Protein AF-A0AA39PDW0-F1 (afdb_monomer_lite)

Organism: NCBI:txid153914

Foldseek 3Di:
DDDDCVLFDDDDDADFDQLRVFDAADPDPVQEEEEEELVSLQVSQPDQDGHEYEYAEYALPPLLVLDDDPLNLADPLLQVCLVPPVSLVVLVVPPDPSPVVNVSSVCNVVSVVVSVVSLCVRQEHEHAENHEYAYSPDNFESEQHAYEYELYERHEYQGAYAHWFADPGASYEAYLYGSYDYFLYHFYNGPQNDDDAFDADPPGDGHHTHYYNYYYDQDVHHHDDVPNAPHDAEEQELAEAEQQQEPLPAFERYEYRNELYEYYHEAQAFAPDDPDTDDDPDDDPRSHRQANYHQEFLYEYEYYNYEYEYHHDCQPHLRRPYAYANLEDLVRAGEYEYDDALEAYDRNPHHDPVLVSVVVNVVSCVVVPRHPVNNYYHDCPPPDDGDDDGDNYNVVSVVSSDVRNPDDD

Secondary structure (DSSP, 8-state):
-PPPGGGS--------GGGTT---S--SGGGEEEE-SHHHHHHHHT-SS-EEEEES-EE-TTGGGG--GGGGG--HHHHHHHH-HHHHHHHHHSTTTHHHHHHHHHHHHHHHHHHHHHHHHHHEEE--SSEEEEE-STT--EET-EEEEES-EEEEEE--EE--S-SS--SEEEES-EEEEE-S--EESSTT----PPEEETTTEEE-----TEEEESTTTT-SGGGTTT--EEEEES-EEES--S-TTEE-SSEEEEES-EEEEE--SPPSSSS---------TTSS---SEEEETT-EEEEES-EEEEESS-TT--TTSEEEES---TTS-EEEEEPP-SS--EETTEE--HHHHHHHHHHHHHHTTSS-TTSEEE--SSPPPP-----SSHHHHHHHHHHHT----

Structure (mmCIF, N/CA/C/O backbone):
data_AF-A0AA39PDW0-F1
#
_entry.id   AF-A0AA39PDW0-F1
#
loop_
_atom_site.group_PDB
_atom_site.id
_atom_site.type_symbol
_atom_site.label_atom_id
_atom_site.label_alt_id
_atom_site.label_comp_id
_atom_site.label_asym_id
_atom_site.label_entity_id
_atom_site.label_seq_id
_atom_site.pdbx_PDB_ins_code
_atom_site.Cartn_x
_atom_site.Cartn_y
_atom_site.Cartn_z
_atom_site.occupancy
_atom_site.B_iso_or_equiv
_atom_site.auth_seq_id
_atom_site.auth_comp_id
_atom_site.auth_asym_id
_atom_site.auth_atom_id
_atom_site.pdbx_PDB_model_num
ATOM 1 N N . MET A 1 1 ? -28.688 -4.085 21.571 1.00 35.56 1 MET A N 1
ATOM 2 C CA . MET A 1 1 ? -29.078 -5.511 21.686 1.00 35.56 1 MET A CA 1
ATOM 3 C C . MET A 1 1 ? -28.200 -6.263 20.707 1.00 35.56 1 MET A C 1
ATOM 5 O O . MET A 1 1 ? -27.909 -5.674 19.677 1.00 35.56 1 MET A O 1
ATOM 9 N N . ALA A 1 2 ? -27.729 -7.469 21.022 1.00 36.91 2 ALA A N 1
ATOM 10 C CA . ALA A 1 2 ? -27.016 -8.260 20.019 1.00 36.91 2 ALA A CA 1
ATOM 11 C C . ALA A 1 2 ? -28.014 -8.719 18.949 1.00 36.91 2 ALA A C 1
ATOM 13 O O . ALA A 1 2 ? -29.116 -9.146 19.302 1.00 36.91 2 ALA A O 1
ATOM 14 N N . GLU A 1 3 ? -27.639 -8.608 17.677 1.00 46.91 3 GLU A N 1
ATOM 15 C CA . GLU A 1 3 ? -28.352 -9.291 16.599 1.00 46.91 3 GLU A CA 1
ATOM 16 C C . GLU A 1 3 ? -28.092 -10.803 16.670 1.00 46.91 3 GLU A C 1
ATOM 18 O O . GLU A 1 3 ? -27.200 -11.266 17.392 1.00 46.91 3 GLU A O 1
ATOM 23 N N . ASP A 1 4 ? -28.906 -11.589 15.969 1.00 49.53 4 ASP A N 1
ATOM 24 C CA . ASP A 1 4 ? -28.713 -13.037 15.910 1.00 49.53 4 ASP A CA 1
ATOM 25 C C . ASP A 1 4 ? -27.510 -13.336 15.001 1.00 49.53 4 ASP A C 1
ATOM 27 O O . ASP A 1 4 ? -27.521 -12.876 13.863 1.00 49.53 4 ASP A O 1
ATOM 31 N N . PRO A 1 5 ? -26.466 -14.073 15.428 1.00 48.38 5 PRO A N 1
ATOM 32 C CA . PRO A 1 5 ? -25.255 -14.253 14.621 1.00 48.38 5 PRO A CA 1
ATOM 33 C C . PRO A 1 5 ? -25.419 -14.999 13.286 1.00 48.38 5 PRO A C 1
ATOM 35 O O . PRO A 1 5 ? -24.427 -15.169 12.586 1.00 48.38 5 PRO A O 1
ATOM 38 N N . GLU A 1 6 ? -26.635 -15.387 12.892 1.00 52.12 6 GLU A N 1
ATOM 39 C CA . GLU A 1 6 ? -26.961 -15.704 11.493 1.00 52.12 6 GLU A CA 1
ATOM 40 C C . GLU A 1 6 ? -26.948 -14.456 10.571 1.00 52.12 6 GLU A C 1
ATOM 42 O O . GLU A 1 6 ? -26.926 -14.613 9.353 1.00 52.12 6 GLU A O 1
ATOM 47 N N . THR A 1 7 ? -26.914 -13.224 11.111 1.00 65.56 7 THR A N 1
ATOM 48 C CA . THR A 1 7 ? -26.745 -11.967 10.344 1.00 65.56 7 THR A CA 1
ATOM 49 C C . THR A 1 7 ? -25.295 -11.487 10.228 1.00 65.56 7 THR A C 1
ATOM 51 O O . THR A 1 7 ? -25.031 -10.531 9.498 1.00 65.56 7 THR A O 1
ATOM 54 N N . LEU A 1 8 ? -24.340 -12.118 10.925 1.00 72.62 8 LEU A N 1
ATOM 55 C CA . LEU A 1 8 ? -22.939 -11.692 10.886 1.00 72.62 8 LEU A CA 1
ATOM 56 C C . LEU A 1 8 ? -22.261 -12.118 9.569 1.00 72.62 8 LEU A C 1
ATOM 58 O O . LEU A 1 8 ? -22.440 -13.269 9.149 1.00 72.62 8 LEU A O 1
ATOM 62 N N . PRO A 1 9 ? -21.447 -11.237 8.944 1.00 72.25 9 PRO A N 1
ATOM 63 C CA . PRO A 1 9 ? -20.634 -11.571 7.779 1.00 72.25 9 PRO A CA 1
ATOM 64 C C . PRO A 1 9 ? -19.895 -12.901 7.948 1.00 72.25 9 PRO A C 1
ATOM 66 O O . PRO A 1 9 ? -19.181 -13.109 8.929 1.00 72.25 9 PRO A O 1
ATOM 69 N N . GLN A 1 10 ? -20.083 -13.807 6.990 1.00 68.50 10 GLN A N 1
ATOM 70 C CA . GLN A 1 10 ? -19.322 -15.048 6.931 1.00 68.50 10 GLN A CA 1
ATOM 71 C C . GLN A 1 10 ? -18.015 -14.771 6.196 1.00 68.50 10 GLN A C 1
ATOM 73 O O . GLN A 1 10 ? -18.022 -14.333 5.049 1.00 68.50 10 GLN A O 1
ATOM 78 N N . LEU A 1 11 ? -16.899 -15.020 6.871 1.00 72.00 11 LEU A N 1
ATOM 79 C CA . LEU A 1 11 ? -15.570 -14.883 6.292 1.00 72.00 11 LEU A CA 1
ATOM 80 C C . LEU A 1 11 ? -15.306 -16.129 5.437 1.00 72.00 11 LEU A C 1
ATOM 82 O O . LEU A 1 11 ? -15.329 -17.249 5.950 1.00 72.00 11 LEU A O 1
ATOM 86 N N . HIS A 1 12 ? -15.162 -15.941 4.125 1.00 72.25 12 HIS A N 1
ATOM 87 C CA . HIS A 1 12 ? -15.147 -17.042 3.153 1.00 72.25 12 HIS A CA 1
ATOM 88 C C . HIS A 1 12 ? -13.743 -17.511 2.761 1.00 72.25 12 HIS A C 1
ATOM 90 O O . HIS A 1 12 ? -13.585 -18.661 2.348 1.00 72.25 12 HIS A O 1
ATOM 96 N N . HIS A 1 13 ? -12.736 -16.655 2.914 1.00 78.50 13 HIS A N 1
ATOM 97 C CA . HIS A 1 13 ? -11.339 -17.004 2.692 1.00 78.50 13 HIS A CA 1
ATOM 98 C C . HIS A 1 13 ? -10.703 -17.622 3.947 1.00 78.50 13 HIS A C 1
ATOM 100 O O . HIS A 1 13 ? -11.318 -17.773 5.003 1.00 78.50 13 HIS A O 1
ATOM 106 N N . THR A 1 14 ? -9.449 -18.038 3.823 1.00 84.94 14 THR A N 1
ATOM 107 C CA . THR A 1 14 ? -8.618 -18.581 4.905 1.00 84.94 14 THR A CA 1
ATOM 108 C C . THR A 1 14 ? -7.217 -18.006 4.706 1.00 84.94 14 THR A C 1
ATOM 110 O O . THR A 1 14 ? -6.791 -17.936 3.552 1.00 84.94 14 THR A O 1
ATOM 113 N N . PRO A 1 15 ? -6.499 -17.587 5.765 1.00 86.31 15 PRO A N 1
ATOM 114 C CA . PRO A 1 15 ? -5.208 -16.937 5.592 1.00 86.31 15 PRO A CA 1
ATOM 115 C C . PRO A 1 15 ? -4.205 -17.896 4.951 1.00 86.31 15 PRO A C 1
ATOM 117 O O . PRO A 1 15 ? -4.170 -19.087 5.264 1.00 86.31 15 PRO A O 1
ATOM 120 N N . PHE A 1 16 ? -3.363 -17.364 4.069 1.00 88.50 16 PHE A N 1
ATOM 121 C CA . PHE A 1 16 ? -2.357 -18.121 3.328 1.00 88.50 16 PHE A CA 1
ATOM 122 C C . PHE A 1 16 ? -1.069 -17.303 3.151 1.00 88.50 16 PHE A C 1
ATOM 124 O O . PHE A 1 16 ? -0.973 -16.161 3.609 1.00 88.50 16 PHE A O 1
ATOM 131 N N . GLY A 1 17 ? -0.054 -17.906 2.525 1.00 88.44 17 GLY A N 1
ATOM 132 C CA . GLY A 1 17 ? 1.256 -17.277 2.364 1.00 88.44 17 GLY A CA 1
ATOM 133 C C . GLY A 1 17 ? 1.886 -16.911 3.708 1.00 88.44 17 GLY A C 1
ATOM 134 O O . GLY A 1 17 ? 1.726 -17.629 4.699 1.00 88.44 17 GLY A O 1
ATOM 135 N N . TYR A 1 18 ? 2.563 -15.767 3.767 1.00 87.75 18 TYR A N 1
ATOM 136 C CA . TYR A 1 18 ? 3.202 -15.286 4.995 1.00 87.75 18 TYR A CA 1
ATOM 137 C C . TYR A 1 18 ? 2.207 -14.828 6.077 1.00 87.75 18 TYR A C 1
ATOM 139 O O . TYR A 1 18 ? 2.536 -14.867 7.261 1.00 87.75 18 TYR A O 1
ATOM 147 N N . GLY A 1 19 ? 0.964 -14.500 5.702 1.00 84.12 19 GLY A N 1
ATOM 148 C CA . GLY A 1 19 ? -0.145 -14.280 6.639 1.00 84.12 19 GLY A CA 1
ATOM 149 C C . GLY A 1 19 ? -0.785 -15.574 7.170 1.00 84.12 19 GLY A C 1
ATOM 150 O O . GLY A 1 19 ? -1.660 -15.508 8.033 1.00 84.12 19 GLY A O 1
ATOM 151 N N . GLY A 1 20 ? -0.363 -16.754 6.694 1.00 85.38 20 GLY A N 1
ATOM 152 C CA . GLY A 1 20 ? -1.052 -18.044 6.855 1.00 85.38 20 GLY A CA 1
ATOM 153 C C . GLY A 1 20 ? -1.252 -18.574 8.280 1.00 85.38 20 GLY A C 1
ATOM 154 O O . GLY A 1 20 ? -2.058 -19.479 8.482 1.00 85.38 20 GLY A O 1
ATOM 155 N N . ALA A 1 21 ? -0.550 -18.032 9.278 1.00 84.81 21 ALA A N 1
ATOM 156 C CA . ALA A 1 21 ? -0.728 -18.401 10.687 1.00 84.81 21 ALA A CA 1
ATOM 157 C C . ALA A 1 21 ? -1.756 -17.524 11.437 1.00 84.81 21 ALA A C 1
ATOM 159 O O . ALA A 1 21 ? -2.019 -17.763 12.618 1.00 84.81 21 ALA A O 1
ATOM 160 N N . SER A 1 22 ? -2.336 -16.520 10.773 1.00 83.31 22 SER A N 1
ATOM 161 C CA . SER A 1 22 ? -3.313 -15.604 11.372 1.00 83.31 22 SER A CA 1
ATOM 162 C C . SER A 1 22 ? -4.618 -16.330 11.724 1.00 83.31 22 SER A C 1
ATOM 164 O O . SER A 1 22 ? -5.142 -17.131 10.959 1.00 83.31 22 SER A O 1
ATOM 166 N N . THR A 1 23 ? -5.173 -16.035 12.895 1.00 87.19 23 THR A N 1
ATOM 167 C CA . THR A 1 23 ? -6.484 -16.526 13.368 1.00 87.19 23 THR A CA 1
ATOM 168 C C . THR A 1 23 ? -7.392 -15.395 13.856 1.00 87.19 23 THR A C 1
ATOM 170 O O . THR A 1 23 ? -8.606 -15.575 13.925 1.00 87.19 23 THR A O 1
ATOM 173 N N . GLY A 1 24 ? -6.821 -14.225 14.162 1.00 86.00 24 GLY A N 1
ATOM 174 C CA . GLY A 1 24 ? -7.537 -13.015 14.540 1.00 86.00 24 GLY A CA 1
ATOM 175 C C . GLY A 1 24 ? -8.290 -13.139 15.866 1.00 86.00 24 GLY A C 1
ATOM 176 O O . GLY A 1 24 ? -7.720 -13.449 16.917 1.00 86.00 24 GLY A O 1
ATOM 177 N N . GLY A 1 25 ? -9.573 -12.796 15.819 1.00 88.00 25 GLY A N 1
ATOM 178 C CA . GLY A 1 25 ? -10.451 -12.613 16.965 1.00 88.00 25 GLY A CA 1
ATOM 179 C C . GLY A 1 25 ? -11.101 -13.878 17.526 1.00 88.00 25 GLY A C 1
ATOM 180 O O . GLY A 1 25 ? -10.919 -15.003 17.069 1.00 88.00 25 GLY A O 1
ATOM 181 N N . SER A 1 26 ? -11.915 -13.687 18.567 1.00 86.12 26 SER A N 1
ATOM 182 C CA . SER A 1 26 ? -12.682 -14.774 19.179 1.00 86.12 26 SER A CA 1
ATOM 183 C C . SER A 1 26 ? -14.050 -14.940 18.517 1.00 86.12 26 SER A C 1
ATOM 185 O O . SER A 1 26 ? -14.822 -13.986 18.418 1.00 86.12 26 SER A O 1
ATOM 187 N N . THR A 1 27 ? -14.406 -16.174 18.165 1.00 84.31 27 THR A N 1
ATOM 188 C CA . THR A 1 27 ? -15.760 -16.551 17.718 1.00 84.31 27 THR A CA 1
ATOM 189 C C . THR A 1 27 ? -16.750 -16.764 18.875 1.00 84.31 27 THR A C 1
ATOM 191 O O . THR A 1 27 ? -17.930 -17.038 18.653 1.00 84.31 27 THR A O 1
ATOM 194 N N . ASN A 1 28 ? -16.310 -16.631 20.132 1.00 86.75 28 ASN A N 1
ATOM 195 C CA . ASN A 1 28 ? -17.194 -16.715 21.293 1.00 86.75 28 ASN A CA 1
ATOM 196 C C . ASN A 1 28 ? -18.086 -15.465 21.381 1.00 86.75 28 ASN A C 1
ATOM 198 O O . ASN A 1 28 ? -17.578 -14.349 21.466 1.00 86.75 28 ASN A O 1
ATOM 202 N N . ARG A 1 29 ? -19.414 -15.649 21.464 1.00 84.38 29 ARG A N 1
ATOM 203 C CA . ARG A 1 29 ? -20.410 -14.561 21.569 1.00 84.38 29 ARG A CA 1
ATOM 204 C C . ARG A 1 29 ? -20.133 -13.552 22.699 1.00 84.38 29 ARG A C 1
ATOM 206 O O . ARG A 1 29 ? -20.578 -12.417 22.588 1.00 84.38 29 ARG A O 1
ATOM 213 N N . SER A 1 30 ? -19.418 -13.921 23.770 1.00 88.00 30 SER A N 1
ATOM 214 C CA . SER A 1 30 ? -19.034 -12.979 24.844 1.00 88.00 30 SER A CA 1
ATOM 215 C C . SER A 1 30 ? -17.887 -12.024 24.487 1.00 88.00 30 SER A C 1
ATOM 217 O O . SER A 1 30 ? -17.601 -11.117 25.262 1.00 88.00 30 SER A O 1
ATOM 219 N N . SER A 1 31 ? -17.223 -12.258 23.356 1.00 91.50 31 SER A N 1
ATOM 220 C CA . SER A 1 31 ? -16.055 -11.525 22.852 1.00 91.50 31 SER A CA 1
ATOM 221 C C . SER A 1 31 ? -16.303 -10.930 21.455 1.00 91.50 31 SER A C 1
ATOM 223 O O . SER A 1 31 ? -15.356 -10.529 20.777 1.00 91.50 31 SER A O 1
ATOM 225 N N . ILE A 1 32 ? -17.570 -10.895 21.023 1.00 92.19 32 ILE A N 1
ATOM 226 C CA . ILE A 1 32 ? -18.024 -10.274 19.777 1.00 92.19 32 ILE A CA 1
ATOM 227 C C . ILE A 1 32 ? -18.647 -8.912 20.102 1.00 92.19 32 ILE A C 1
ATOM 229 O O . ILE A 1 32 ? -19.519 -8.808 20.967 1.00 92.19 32 ILE A O 1
ATOM 233 N N . TYR A 1 33 ? -18.221 -7.883 19.375 1.00 92.19 33 TYR A N 1
ATOM 234 C CA . TYR A 1 33 ? -18.675 -6.501 19.506 1.00 92.19 33 TYR A CA 1
ATOM 235 C C . TYR A 1 33 ? -19.246 -6.018 18.174 1.00 92.19 33 TYR A C 1
ATOM 237 O O . TYR A 1 33 ? -18.736 -6.379 17.118 1.00 92.19 33 TYR A O 1
ATOM 245 N N . ILE A 1 34 ? -20.298 -5.202 18.232 1.00 91.88 34 ILE A N 1
ATOM 246 C CA . ILE A 1 34 ? -20.881 -4.515 17.074 1.00 91.88 34 ILE A CA 1
ATOM 247 C C . ILE A 1 34 ? -20.794 -3.015 17.358 1.00 91.88 34 ILE A C 1
ATOM 249 O O . ILE A 1 34 ? -21.268 -2.572 18.408 1.00 91.88 34 ILE A O 1
ATOM 253 N N . VAL A 1 35 ? -20.175 -2.252 16.455 1.00 90.81 35 VAL A N 1
ATOM 254 C CA . VAL A 1 35 ? -19.890 -0.818 16.633 1.00 90.81 35 VAL A CA 1
ATOM 255 C C . VAL A 1 35 ? -20.315 0.006 15.409 1.00 90.81 35 VAL A C 1
ATOM 257 O O . VAL A 1 35 ? -20.211 -0.436 14.264 1.00 90.81 35 VAL A O 1
ATOM 260 N N . SER A 1 36 ? -20.819 1.218 15.640 1.00 88.69 36 SER A N 1
ATOM 261 C CA . SER A 1 36 ? -21.365 2.102 14.594 1.00 88.69 36 SER A CA 1
ATOM 262 C C . SER A 1 36 ? -20.960 3.574 14.771 1.00 88.69 36 SER A C 1
ATOM 264 O O . SER A 1 36 ? -21.739 4.479 14.464 1.00 88.69 36 SER A O 1
ATOM 266 N N . ASN A 1 37 ? -19.802 3.822 15.391 1.00 85.69 37 ASN A N 1
ATOM 267 C CA . ASN A 1 37 ? -19.133 5.125 15.472 1.00 85.69 37 ASN A CA 1
ATOM 268 C C . ASN A 1 37 ? -17.711 4.973 16.043 1.00 85.69 37 ASN A C 1
ATOM 270 O O . ASN A 1 37 ? -17.364 3.953 16.646 1.00 85.69 37 ASN A O 1
ATOM 274 N N . HIS A 1 38 ? -16.915 6.039 15.917 1.00 84.75 38 HIS A N 1
ATOM 275 C CA . HIS A 1 38 ? -15.532 6.116 16.392 1.00 84.75 38 HIS A CA 1
ATOM 276 C C . HIS A 1 38 ? -15.382 5.870 17.908 1.00 84.75 38 HIS A C 1
ATOM 278 O O . HIS A 1 38 ? -14.382 5.301 18.339 1.00 84.75 38 HIS A O 1
ATOM 284 N N . THR A 1 39 ? -16.361 6.266 18.734 1.00 87.25 39 THR A N 1
ATOM 285 C CA . THR A 1 39 ? -16.274 6.116 20.198 1.00 87.25 39 THR A CA 1
ATOM 286 C C . THR A 1 39 ? -16.391 4.643 20.581 1.00 87.25 39 THR A C 1
ATOM 288 O O . THR A 1 39 ? -15.511 4.113 21.255 1.00 87.25 39 THR A O 1
ATOM 291 N N . GLN A 1 40 ? -17.410 3.951 20.067 1.00 91.38 40 GLN A N 1
ATOM 292 C CA . GLN A 1 40 ? -17.601 2.515 20.294 1.00 91.38 40 GLN A CA 1
ATOM 293 C C . GLN A 1 40 ? -16.437 1.676 19.748 1.00 91.38 40 GLN A C 1
ATOM 295 O O . GLN A 1 40 ? -16.016 0.721 20.398 1.00 91.38 40 GLN A O 1
ATOM 300 N N . LEU A 1 41 ? -15.887 2.040 18.583 1.00 91.31 41 LEU A N 1
ATOM 301 C CA . LEU A 1 41 ? -14.703 1.384 18.022 1.00 91.31 41 LEU A CA 1
ATOM 302 C C . LEU A 1 41 ? -13.484 1.541 18.948 1.00 91.31 41 LEU A C 1
ATOM 304 O O . LEU A 1 41 ? -12.805 0.557 19.241 1.00 91.31 41 LEU A O 1
ATOM 308 N N . ARG A 1 42 ? -13.242 2.753 19.471 1.00 90.69 42 ARG A N 1
ATOM 309 C CA . ARG A 1 42 ? -12.141 3.035 20.408 1.00 90.69 42 ARG A CA 1
ATOM 310 C C . ARG A 1 42 ? -12.298 2.268 21.724 1.00 90.69 42 ARG A C 1
ATOM 312 O O . ARG A 1 42 ? -11.317 1.726 22.229 1.00 90.69 42 ARG A O 1
ATOM 319 N N . GLU A 1 43 ? -13.518 2.185 22.255 1.00 92.94 43 GLU A N 1
ATOM 320 C CA . GLU A 1 43 ? -13.839 1.397 23.453 1.00 92.94 43 GLU A CA 1
ATOM 321 C C . GLU A 1 43 ? -13.626 -0.110 23.234 1.00 92.94 43 GLU A C 1
ATOM 323 O O . GLU A 1 43 ? -13.048 -0.774 24.093 1.00 92.94 43 GLU A O 1
ATOM 328 N N . ALA A 1 44 ? -14.041 -0.651 22.083 1.00 93.62 44 ALA A N 1
ATOM 329 C CA . ALA A 1 44 ? -13.904 -2.073 21.766 1.00 93.62 44 ALA A CA 1
ATOM 330 C C . ALA A 1 44 ? -12.444 -2.491 21.504 1.00 93.62 44 ALA A C 1
ATOM 332 O O . ALA A 1 44 ? -12.003 -3.531 21.997 1.00 93.62 44 ALA A O 1
ATOM 333 N N . LEU A 1 45 ? -11.663 -1.681 20.780 1.00 92.69 45 LEU A N 1
ATOM 334 C CA . LEU A 1 45 ? -10.246 -1.962 20.502 1.00 92.69 45 LEU A CA 1
ATOM 335 C C . LEU A 1 45 ? -9.376 -1.955 21.769 1.00 92.69 45 LEU A C 1
ATOM 337 O O . LEU A 1 45 ? -8.441 -2.751 21.872 1.00 92.69 45 LEU A O 1
ATOM 341 N N . ALA A 1 46 ? -9.726 -1.127 22.759 1.00 92.94 46 ALA A N 1
ATOM 342 C CA . ALA A 1 46 ? -9.035 -1.038 24.047 1.00 92.94 46 ALA A CA 1
ATOM 343 C C . ALA A 1 46 ? -9.238 -2.260 24.973 1.00 92.94 46 ALA A C 1
ATOM 345 O O . ALA A 1 46 ? -8.621 -2.333 26.039 1.00 92.94 46 ALA A O 1
ATOM 346 N N . LEU A 1 47 ? -10.093 -3.224 24.606 1.00 92.75 47 LEU A N 1
ATOM 347 C CA . LEU A 1 47 ? -10.349 -4.418 25.414 1.00 92.75 47 LEU A CA 1
ATOM 348 C C . LEU A 1 47 ? -9.144 -5.389 25.379 1.00 92.75 47 LEU A C 1
ATOM 350 O O . LEU A 1 47 ? -8.759 -5.853 24.300 1.00 92.75 47 LEU A O 1
ATOM 354 N N . PRO A 1 48 ? -8.560 -5.761 26.539 1.00 91.31 48 PRO A N 1
ATOM 355 C CA . PRO A 1 48 ? -7.252 -6.426 26.631 1.00 91.31 48 PRO A CA 1
ATOM 356 C C . PRO A 1 48 ? -7.308 -7.952 26.410 1.00 91.31 48 PRO A C 1
ATOM 358 O O . PRO A 1 48 ? -6.561 -8.705 27.033 1.00 91.31 48 PRO A O 1
ATOM 361 N N . PHE A 1 49 ? -8.232 -8.432 25.578 1.00 91.31 49 PHE A N 1
ATOM 362 C CA . PHE A 1 49 ? -8.458 -9.854 25.318 1.00 91.31 49 PHE A CA 1
ATOM 363 C C . PHE A 1 49 ? -8.835 -10.117 23.856 1.00 91.31 49 PHE A C 1
ATOM 365 O O . PHE A 1 49 ? -9.241 -9.207 23.132 1.00 91.31 49 PHE A O 1
ATOM 372 N N . THR A 1 50 ? -8.716 -11.384 23.449 1.00 94.19 50 THR A N 1
ATOM 373 C CA . THR A 1 50 ? -9.048 -11.885 22.109 1.00 94.19 50 THR A CA 1
ATOM 374 C C . THR A 1 50 ? -10.503 -11.589 21.747 1.00 94.19 50 THR A C 1
ATOM 376 O O . THR A 1 50 ? -11.417 -12.009 22.466 1.00 94.19 50 THR A O 1
ATOM 379 N N . LYS A 1 51 ? -10.729 -10.859 20.650 1.00 94.00 51 LYS A N 1
ATOM 380 C CA . LYS A 1 51 ? -12.018 -10.207 20.356 1.00 94.00 51 LYS A CA 1
ATOM 381 C C . LYS A 1 51 ? -12.281 -10.036 18.865 1.00 94.00 51 LYS A C 1
ATOM 383 O O . LYS A 1 51 ? -11.352 -9.894 18.080 1.00 94.00 51 LYS A O 1
ATOM 388 N N . THR A 1 52 ? -13.553 -10.013 18.498 1.00 93.88 52 THR A N 1
ATOM 389 C CA . THR A 1 52 ? -14.008 -9.777 17.123 1.00 93.88 52 THR A CA 1
ATOM 390 C C . THR A 1 52 ? -14.906 -8.552 17.118 1.00 93.88 52 THR A C 1
ATOM 392 O O . THR A 1 52 ? -15.875 -8.495 17.875 1.00 93.88 52 THR A O 1
ATOM 395 N N . ILE A 1 53 ? -14.576 -7.561 16.298 1.00 93.31 53 ILE A N 1
ATOM 396 C CA . ILE A 1 53 ? -15.263 -6.275 16.223 1.00 93.31 53 ILE A CA 1
ATOM 397 C C . ILE A 1 53 ? -15.863 -6.149 14.826 1.00 93.31 53 ILE A C 1
ATOM 399 O O . ILE A 1 53 ? -15.150 -6.001 13.840 1.00 93.31 53 ILE A O 1
ATOM 403 N N . TYR A 1 54 ? -17.185 -6.196 14.752 1.00 91.19 54 TYR A N 1
ATOM 404 C CA . TYR A 1 54 ? -17.939 -5.907 13.542 1.00 91.19 54 TYR A CA 1
ATOM 405 C C . TYR A 1 54 ? -18.292 -4.417 13.525 1.00 91.19 54 TYR A C 1
ATOM 407 O O . TYR A 1 54 ? -18.859 -3.910 14.497 1.00 91.19 54 TYR A O 1
ATOM 415 N N . CYS A 1 55 ? -17.966 -3.700 12.451 1.00 88.94 55 CYS A N 1
ATOM 416 C CA . CYS A 1 55 ? -18.221 -2.265 12.340 1.00 88.94 55 CYS A CA 1
ATOM 417 C C . CYS A 1 55 ? -19.051 -1.921 11.091 1.00 88.94 55 CYS A C 1
ATOM 419 O O . CYS A 1 55 ? -18.823 -2.442 10.004 1.00 88.94 55 CYS A O 1
ATOM 421 N N . THR A 1 56 ? -20.061 -1.063 11.264 1.00 86.00 56 THR A N 1
ATOM 422 C CA . THR A 1 56 ? -20.966 -0.607 10.184 1.00 86.00 56 THR A CA 1
ATOM 423 C C . THR A 1 56 ? -20.532 0.712 9.557 1.00 86.00 56 THR A C 1
ATOM 425 O O . THR A 1 56 ? -20.752 0.920 8.375 1.00 86.00 56 THR A O 1
ATOM 428 N N . LEU A 1 57 ? -19.960 1.606 10.361 1.00 81.19 57 LEU A N 1
ATOM 429 C CA . LEU A 1 57 ? -19.402 2.901 9.984 1.00 81.19 57 LEU A CA 1
ATOM 430 C C . LEU A 1 57 ? -18.688 3.452 11.225 1.00 81.19 57 LEU A C 1
ATOM 432 O O . LEU A 1 57 ? -19.270 3.454 12.315 1.00 81.19 57 LEU A O 1
ATOM 436 N N . ALA A 1 58 ? -17.475 3.971 11.081 1.00 69.75 58 ALA A N 1
ATOM 437 C CA . ALA A 1 58 ? -16.897 4.884 12.059 1.00 69.75 58 ALA A CA 1
ATOM 438 C C . ALA A 1 58 ? -16.309 6.098 11.339 1.00 69.75 58 ALA A C 1
ATOM 440 O O . ALA A 1 58 ? -15.541 5.963 10.395 1.00 69.75 58 ALA A O 1
ATOM 441 N N . THR A 1 59 ? -16.695 7.288 11.792 1.00 71.56 59 THR A N 1
ATOM 442 C CA . THR A 1 59 ? -16.264 8.570 11.232 1.00 71.56 59 THR A CA 1
ATOM 443 C C . THR A 1 59 ? -15.578 9.403 12.309 1.00 71.56 59 THR A C 1
ATOM 445 O O . THR A 1 59 ? -16.121 9.584 13.406 1.00 71.56 59 THR A O 1
ATOM 448 N N . CYS A 1 60 ? -14.404 9.952 12.003 1.00 61.25 60 CYS A N 1
ATOM 449 C CA . CYS A 1 60 ? -13.767 10.974 12.835 1.00 61.25 60 CYS A CA 1
ATOM 450 C C . CYS A 1 60 ? -14.255 12.373 12.438 1.00 61.25 60 CYS A C 1
ATOM 452 O O . CYS A 1 60 ? -13.541 13.152 11.809 1.00 61.25 60 CYS A O 1
ATOM 454 N N . GLU A 1 61 ? -15.494 12.699 12.815 1.00 53.03 61 GLU A N 1
ATOM 455 C CA . GLU A 1 61 ? -16.081 14.020 12.570 1.00 53.03 61 GLU A CA 1
ATOM 456 C C . GLU A 1 61 ? -15.233 15.148 13.189 1.00 53.03 61 GLU A C 1
ATOM 458 O O . GLU A 1 61 ? -15.136 15.280 14.408 1.00 53.03 61 GLU A O 1
ATOM 463 N N . TYR A 1 62 ? -14.648 15.984 12.325 1.00 56.25 62 TYR A N 1
ATOM 464 C CA . TYR A 1 62 ? -14.050 17.289 12.631 1.00 56.25 62 TYR A CA 1
ATOM 465 C C . TYR A 1 62 ? -13.177 17.352 13.901 1.00 56.25 62 TYR A C 1
ATOM 467 O O . TYR A 1 62 ? -13.494 18.043 14.872 1.00 56.25 62 TYR A O 1
ATOM 475 N N . TYR A 1 63 ? -11.989 16.739 13.840 1.00 58.00 63 TYR A N 1
ATOM 476 C CA . TYR A 1 63 ? -10.923 16.853 14.855 1.00 58.00 63 TYR A CA 1
ATOM 477 C C . TYR A 1 63 ? -10.570 18.306 15.252 1.00 58.00 63 TYR A C 1
ATOM 479 O O . TYR A 1 63 ? -10.056 18.553 16.346 1.00 58.00 63 TYR A O 1
ATOM 487 N N . THR A 1 64 ? -10.871 19.289 14.399 1.00 53.62 64 THR A N 1
ATOM 488 C CA . THR A 1 64 ? -10.746 20.723 14.697 1.00 53.62 64 THR A CA 1
ATOM 489 C C . THR A 1 64 ? -11.572 21.142 15.917 1.00 53.62 64 THR A C 1
ATOM 491 O O . THR A 1 64 ? -11.101 21.958 16.707 1.00 53.62 64 THR A O 1
ATOM 494 N N . ALA A 1 65 ? -12.736 20.528 16.157 1.00 58.66 65 ALA A N 1
ATOM 495 C CA . ALA A 1 65 ? -13.569 20.779 17.336 1.00 58.66 65 ALA A CA 1
ATOM 496 C C . ALA A 1 65 ? -12.941 20.275 18.654 1.00 58.66 65 ALA A C 1
ATOM 498 O O . ALA A 1 65 ? -13.288 20.773 19.726 1.00 58.66 65 ALA A O 1
ATOM 499 N N . ALA A 1 66 ? -11.993 19.331 18.591 1.00 64.31 66 ALA A N 1
ATOM 500 C CA . ALA A 1 66 ? -11.218 18.876 19.749 1.00 64.31 66 ALA A CA 1
ATOM 501 C C . ALA A 1 66 ? -10.039 19.814 20.090 1.00 64.31 66 ALA A C 1
ATOM 503 O O . ALA A 1 66 ? -9.479 19.741 21.188 1.00 64.31 66 ALA A O 1
ATOM 504 N N . THR A 1 67 ? -9.659 20.720 19.180 1.00 69.19 67 THR A N 1
ATOM 505 C CA . THR A 1 67 ? -8.582 21.691 19.417 1.00 69.19 67 THR A CA 1
ATOM 506 C C . THR A 1 67 ? -9.077 22.815 20.322 1.00 69.19 67 THR A C 1
ATOM 508 O O . THR A 1 67 ? -9.942 23.605 19.952 1.00 69.19 67 THR A O 1
ATOM 511 N N . SER A 1 68 ? -8.493 22.919 21.516 1.00 75.50 68 SER A N 1
ATOM 512 C CA . SER A 1 68 ? -8.870 23.912 22.528 1.00 75.50 68 SER A CA 1
ATOM 513 C C . SER A 1 68 ? -7.764 24.942 22.795 1.00 75.50 68 SER A C 1
ATOM 515 O O . SER A 1 68 ? -6.640 24.840 22.293 1.00 75.50 68 SER A O 1
ATOM 517 N N . GLY A 1 69 ? -8.090 25.965 23.592 1.00 84.00 69 GLY A N 1
ATOM 518 C CA . GLY A 1 69 ? -7.163 27.041 23.948 1.00 84.00 69 GLY A CA 1
ATOM 519 C C . GLY A 1 69 ? -6.799 27.938 22.761 1.00 84.00 69 GLY A C 1
ATOM 520 O O . GLY A 1 69 ? -7.505 27.986 21.762 1.00 84.00 69 GLY A O 1
ATOM 521 N N . ALA A 1 70 ? -5.685 28.669 22.862 1.00 82.44 70 ALA A N 1
ATOM 522 C CA . ALA A 1 70 ? -5.286 29.634 21.831 1.00 82.44 70 ALA A CA 1
ATOM 523 C C . ALA A 1 70 ? -5.037 28.992 20.449 1.00 82.44 70 ALA A C 1
ATOM 525 O O . ALA A 1 70 ? -5.292 29.632 19.430 1.00 82.44 70 ALA A O 1
ATOM 526 N N . SER A 1 71 ? -4.607 27.725 20.431 1.00 81.06 71 SER A N 1
ATOM 527 C CA . SER A 1 71 ? -4.381 26.890 19.245 1.00 81.06 71 SER A CA 1
ATOM 528 C C . SER A 1 71 ? -5.630 26.613 18.405 1.00 81.06 71 SER A C 1
ATOM 530 O O . SER A 1 71 ? -5.485 26.218 17.254 1.00 81.06 71 SER A O 1
ATOM 532 N N . SER A 1 72 ? -6.843 26.874 18.910 1.00 82.12 72 SER A N 1
ATOM 533 C CA . SER A 1 72 ? -8.066 26.816 18.093 1.00 82.12 72 SER A CA 1
ATOM 534 C C . SER A 1 72 ? -8.151 27.936 17.042 1.00 82.12 72 SER A C 1
ATOM 536 O O . SER A 1 72 ? -9.063 27.935 16.224 1.00 82.12 72 SER A O 1
ATOM 538 N N . GLN A 1 73 ? -7.226 28.904 17.070 1.00 85.88 73 GLN A N 1
ATOM 539 C CA . GLN A 1 73 ? -7.037 29.939 16.041 1.00 85.88 73 GLN A CA 1
ATOM 540 C C . GLN A 1 73 ? -5.937 29.559 15.029 1.00 85.88 73 GLN A C 1
ATOM 542 O O . GLN A 1 73 ? -5.405 30.427 14.329 1.00 85.88 73 GLN A O 1
ATOM 547 N N . PHE A 1 74 ? -5.542 28.283 14.985 1.00 83.06 74 PHE A N 1
ATOM 548 C CA . PHE A 1 74 ? -4.683 27.786 13.921 1.00 83.06 74 PHE A CA 1
ATOM 549 C C . PHE A 1 74 ? -5.418 27.831 12.580 1.00 83.06 74 PHE A C 1
ATOM 551 O O . PHE A 1 74 ? -6.557 27.380 12.476 1.00 83.06 74 PHE A O 1
ATOM 558 N N . ASP A 1 75 ? -4.744 28.349 11.562 1.00 82.31 75 ASP A N 1
ATOM 559 C CA . ASP A 1 75 ? -5.227 28.397 10.187 1.00 82.31 75 ASP A CA 1
ATOM 560 C C . ASP A 1 75 ? -4.050 28.082 9.257 1.00 82.31 75 ASP A C 1
ATOM 562 O O . ASP A 1 75 ? -2.953 28.626 9.410 1.00 82.31 75 ASP A O 1
ATOM 566 N N . PHE A 1 76 ? -4.263 27.168 8.311 1.00 76.69 76 PHE A N 1
ATOM 567 C CA . PHE A 1 76 ? -3.196 26.649 7.459 1.00 76.69 76 PHE A CA 1
ATOM 568 C C . PHE A 1 76 ? -2.693 27.677 6.431 1.00 76.69 76 PHE A C 1
ATOM 570 O O . PHE A 1 76 ? -1.497 27.727 6.140 1.00 76.69 76 PHE A O 1
ATOM 577 N N . ILE A 1 77 ? -3.565 28.569 5.952 1.00 79.12 77 ILE A N 1
ATOM 578 C CA . ILE A 1 77 ? -3.184 29.663 5.053 1.00 79.12 77 ILE A CA 1
ATOM 579 C C . ILE A 1 77 ? -2.376 30.699 5.845 1.00 79.12 77 ILE A C 1
ATOM 581 O O . ILE A 1 77 ? -1.298 31.102 5.408 1.00 79.12 77 ILE A O 1
ATOM 585 N N . LEU A 1 78 ? -2.820 31.075 7.051 1.00 84.38 78 LEU A N 1
ATOM 586 C CA . LEU A 1 78 ? -2.051 31.952 7.944 1.00 84.38 78 LEU A CA 1
ATOM 587 C C . LEU A 1 78 ? -0.709 31.332 8.354 1.00 84.38 78 LEU A C 1
ATOM 589 O O . LEU A 1 78 ? 0.274 32.058 8.505 1.00 84.38 78 LEU A O 1
ATOM 593 N N . TYR A 1 79 ? -0.638 30.009 8.519 1.00 82.38 79 TYR A N 1
ATOM 594 C CA . TYR A 1 79 ? 0.613 29.301 8.777 1.00 82.38 79 TYR A CA 1
ATOM 595 C C . TYR A 1 79 ? 1.609 29.482 7.631 1.00 82.38 79 TYR A C 1
ATOM 597 O O . TYR A 1 79 ? 2.724 29.943 7.870 1.00 82.38 79 TYR A O 1
ATOM 605 N N . LEU A 1 80 ? 1.212 29.214 6.389 1.00 77.31 80 LEU A N 1
ATOM 606 C CA . LEU A 1 80 ? 2.103 29.344 5.234 1.00 77.31 80 LEU A CA 1
ATOM 607 C C . LEU A 1 80 ? 2.471 30.811 4.953 1.00 77.31 80 LEU A C 1
ATOM 609 O O . LEU A 1 80 ? 3.638 31.128 4.711 1.00 77.31 80 LEU A O 1
ATOM 613 N N . LEU A 1 81 ? 1.523 31.737 5.124 1.00 82.88 81 LEU A N 1
ATOM 614 C CA . LEU A 1 81 ? 1.787 33.179 5.095 1.00 82.88 81 LEU A CA 1
ATOM 615 C C . LEU A 1 81 ? 2.764 33.634 6.196 1.00 82.88 81 LEU A C 1
ATOM 617 O O . LEU A 1 81 ? 3.488 34.606 5.991 1.00 82.88 81 LEU A O 1
ATOM 621 N N . SER A 1 82 ? 2.840 32.936 7.338 1.00 83.06 82 SER A N 1
ATOM 622 C CA . SER A 1 82 ? 3.828 33.220 8.393 1.00 83.06 82 SER A CA 1
ATOM 623 C C . SER A 1 82 ? 5.257 32.785 8.042 1.00 83.06 82 SER A C 1
ATOM 625 O O . SER A 1 82 ? 6.208 33.329 8.605 1.00 83.06 82 SER A O 1
ATOM 627 N N . LEU A 1 83 ? 5.417 31.845 7.101 1.00 81.38 83 LEU A N 1
ATOM 628 C CA . LEU A 1 83 ? 6.719 31.399 6.589 1.00 81.38 83 LEU A CA 1
ATOM 629 C C . LEU A 1 83 ? 7.231 32.291 5.443 1.00 81.38 83 LEU A C 1
ATOM 631 O O . LEU A 1 83 ? 8.439 32.410 5.237 1.00 81.38 83 LEU A O 1
ATOM 635 N N . ASN A 1 84 ? 6.330 32.953 4.710 1.00 84.25 84 ASN A N 1
ATOM 636 C CA . ASN A 1 84 ? 6.682 33.854 3.615 1.00 84.25 84 ASN A CA 1
ATOM 637 C C . ASN A 1 84 ? 7.259 35.182 4.149 1.00 84.25 84 ASN A C 1
ATOM 639 O O . ASN A 1 84 ? 6.532 36.125 4.466 1.00 84.25 84 ASN A O 1
ATOM 643 N N . ALA A 1 85 ? 8.590 35.276 4.212 1.00 85.94 85 ALA A N 1
ATOM 644 C CA . ALA A 1 85 ? 9.303 36.447 4.731 1.00 85.94 85 ALA A CA 1
ATOM 645 C C . ALA A 1 85 ? 8.946 37.771 4.019 1.00 85.94 85 ALA A C 1
ATOM 647 O O . ALA A 1 85 ? 8.899 38.821 4.663 1.00 85.94 85 ALA A O 1
ATOM 648 N N . THR A 1 86 ? 8.650 37.739 2.714 1.00 88.88 86 THR A N 1
ATOM 649 C CA . THR A 1 86 ? 8.219 38.926 1.958 1.00 88.88 86 THR A CA 1
ATOM 650 C C . THR A 1 86 ? 6.831 39.384 2.399 1.00 88.88 86 THR A C 1
ATOM 652 O O . THR A 1 86 ? 6.639 40.569 2.673 1.00 88.88 86 THR A O 1
ATOM 655 N N . TYR A 1 87 ? 5.879 38.458 2.541 1.00 87.00 87 TYR A N 1
ATOM 656 C CA . TYR A 1 87 ? 4.544 38.755 3.063 1.00 87.00 87 TYR A CA 1
ATOM 657 C C . TYR A 1 87 ? 4.605 39.295 4.499 1.00 87.00 87 TYR A C 1
ATOM 659 O O . TYR A 1 87 ? 3.996 40.321 4.804 1.00 87.00 87 TYR A O 1
ATOM 667 N N . VAL A 1 88 ? 5.401 38.664 5.366 1.00 87.50 88 VAL A N 1
ATOM 668 C CA . VAL A 1 88 ? 5.596 39.101 6.757 1.00 87.50 88 VAL A CA 1
ATOM 669 C C . VAL A 1 88 ? 6.161 40.527 6.831 1.00 87.50 88 VAL A C 1
ATOM 671 O O . VAL A 1 88 ? 5.659 41.327 7.619 1.00 87.50 88 VAL A O 1
ATOM 674 N N . SER A 1 89 ? 7.125 40.892 5.976 1.00 88.25 89 SER A N 1
ATOM 675 C CA . SER A 1 89 ? 7.648 42.268 5.901 1.00 88.25 89 SER A CA 1
ATOM 676 C C . SER A 1 89 ? 6.576 43.279 5.476 1.00 88.25 89 SER A C 1
ATOM 678 O O . SER A 1 89 ? 6.455 44.337 6.088 1.00 88.25 89 SER A O 1
ATOM 680 N N . LEU A 1 90 ? 5.750 42.947 4.475 1.00 89.25 90 LEU A N 1
ATOM 681 C CA . LEU A 1 90 ? 4.645 43.808 4.027 1.00 89.25 90 LEU A CA 1
ATOM 682 C C . LEU A 1 90 ? 3.590 44.017 5.130 1.00 89.25 90 LEU A C 1
ATOM 684 O O . LEU A 1 90 ? 3.024 45.105 5.248 1.00 89.25 90 LEU A O 1
ATOM 688 N N . VAL A 1 91 ? 3.354 43.002 5.967 1.00 88.06 91 VAL A N 1
ATOM 689 C CA . VAL A 1 91 ? 2.488 43.098 7.154 1.00 88.06 91 VAL A CA 1
ATOM 690 C C . VAL A 1 91 ? 3.113 43.983 8.243 1.00 88.06 91 VAL A C 1
ATOM 692 O O . VAL A 1 91 ? 2.396 44.753 8.879 1.00 88.06 91 VAL A 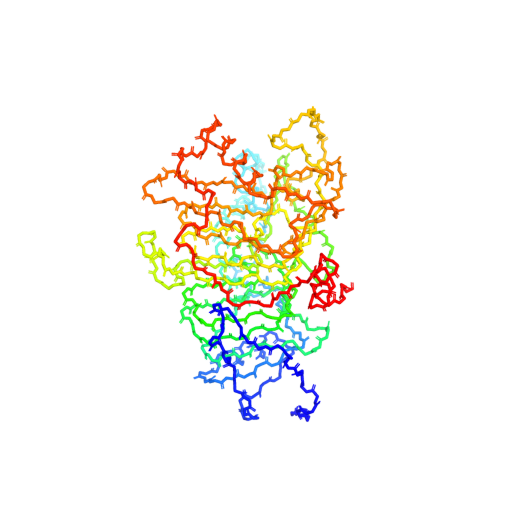O 1
ATOM 695 N N . GLU A 1 92 ? 4.430 43.925 8.458 1.00 85.94 92 GLU A N 1
ATOM 696 C CA . GLU A 1 92 ? 5.129 44.775 9.439 1.00 85.94 92 GLU A CA 1
ATOM 697 C C . GLU A 1 92 ? 5.149 46.267 9.040 1.00 85.94 92 GLU A C 1
ATOM 699 O O . GLU A 1 92 ? 5.011 47.142 9.905 1.00 85.94 92 GLU A O 1
ATOM 704 N N . ASP A 1 93 ? 5.235 46.574 7.742 1.00 85.81 93 ASP A N 1
ATOM 705 C CA . ASP A 1 93 ? 5.173 47.946 7.217 1.00 85.81 93 ASP A CA 1
ATOM 706 C C . ASP A 1 93 ? 3.753 48.558 7.243 1.00 85.81 93 ASP A C 1
ATOM 708 O O . ASP A 1 93 ? 3.599 49.786 7.294 1.00 85.81 93 ASP A O 1
ATOM 712 N N . ALA A 1 94 ? 2.696 47.734 7.276 1.00 82.69 94 ALA A N 1
ATOM 713 C CA . ALA A 1 94 ? 1.283 48.140 7.264 1.00 82.69 94 ALA A CA 1
ATOM 714 C C . ALA A 1 94 ? 0.796 48.744 8.608 1.00 82.69 94 ALA A C 1
ATOM 716 O O . ALA A 1 94 ? -0.047 48.199 9.329 1.00 82.69 94 ALA A O 1
ATOM 717 N N . ARG A 1 95 ? 1.347 49.903 8.982 1.00 68.25 95 ARG A N 1
ATOM 718 C CA . ARG A 1 95 ? 1.220 50.467 10.338 1.00 68.25 95 ARG A CA 1
ATOM 719 C C . ARG A 1 95 ? -0.201 50.844 10.791 1.00 68.25 95 ARG A C 1
ATOM 721 O O . ARG A 1 95 ? -1.041 51.311 10.031 1.00 68.25 95 ARG A O 1
ATOM 728 N N . LYS A 1 96 ? -0.355 50.768 12.122 1.00 57.78 96 LYS A N 1
ATOM 729 C CA . LYS A 1 96 ? -1.509 51.020 13.019 1.00 57.78 96 LYS A CA 1
ATOM 730 C C . LYS A 1 96 ? -2.419 49.839 13.356 1.00 57.78 96 LYS A C 1
ATOM 732 O O . LYS A 1 96 ? -2.705 49.708 14.541 1.00 57.78 96 LYS A O 1
ATOM 737 N N . ASN A 1 97 ? -2.808 48.980 12.412 1.00 60.59 97 ASN A N 1
ATOM 738 C CA . ASN A 1 97 ? -3.713 47.854 12.722 1.00 60.59 97 ASN A CA 1
ATOM 739 C C . ASN A 1 97 ? -3.057 46.464 12.601 1.00 60.59 97 ASN A C 1
ATOM 741 O O . ASN A 1 97 ? -3.618 45.489 13.089 1.00 60.59 97 ASN A O 1
ATOM 745 N N . ALA A 1 98 ? -1.870 46.349 11.997 1.00 72.75 98 ALA A N 1
ATOM 746 C CA . ALA A 1 98 ? -1.254 45.049 11.721 1.00 72.75 98 ALA A CA 1
ATOM 747 C C . ALA A 1 98 ? -0.633 44.327 12.936 1.00 72.75 98 ALA A C 1
ATOM 749 O O . ALA A 1 98 ? -0.305 43.153 12.817 1.00 72.75 98 ALA A O 1
ATOM 750 N N . THR A 1 99 ? -0.468 44.970 14.101 1.00 81.88 99 THR A N 1
ATOM 751 C CA . THR A 1 99 ? 0.253 44.381 15.253 1.00 81.88 99 THR A CA 1
ATOM 752 C C . THR A 1 99 ? -0.358 43.062 15.739 1.00 81.88 99 THR A C 1
ATOM 754 O O . THR A 1 99 ? 0.370 42.108 16.005 1.00 81.88 99 THR A O 1
ATOM 757 N N . GLU A 1 100 ? -1.688 42.990 15.831 1.00 86.94 100 GLU A N 1
ATOM 758 C CA . GLU A 1 100 ? -2.406 41.792 16.289 1.00 86.94 100 GLU A CA 1
ATOM 759 C C . GLU A 1 100 ? -2.341 40.675 15.239 1.00 86.94 100 GLU A C 1
ATOM 761 O O . GLU A 1 100 ? -2.023 39.534 15.565 1.00 86.94 100 GLU A O 1
ATOM 766 N N . TYR A 1 101 ? -2.522 41.018 13.959 1.00 89.62 101 TYR A N 1
ATOM 767 C CA . TYR A 1 101 ? -2.378 40.080 12.842 1.00 89.62 101 TYR A CA 1
ATOM 768 C C . TYR A 1 101 ? -0.943 39.540 12.715 1.00 89.62 101 TYR A C 1
ATOM 770 O O . TYR A 1 101 ? -0.726 38.350 12.499 1.00 89.62 101 TYR A O 1
ATOM 778 N N . ARG A 1 102 ? 0.065 40.389 12.940 1.00 90.44 102 ARG A N 1
ATOM 779 C CA . ARG A 1 102 ? 1.480 40.007 12.927 1.00 90.44 102 ARG A CA 1
ATOM 780 C C . ARG A 1 102 ? 1.853 39.064 14.074 1.00 90.44 102 ARG A C 1
ATOM 782 O O . ARG A 1 102 ? 2.692 38.179 13.877 1.00 90.44 102 ARG A O 1
ATOM 789 N N . ALA A 1 103 ? 1.235 39.243 15.243 1.00 90.19 103 ALA A N 1
ATOM 790 C CA . ALA A 1 103 ? 1.343 38.313 16.362 1.00 90.19 103 ALA A CA 1
ATOM 791 C C . ALA A 1 103 ? 0.637 36.983 16.050 1.00 90.19 103 ALA A C 1
ATOM 793 O O . ALA A 1 103 ? 1.238 35.930 16.240 1.00 90.19 103 ALA A O 1
ATOM 794 N N . LEU A 1 104 ? -0.576 37.029 15.481 1.00 90.88 104 LEU A N 1
ATOM 795 C CA . LEU A 1 104 ? -1.328 35.849 15.041 1.00 90.88 104 LEU A CA 1
ATOM 796 C C . LEU A 1 104 ? -0.515 34.983 14.068 1.00 90.88 104 LEU A C 1
ATOM 798 O O . LEU A 1 104 ? -0.356 33.794 14.329 1.00 90.88 104 LEU A O 1
ATOM 802 N N . LEU A 1 105 ? 0.074 35.574 13.019 1.00 90.81 105 LEU A N 1
ATOM 803 C CA . LEU A 1 105 ? 1.004 34.880 12.112 1.00 90.81 105 LEU A CA 1
ATOM 804 C C . LEU A 1 105 ? 2.166 34.235 12.887 1.00 90.81 105 LEU A C 1
ATOM 806 O O . LEU A 1 105 ? 2.467 33.061 12.697 1.00 90.81 105 LEU A O 1
ATOM 810 N N . GLY A 1 106 ? 2.784 34.975 13.814 1.00 88.56 106 GLY A N 1
ATOM 811 C CA . GLY A 1 106 ? 3.889 34.478 14.643 1.00 88.56 106 GLY A CA 1
ATOM 812 C C . GLY A 1 106 ? 3.531 33.305 15.568 1.00 88.56 106 GLY A C 1
ATOM 813 O O . GLY A 1 106 ? 4.428 32.577 15.989 1.00 88.56 106 GLY A O 1
ATOM 814 N N . HIS A 1 107 ? 2.248 33.091 15.871 1.00 91.12 107 HIS A N 1
ATOM 815 C CA . HIS A 1 107 ? 1.791 31.954 16.670 1.00 91.12 107 HIS A CA 1
ATOM 816 C C . HIS A 1 107 ? 1.563 30.674 15.853 1.00 91.12 107 HIS A C 1
ATOM 818 O O . HIS A 1 107 ? 1.712 29.584 16.407 1.00 91.12 107 HIS A O 1
ATOM 824 N N . GLN A 1 108 ? 1.263 30.773 14.552 1.00 85.19 108 GLN A N 1
ATOM 825 C CA . GLN A 1 108 ? 0.831 29.633 13.729 1.00 85.19 108 GLN A CA 1
ATOM 826 C C . GLN A 1 108 ? 1.832 28.468 13.728 1.00 85.19 108 GLN A C 1
ATOM 828 O O . GLN A 1 108 ? 1.451 27.320 13.956 1.00 85.19 108 GLN A O 1
ATOM 833 N N . ASN A 1 109 ? 3.130 28.754 13.573 1.00 82.06 109 ASN A N 1
ATOM 834 C CA . ASN A 1 109 ? 4.180 27.728 13.610 1.00 82.06 109 ASN A CA 1
ATOM 835 C C . ASN A 1 109 ? 4.306 27.030 14.982 1.00 82.06 109 ASN A C 1
ATOM 837 O O . ASN A 1 109 ? 4.684 25.865 15.051 1.00 82.06 109 ASN A O 1
ATOM 841 N N . GLY A 1 110 ? 3.952 27.716 16.075 1.00 81.69 110 GLY A N 1
ATOM 842 C CA . GLY A 1 110 ? 3.874 27.118 17.412 1.00 81.69 110 GLY A CA 1
ATOM 843 C C . GLY A 1 110 ? 2.595 26.306 17.647 1.00 81.69 110 GLY A C 1
ATOM 844 O O . GLY A 1 110 ? 2.594 25.402 18.480 1.00 81.69 110 GLY A O 1
ATOM 845 N N . TRP A 1 111 ? 1.516 26.596 16.915 1.00 84.31 111 TRP A N 1
ATOM 846 C CA . TRP A 1 111 ? 0.240 25.884 17.024 1.00 84.31 111 TRP A CA 1
ATOM 847 C C . TRP A 1 111 ? 0.137 24.659 16.108 1.00 84.31 111 TRP A C 1
ATOM 849 O O . TRP A 1 111 ? -0.455 23.673 16.546 1.00 84.31 111 TRP A O 1
ATOM 859 N N . ARG A 1 112 ? 0.764 24.645 14.916 1.00 81.62 112 ARG A N 1
ATOM 860 C CA . ARG A 1 112 ? 0.783 23.471 14.008 1.00 81.62 112 ARG A CA 1
ATOM 861 C C . ARG A 1 112 ? 1.041 22.137 14.734 1.00 81.62 112 ARG A C 1
ATOM 863 O O . ARG A 1 112 ? 0.222 21.234 14.571 1.00 81.62 112 ARG A O 1
ATOM 870 N N . PRO A 1 113 ? 2.109 21.966 15.547 1.00 75.44 113 PRO A N 1
ATOM 871 C CA . PRO A 1 113 ? 2.351 20.692 16.228 1.00 75.44 113 PRO A CA 1
ATOM 872 C C . PRO A 1 113 ? 1.305 20.368 17.304 1.00 75.44 113 PRO A C 1
ATOM 874 O O . PRO A 1 113 ? 1.091 19.195 17.591 1.00 75.44 113 PRO A O 1
ATOM 877 N N . VAL A 1 114 ? 0.626 21.359 17.890 1.00 81.62 114 VAL A N 1
ATOM 878 C CA . VAL A 1 114 ? -0.466 21.118 18.850 1.00 81.62 114 VAL A CA 1
ATOM 879 C C . VAL A 1 114 ? -1.697 20.586 18.119 1.00 81.62 114 VAL A C 1
ATOM 881 O O . VAL A 1 114 ? -2.285 19.602 18.562 1.00 81.62 114 VAL A O 1
ATOM 884 N N . VAL A 1 115 ? -2.053 21.173 16.974 1.00 77.06 115 VAL A N 1
ATOM 885 C CA . VAL A 1 115 ? -3.196 20.730 16.157 1.00 77.06 115 VAL A CA 1
ATOM 886 C C . VAL A 1 115 ? -2.936 19.353 15.549 1.00 77.06 115 VAL A C 1
ATOM 888 O O . VAL A 1 115 ? -3.768 18.467 15.694 1.00 77.06 115 VAL A O 1
ATOM 891 N N . SER A 1 116 ? -1.755 19.133 14.965 1.00 78.12 116 SER A N 1
ATOM 892 C CA . SER A 1 116 ? -1.354 17.844 14.384 1.00 78.12 116 SER A CA 1
ATOM 893 C C . SER A 1 116 ? -1.341 16.704 15.418 1.00 78.12 116 SER A C 1
ATOM 895 O O . SER A 1 116 ? -1.907 15.644 15.162 1.00 78.12 116 SER A O 1
ATOM 897 N N . ASN A 1 117 ? -0.808 16.923 16.629 1.00 78.00 117 ASN A N 1
ATOM 898 C CA . ASN A 1 117 ? -0.893 15.919 17.700 1.00 78.00 117 ASN A CA 1
ATOM 899 C C . ASN A 1 117 ? -2.327 15.733 18.232 1.00 78.00 117 ASN A C 1
ATOM 901 O O . ASN A 1 117 ? -2.708 14.615 18.578 1.00 78.00 117 ASN A O 1
ATOM 905 N N . THR A 1 118 ? -3.139 16.798 18.273 1.00 78.50 118 THR A N 1
ATOM 906 C CA . THR A 1 118 ? -4.568 16.696 18.625 1.00 78.50 118 THR A CA 1
ATOM 907 C C . THR A 1 118 ? -5.305 15.822 17.612 1.00 78.50 118 THR A C 1
ATOM 909 O O . THR A 1 118 ? -6.037 14.917 18.009 1.00 78.50 118 THR A O 1
ATOM 912 N N . GLN A 1 119 ? -5.049 16.030 16.317 1.00 77.81 119 GLN A N 1
ATOM 913 C CA . GLN A 1 119 ? -5.574 15.205 15.234 1.00 77.81 119 GLN A CA 1
ATOM 914 C C . GLN A 1 119 ? -5.105 13.755 15.358 1.00 77.81 119 GLN A C 1
ATOM 916 O O . GLN A 1 119 ? -5.964 12.880 15.399 1.00 77.81 119 GLN A O 1
ATOM 921 N N . LYS A 1 120 ? -3.797 13.488 15.521 1.00 79.56 120 LYS A N 1
ATOM 922 C CA . LYS A 1 120 ? -3.252 12.123 15.703 1.00 79.56 120 LYS A CA 1
ATOM 923 C C . LYS A 1 120 ? -3.965 11.362 16.826 1.00 79.56 120 LYS A C 1
ATOM 925 O O . LYS A 1 120 ? -4.274 10.185 16.671 1.00 79.56 120 LYS A O 1
ATOM 930 N N . ALA A 1 121 ? -4.299 12.041 17.925 1.00 81.94 121 ALA A N 1
ATOM 931 C CA . ALA A 1 121 ? -5.053 11.457 19.034 1.00 81.94 121 ALA A CA 1
ATOM 932 C C . ALA A 1 121 ? -6.552 11.208 18.741 1.00 81.94 121 ALA A C 1
ATOM 934 O O . ALA A 1 121 ? -7.160 10.387 19.427 1.00 81.94 121 ALA A O 1
ATOM 935 N N . GLN A 1 122 ? -7.159 11.897 17.765 1.00 80.56 122 GLN A N 1
ATOM 936 C CA . GLN A 1 122 ? -8.535 11.632 17.313 1.00 80.56 122 GLN A CA 1
ATOM 937 C C . GLN A 1 122 ? -8.596 10.569 16.206 1.00 80.56 122 GLN A C 1
ATOM 939 O O . GLN A 1 122 ? -9.434 9.673 16.293 1.00 80.56 122 GLN A O 1
ATOM 944 N N . VAL A 1 123 ? -7.723 10.653 15.194 1.00 81.00 123 VAL A N 1
ATOM 945 C CA . VAL A 1 123 ? -7.757 9.797 13.990 1.00 81.00 123 VAL A CA 1
ATOM 946 C C . VAL A 1 123 ? -7.004 8.479 14.147 1.00 81.00 123 VAL A C 1
ATOM 948 O O . VAL A 1 123 ? -7.320 7.539 13.436 1.00 81.00 123 VAL A O 1
ATOM 951 N N . GLY A 1 124 ? -6.048 8.375 15.077 1.00 85.19 124 GLY A N 1
ATOM 952 C CA . GLY A 1 124 ? -5.288 7.142 15.304 1.00 85.19 124 GLY A CA 1
ATOM 953 C C . GLY A 1 124 ? -6.060 6.110 16.132 1.00 85.19 124 GLY A C 1
ATOM 954 O O . GLY A 1 124 ? -6.534 6.412 17.239 1.00 85.19 124 GLY A O 1
ATOM 955 N N . PHE A 1 125 ? -6.160 4.881 15.627 1.00 87.62 125 PHE A N 1
ATOM 956 C CA . PHE A 1 125 ? -6.794 3.731 16.278 1.00 87.62 125 PHE A CA 1
ATOM 957 C C . PHE A 1 125 ? -5.825 2.551 16.315 1.00 87.62 125 PHE A C 1
ATOM 959 O O . PHE A 1 125 ? -5.405 2.046 15.282 1.00 87.62 125 PHE A O 1
ATOM 966 N N . THR A 1 126 ? -5.475 2.096 17.517 1.00 89.19 126 THR A N 1
ATOM 967 C CA . THR A 1 126 ? -4.514 1.002 17.691 1.00 89.19 126 THR A CA 1
ATOM 968 C C . THR A 1 126 ? -5.229 -0.340 17.780 1.00 89.19 126 THR A C 1
ATOM 970 O O . THR A 1 126 ? -6.004 -0.569 18.715 1.00 89.19 126 THR A O 1
ATOM 973 N N . LEU A 1 127 ? -4.952 -1.241 16.836 1.00 87.50 127 LEU A N 1
ATOM 974 C CA . LEU A 1 127 ? -5.334 -2.649 16.960 1.00 87.50 127 LEU A CA 1
ATOM 975 C C . LEU A 1 127 ? -4.413 -3.342 17.973 1.00 87.50 127 LEU A C 1
ATOM 977 O O . LEU A 1 127 ? -3.282 -2.924 18.199 1.00 87.50 127 LEU A O 1
ATOM 981 N N . THR A 1 128 ? -4.916 -4.385 18.631 1.00 89.62 128 THR A N 1
ATOM 982 C CA . THR A 1 128 ? -4.205 -5.123 19.690 1.00 89.62 128 THR A CA 1
ATOM 983 C C . THR A 1 128 ? -4.301 -6.626 19.449 1.00 89.62 128 THR A C 1
ATOM 985 O O . THR A 1 128 ? -5.257 -7.085 18.829 1.00 89.62 128 THR A O 1
ATOM 988 N N . ASN A 1 129 ? -3.323 -7.401 19.924 1.00 88.00 129 ASN A N 1
ATOM 989 C CA . ASN A 1 129 ? -3.118 -8.801 19.532 1.00 88.00 129 ASN A CA 1
ATOM 990 C C . ASN A 1 129 ? -4.381 -9.674 19.636 1.00 88.00 129 ASN A C 1
ATOM 992 O O . ASN A 1 129 ? -5.119 -9.589 20.623 1.00 88.00 129 ASN A O 1
ATOM 996 N N . ASN A 1 130 ? -4.547 -10.618 18.705 1.00 91.62 130 ASN A N 1
ATOM 997 C CA . ASN A 1 130 ? -5.701 -11.526 18.628 1.00 91.62 130 ASN A CA 1
ATOM 998 C C . ASN A 1 130 ? -7.030 -10.762 18.429 1.00 91.62 130 ASN A C 1
ATOM 1000 O O . ASN A 1 130 ? -8.003 -10.948 19.171 1.00 91.62 130 ASN A O 1
ATOM 1004 N N . THR A 1 131 ? -7.057 -9.852 17.454 1.00 92.06 131 THR A N 1
ATOM 1005 C CA . THR A 1 131 ? -8.249 -9.065 17.104 1.00 92.06 131 THR A CA 1
ATOM 1006 C C . THR A 1 131 ? -8.639 -9.301 15.652 1.00 92.06 131 THR A C 1
ATOM 1008 O O . THR A 1 131 ? -7.786 -9.261 14.769 1.00 92.06 131 THR A O 1
ATOM 1011 N N . SER A 1 132 ? -9.936 -9.504 15.420 1.00 91.62 132 SER A N 1
ATOM 1012 C CA . SER A 1 132 ? -10.551 -9.357 14.098 1.00 91.62 132 SER A CA 1
ATOM 1013 C C . SER A 1 132 ? -11.327 -8.042 14.032 1.00 91.62 132 SER A C 1
ATOM 1015 O O . SER A 1 132 ? -12.112 -7.767 14.945 1.00 91.62 132 SER A O 1
ATOM 1017 N N . LEU A 1 133 ? -11.154 -7.273 12.959 1.00 91.38 133 LEU A N 1
ATOM 1018 C CA . LEU A 1 133 ? -11.962 -6.099 12.611 1.00 91.38 133 LEU A CA 1
ATOM 1019 C C . LEU A 1 133 ? -12.644 -6.364 11.260 1.00 91.38 133 LEU A C 1
ATOM 1021 O O . LEU A 1 133 ? -11.991 -6.789 10.316 1.00 91.38 133 LEU A O 1
ATOM 1025 N N . ILE A 1 134 ? -13.974 -6.240 11.193 1.00 89.94 134 ILE A N 1
ATOM 1026 C CA . ILE A 1 134 ? -14.770 -6.757 10.063 1.00 89.94 134 ILE A CA 1
ATOM 1027 C C . ILE A 1 134 ? -15.862 -5.760 9.660 1.00 89.94 134 ILE A C 1
ATOM 1029 O O . ILE A 1 134 ? -16.662 -5.331 10.499 1.00 89.94 134 ILE A O 1
ATOM 1033 N N . GLY A 1 135 ? -15.955 -5.444 8.369 1.00 87.62 135 GLY A N 1
ATOM 1034 C CA . GLY A 1 135 ? -17.031 -4.641 7.793 1.00 87.62 135 GLY A CA 1
ATOM 1035 C C . GLY A 1 135 ? -18.397 -5.338 7.813 1.00 87.62 135 GLY A C 1
ATOM 1036 O O . GLY A 1 135 ? -18.566 -6.448 7.309 1.00 87.62 135 GLY A O 1
ATOM 1037 N N . MET A 1 136 ? -19.419 -4.677 8.361 1.00 86.06 136 MET A N 1
ATOM 1038 C CA . MET A 1 136 ? -20.809 -5.153 8.327 1.00 86.06 136 MET A CA 1
ATOM 1039 C C . MET A 1 136 ? -21.499 -4.817 7.001 1.00 86.06 136 MET A C 1
ATOM 1041 O O . MET A 1 136 ? -22.365 -3.944 6.920 1.00 86.06 136 MET A O 1
ATOM 1045 N N . GLY A 1 137 ? -21.140 -5.570 5.962 1.00 79.62 137 GLY A N 1
ATOM 1046 C CA . GLY A 1 137 ? -21.713 -5.438 4.624 1.00 79.62 137 GLY A CA 1
ATOM 1047 C C . GLY A 1 137 ? -21.192 -4.220 3.855 1.00 79.62 137 GLY A C 1
ATOM 1048 O O . GLY A 1 137 ? -20.333 -3.482 4.320 1.00 79.62 137 GLY A O 1
ATOM 1049 N N . LYS A 1 138 ? -21.733 -4.005 2.650 1.00 78.94 138 LYS A N 1
ATOM 1050 C CA . LYS A 1 138 ? -21.172 -3.091 1.632 1.00 78.94 138 LYS A CA 1
ATOM 1051 C C . LYS A 1 138 ? -21.161 -1.593 1.975 1.00 78.94 138 LYS A C 1
ATOM 1053 O O . LYS A 1 138 ? -20.678 -0.808 1.177 1.00 78.94 138 LYS A O 1
ATOM 1058 N N . GLY A 1 139 ? -21.754 -1.192 3.099 1.00 79.75 139 GLY A N 1
ATOM 1059 C CA . GLY A 1 139 ? -21.733 0.194 3.586 1.00 79.75 139 GLY A CA 1
ATOM 1060 C C . GLY A 1 139 ? -20.718 0.439 4.704 1.00 79.75 139 GLY A C 1
ATOM 1061 O O . GLY A 1 139 ? -20.718 1.524 5.279 1.00 79.75 139 GLY A O 1
ATOM 1062 N N . ALA A 1 140 ? -19.912 -0.570 5.047 1.00 85.69 140 ALA A N 1
ATOM 1063 C CA . ALA A 1 140 ? -18.830 -0.464 6.013 1.00 85.69 140 ALA A CA 1
ATOM 1064 C C . ALA A 1 140 ? -17.806 0.595 5.568 1.00 85.69 140 ALA A C 1
ATOM 1066 O O . ALA A 1 140 ? -17.353 0.557 4.432 1.00 85.69 140 ALA A O 1
ATOM 1067 N N . ALA A 1 141 ? -17.448 1.528 6.456 1.00 85.88 141 ALA A N 1
ATOM 1068 C CA . ALA A 1 141 ? -16.425 2.550 6.208 1.00 85.88 141 ALA A CA 1
ATOM 1069 C C . ALA A 1 141 ? -15.714 3.007 7.504 1.00 85.88 141 ALA A C 1
ATOM 1071 O O . ALA A 1 141 ? -16.368 3.220 8.530 1.00 85.88 141 ALA A O 1
ATOM 1072 N N . LEU A 1 142 ? -14.389 3.196 7.448 1.00 85.81 142 LEU A N 1
ATOM 1073 C CA . LEU A 1 142 ? -13.567 3.840 8.487 1.00 85.81 142 LEU A CA 1
ATOM 1074 C C . LEU A 1 142 ? -13.068 5.194 7.972 1.00 85.81 142 LEU A C 1
ATOM 1076 O O . LEU A 1 142 ? -11.957 5.309 7.473 1.00 85.81 142 LEU A O 1
ATOM 1080 N N . ASN A 1 143 ? -13.909 6.223 8.045 1.00 82.31 143 ASN A N 1
ATOM 1081 C CA . ASN A 1 143 ? -13.644 7.493 7.370 1.00 82.31 143 ASN A CA 1
ATOM 1082 C C . ASN A 1 143 ? -12.858 8.478 8.252 1.00 82.31 143 ASN A C 1
ATOM 1084 O O . ASN A 1 143 ? -13.321 8.862 9.338 1.00 82.31 143 ASN A O 1
ATOM 1088 N N . GLY A 1 144 ? -11.686 8.900 7.765 1.00 76.25 144 GLY A N 1
ATOM 1089 C CA . GLY A 1 144 ? -10.757 9.771 8.488 1.00 76.25 144 GLY A CA 1
ATOM 1090 C C . GLY A 1 144 ? -10.078 9.063 9.665 1.00 76.25 144 GLY A C 1
ATOM 1091 O O . GLY A 1 144 ? -9.920 9.657 10.735 1.00 76.25 144 GLY A O 1
ATOM 1092 N N . ILE A 1 145 ? -9.749 7.779 9.501 1.00 79.12 145 ILE A N 1
ATOM 1093 C CA . ILE A 1 145 ? -9.190 6.901 10.536 1.00 79.12 145 ILE A CA 1
ATOM 1094 C C . ILE A 1 145 ? -7.882 6.280 10.035 1.00 79.12 145 ILE A C 1
ATOM 1096 O O . ILE A 1 145 ? -7.852 5.677 8.973 1.00 79.12 145 ILE A O 1
ATOM 1100 N N . ASN A 1 146 ? -6.832 6.394 10.850 1.00 80.25 146 ASN A N 1
ATOM 1101 C CA . ASN A 1 146 ? -5.542 5.725 10.686 1.00 80.25 146 ASN A CA 1
ATOM 1102 C C . ASN A 1 146 ? -5.528 4.487 11.597 1.00 80.25 146 ASN A C 1
ATOM 1104 O O . ASN A 1 146 ? -5.567 4.620 12.830 1.00 80.25 146 ASN A O 1
ATOM 1108 N N . LEU A 1 147 ? -5.506 3.288 11.011 1.00 79.69 147 LEU A N 1
ATOM 1109 C CA . LEU A 1 147 ? -5.352 2.034 11.749 1.00 79.69 147 LEU A CA 1
ATOM 1110 C C . LEU A 1 147 ? -3.867 1.742 11.974 1.00 79.69 147 LEU A C 1
ATOM 1112 O O . LEU A 1 147 ? -3.135 1.448 11.038 1.00 79.69 147 LEU A O 1
ATOM 1116 N N . TYR A 1 148 ? -3.419 1.791 13.228 1.00 80.19 148 TYR A N 1
ATOM 1117 C CA . TYR A 1 148 ? -2.009 1.613 13.578 1.00 80.19 148 TYR A CA 1
ATOM 1118 C C . TYR A 1 148 ? -1.775 0.286 14.311 1.00 80.19 148 TYR A C 1
ATOM 1120 O O . TYR A 1 148 ? -2.239 0.084 15.439 1.00 80.19 148 TYR A O 1
ATOM 1128 N N . LEU A 1 149 ? -1.047 -0.629 13.675 1.00 71.62 149 LEU A N 1
ATOM 1129 C CA . LEU A 1 149 ? -0.719 -1.961 14.182 1.00 71.62 149 LEU A CA 1
ATOM 1130 C C . LEU A 1 149 ? 0.735 -1.942 14.670 1.00 71.62 149 LEU A C 1
ATOM 1132 O O . LEU A 1 149 ? 1.654 -2.037 13.866 1.00 71.62 149 LEU A O 1
ATOM 1136 N N . SER A 1 150 ? 0.957 -1.800 15.983 1.00 72.81 150 SER A N 1
ATOM 1137 C CA . SER A 1 150 ? 2.296 -1.536 16.540 1.00 72.81 150 SER A CA 1
ATOM 1138 C C . SER A 1 150 ? 2.740 -2.567 17.580 1.00 72.81 150 SER A C 1
ATOM 1140 O O . SER A 1 150 ? 2.149 -2.655 18.656 1.00 72.81 150 SER A O 1
ATOM 1142 N N . SER A 1 151 ? 3.800 -3.329 17.283 1.00 61.78 151 SER A N 1
ATOM 1143 C CA . SER A 1 151 ? 4.301 -4.435 18.128 1.00 61.78 151 SER A CA 1
ATOM 1144 C C . SER A 1 151 ? 3.235 -5.496 18.452 1.00 61.78 151 SER A C 1
ATOM 1146 O O . SER A 1 151 ? 3.182 -6.021 19.569 1.00 61.78 151 SER A O 1
ATOM 1148 N N . VAL A 1 152 ? 2.355 -5.784 17.486 1.00 50.97 152 VAL A N 1
ATOM 1149 C CA . VAL A 1 152 ? 1.203 -6.689 17.640 1.00 50.97 152 VAL A CA 1
ATOM 1150 C C . VAL A 1 152 ? 1.390 -8.017 16.915 1.00 50.97 152 VAL A C 1
ATOM 1152 O O . VAL A 1 152 ? 2.219 -8.147 16.024 1.00 50.97 152 VAL A O 1
ATOM 1155 N N . ASP A 1 153 ? 0.588 -9.004 17.303 1.00 46.31 153 ASP A N 1
ATOM 1156 C CA . ASP A 1 153 ? 0.572 -10.333 16.696 1.00 46.31 153 ASP A CA 1
ATOM 1157 C C . ASP A 1 153 ? -0.865 -10.832 16.502 1.00 46.31 153 ASP A C 1
ATOM 1159 O O . ASP A 1 153 ? -1.739 -10.537 17.328 1.00 46.31 153 ASP A O 1
ATOM 1163 N N . ASN A 1 154 ? -1.086 -11.640 15.464 1.00 51.38 154 ASN A N 1
ATOM 1164 C CA . ASN A 1 154 ? -2.335 -12.358 15.206 1.00 51.38 154 ASN A CA 1
ATOM 1165 C C . ASN A 1 154 ? -3.535 -11.415 14.971 1.00 51.38 154 ASN A C 1
ATOM 1167 O O . ASN A 1 154 ? -4.416 -11.274 15.824 1.00 51.38 154 ASN A O 1
ATOM 1171 N N . ILE A 1 155 ? -3.560 -10.749 13.815 1.00 65.31 155 ILE A N 1
ATOM 1172 C CA . ILE A 1 155 ? -4.588 -9.772 13.422 1.00 65.31 155 ILE A CA 1
ATOM 1173 C C . ILE A 1 155 ? -5.274 -10.211 12.125 1.00 65.31 155 ILE A C 1
ATOM 1175 O O . ILE A 1 155 ? -4.634 -10.745 11.222 1.00 65.31 155 ILE A O 1
ATOM 1179 N N . TRP A 1 156 ? -6.578 -9.957 12.027 1.00 49.84 156 TRP A N 1
ATOM 1180 C CA . TRP A 1 156 ? -7.356 -10.135 10.802 1.00 49.84 156 TRP A CA 1
ATOM 1181 C C . TRP A 1 156 ? -8.181 -8.870 10.548 1.00 49.84 156 TRP A C 1
ATOM 1183 O O . TRP A 1 156 ? -9.006 -8.506 11.388 1.00 49.84 156 TRP A O 1
ATOM 1193 N N . ASP A 1 157 ? -7.952 -8.202 9.422 1.00 50.50 157 ASP A N 1
ATOM 1194 C CA . ASP A 1 157 ? -8.705 -7.015 9.014 1.00 50.50 157 ASP A CA 1
ATOM 1195 C C . ASP A 1 157 ? -9.488 -7.269 7.717 1.00 50.50 157 ASP A C 1
ATOM 1197 O O . ASP A 1 157 ? -8.953 -7.793 6.741 1.00 50.50 157 ASP A O 1
ATOM 1201 N N . CYS A 1 158 ? -10.767 -6.913 7.726 1.00 46.97 158 CYS A N 1
ATOM 1202 C CA . CYS A 1 158 ? -11.692 -7.002 6.596 1.00 46.97 158 CYS A CA 1
ATOM 1203 C C . CYS A 1 158 ? -12.479 -5.695 6.504 1.00 46.97 158 CYS A C 1
ATOM 1205 O O . CYS A 1 158 ? -13.715 -5.688 6.598 1.00 46.97 158 CYS A O 1
ATOM 1207 N N . PHE A 1 159 ? -11.755 -4.578 6.448 1.00 44.44 159 PHE A N 1
ATOM 1208 C CA . PHE A 1 159 ? -12.323 -3.250 6.557 1.00 44.44 159 PHE A CA 1
ATOM 1209 C C . PHE A 1 159 ? -11.825 -2.274 5.467 1.00 44.44 159 PHE A C 1
ATOM 1211 O O . PHE A 1 159 ? -10.630 -1.991 5.405 1.00 44.44 159 PHE A O 1
ATOM 1218 N N . PRO A 1 160 ? -12.724 -1.692 4.642 1.00 43.97 160 PRO A N 1
ATOM 1219 C CA . PRO A 1 160 ? -12.372 -0.629 3.701 1.00 43.97 160 PRO A CA 1
ATOM 1220 C C . PRO A 1 160 ? -12.181 0.737 4.392 1.00 43.97 160 PRO A C 1
ATOM 1222 O O . PRO A 1 160 ? -13.051 1.222 5.131 1.00 43.97 160 PRO A O 1
ATOM 1225 N N . ALA A 1 161 ? -11.039 1.371 4.147 1.00 43.97 161 ALA A N 1
ATOM 1226 C CA . ALA A 1 161 ? -10.593 2.576 4.840 1.00 43.97 161 ALA A CA 1
ATOM 1227 C C . ALA A 1 161 ? -10.234 3.689 3.839 1.00 43.97 161 ALA A C 1
ATOM 1229 O O . ALA A 1 161 ? -9.214 3.592 3.156 1.00 43.97 161 ALA A O 1
ATOM 1230 N N . PRO A 1 162 ? -11.057 4.749 3.742 1.00 50.22 162 PRO A N 1
ATOM 1231 C CA . PRO A 1 162 ? -10.685 5.958 3.029 1.00 50.22 162 PRO A CA 1
ATOM 1232 C C . PRO A 1 162 ? -9.856 6.909 3.908 1.00 50.22 162 PRO A C 1
ATOM 1234 O O . PRO A 1 162 ? -10.271 7.276 5.017 1.00 50.22 162 PRO A O 1
ATOM 1237 N N . GLU A 1 163 ? -8.716 7.361 3.391 1.00 54.12 163 GLU A N 1
ATOM 1238 C CA . GLU A 1 163 ? -7.943 8.452 3.992 1.00 54.12 163 GLU A CA 1
ATOM 1239 C C . GLU A 1 163 ? -8.652 9.803 3.811 1.00 54.12 163 GLU A C 1
ATOM 1241 O O . GLU A 1 163 ? -9.419 9.981 2.876 1.00 54.12 163 GLU A O 1
ATOM 1246 N N . THR A 1 164 ? -8.351 10.786 4.670 1.00 47.34 164 THR A N 1
ATOM 1247 C CA . THR A 1 164 ? -8.465 12.224 4.340 1.00 47.34 164 THR A CA 1
ATOM 1248 C C . THR A 1 164 ? -7.582 13.066 5.279 1.00 47.34 164 THR A C 1
ATOM 1250 O O . THR A 1 164 ? -7.993 13.326 6.410 1.00 47.34 164 THR A O 1
ATOM 1253 N N . PHE A 1 165 ? -6.431 13.546 4.788 1.00 48.38 165 PHE A N 1
ATOM 1254 C CA . PHE A 1 165 ? -5.671 14.751 5.201 1.00 48.38 165 PHE A CA 1
ATOM 1255 C C . PHE A 1 165 ? -5.327 15.036 6.698 1.00 48.38 165 PHE A C 1
ATOM 1257 O O . PHE A 1 165 ? -6.233 15.097 7.532 1.00 48.38 165 PHE A O 1
ATOM 1264 N N . PRO A 1 166 ? -4.084 15.453 7.073 1.00 50.38 166 PRO A N 1
ATOM 1265 C CA . PRO A 1 166 ? -2.863 15.626 6.268 1.00 50.38 166 PRO A CA 1
ATOM 1266 C C . PRO A 1 166 ? -1.631 14.789 6.706 1.00 50.38 166 PRO A C 1
ATOM 1268 O O . PRO A 1 166 ? -1.170 14.897 7.847 1.00 50.38 166 PRO A O 1
ATOM 1271 N N . SER A 1 167 ? -1.021 14.106 5.732 1.00 52.62 167 SER A N 1
ATOM 1272 C CA . SER A 1 167 ? 0.431 13.968 5.496 1.00 52.62 167 SER A CA 1
ATOM 1273 C C . SER A 1 167 ? 1.305 13.412 6.639 1.00 52.62 167 SER A C 1
ATOM 1275 O O . SER A 1 167 ? 2.397 13.939 6.893 1.00 52.62 167 SER A O 1
ATOM 1277 N N . SER A 1 168 ? 0.786 12.462 7.421 1.00 57.78 168 SER A N 1
ATOM 1278 C CA . SER A 1 168 ? 1.506 11.690 8.464 1.00 57.78 168 SER A CA 1
ATOM 1279 C C . SER A 1 168 ? 0.691 10.456 8.923 1.00 57.78 168 SER A C 1
ATOM 1281 O O . SER A 1 168 ? 0.775 10.067 10.101 1.00 57.78 168 SER A O 1
ATOM 1283 N N . PHE A 1 169 ? -0.229 9.971 8.076 1.00 72.00 169 PHE A N 1
ATOM 1284 C CA . PHE A 1 169 ? -1.398 9.172 8.472 1.00 72.00 169 PHE A CA 1
ATOM 1285 C C . PHE A 1 169 ? -1.895 8.229 7.364 1.00 72.00 169 PHE A C 1
ATOM 1287 O O . PHE A 1 169 ? -2.890 8.520 6.708 1.00 72.00 169 PHE A O 1
ATOM 1294 N N . ASP A 1 170 ? -1.254 7.075 7.257 1.00 75.00 170 ASP A N 1
ATOM 1295 C CA . ASP A 1 170 ? -1.693 5.894 6.499 1.00 75.00 170 ASP A CA 1
ATOM 1296 C C . ASP A 1 170 ? -3.169 5.534 6.769 1.00 75.00 170 ASP A C 1
ATOM 1298 O O . ASP A 1 170 ? -3.634 5.664 7.912 1.00 75.00 170 ASP A O 1
ATOM 1302 N N . ALA A 1 171 ? -3.888 4.962 5.799 1.00 78.25 171 ALA A N 1
ATOM 1303 C CA . ALA A 1 171 ? -5.152 4.273 6.095 1.00 78.25 171 ALA A CA 1
ATOM 1304 C C . ALA A 1 171 ? -4.904 3.096 7.061 1.00 78.25 171 ALA A C 1
ATOM 1306 O O . ALA A 1 171 ? -5.581 2.964 8.089 1.00 78.25 171 ALA A O 1
ATOM 1307 N N . VAL A 1 172 ? -3.875 2.286 6.777 1.00 82.62 172 VAL A N 1
ATOM 1308 C CA . VAL A 1 172 ? -3.389 1.209 7.652 1.00 82.62 172 VAL A CA 1
ATOM 1309 C C . VAL A 1 172 ? -1.855 1.195 7.690 1.00 82.62 172 VAL A C 1
ATOM 1311 O O . VAL A 1 172 ? -1.209 0.982 6.671 1.00 82.62 172 VAL A O 1
ATOM 1314 N N . GLY A 1 173 ? -1.274 1.374 8.879 1.00 83.69 173 GLY A N 1
ATOM 1315 C CA . GLY A 1 173 ? 0.176 1.372 9.106 1.00 83.69 173 GLY A CA 1
ATOM 1316 C C . GLY A 1 173 ? 0.621 0.242 10.039 1.00 83.69 173 GLY A C 1
ATOM 1317 O O . GLY A 1 173 ? 0.163 0.154 11.185 1.00 83.69 173 GLY A O 1
ATOM 1318 N N . LEU A 1 174 ? 1.529 -0.622 9.573 1.00 79.81 174 LEU A N 1
ATOM 1319 C CA . LEU A 1 174 ? 2.087 -1.757 10.321 1.00 79.81 174 LEU A CA 1
ATOM 1320 C C . LEU A 1 174 ? 3.532 -1.477 10.754 1.00 79.81 174 LEU A C 1
ATOM 1322 O O . LEU A 1 174 ? 4.420 -1.303 9.925 1.00 79.81 174 LEU A O 1
ATOM 1326 N N . VAL A 1 175 ? 3.796 -1.536 12.060 1.00 77.25 175 VAL A N 1
ATOM 1327 C CA . VAL A 1 175 ? 5.139 -1.405 12.646 1.00 77.25 175 VAL A CA 1
ATOM 1328 C C . VAL A 1 175 ? 5.372 -2.548 13.630 1.00 77.25 175 VAL A C 1
ATOM 1330 O O . VAL A 1 175 ? 4.682 -2.666 14.644 1.00 77.25 175 VAL A O 1
ATOM 1333 N N . THR A 1 176 ? 6.352 -3.407 13.360 1.00 73.81 176 THR A N 1
ATOM 1334 C CA . THR A 1 176 ? 6.655 -4.580 14.204 1.00 73.81 176 THR A CA 1
ATOM 1335 C C . THR A 1 176 ? 5.452 -5.533 14.378 1.00 73.81 176 THR A C 1
ATOM 1337 O O . THR A 1 176 ? 5.217 -6.042 15.472 1.00 73.81 176 THR A O 1
ATOM 1340 N N . ALA A 1 177 ? 4.651 -5.756 13.327 1.00 72.31 177 ALA A N 1
ATOM 1341 C CA . ALA A 1 177 ? 3.354 -6.445 13.410 1.00 72.31 177 ALA A CA 1
ATOM 1342 C C . ALA A 1 177 ? 3.347 -7.824 12.712 1.00 72.31 177 ALA A C 1
ATOM 1344 O O . ALA A 1 177 ? 3.316 -7.906 11.487 1.00 72.31 177 ALA A O 1
ATOM 1345 N N . THR A 1 178 ? 3.360 -8.924 13.472 1.00 78.69 178 THR A N 1
ATOM 1346 C CA . THR A 1 178 ? 3.430 -10.297 12.926 1.00 78.69 178 THR A CA 1
ATOM 1347 C C . THR A 1 178 ? 2.062 -10.957 12.756 1.00 78.69 178 THR A C 1
ATOM 1349 O O . THR A 1 178 ? 1.107 -10.629 13.455 1.00 78.69 178 THR A O 1
ATOM 1352 N N . ASN A 1 179 ? 1.972 -11.931 11.839 1.00 81.06 179 ASN A N 1
ATOM 1353 C CA . ASN A 1 179 ? 0.754 -12.713 11.578 1.00 81.06 179 ASN A CA 1
ATOM 1354 C C . ASN A 1 179 ? -0.484 -11.810 11.418 1.00 81.06 179 ASN A C 1
ATOM 1356 O O . ASN A 1 179 ? -1.447 -11.888 12.184 1.00 81.06 179 ASN A O 1
ATOM 1360 N N . VAL A 1 180 ? -0.392 -10.897 10.450 1.00 82.94 180 VAL A N 1
ATOM 1361 C CA . VAL A 1 180 ? -1.487 -10.033 10.013 1.00 82.94 180 VAL A CA 1
ATOM 1362 C C . VAL A 1 180 ? -2.011 -10.569 8.685 1.00 82.94 180 VAL A C 1
ATOM 1364 O O . VAL A 1 180 ? -1.227 -10.932 7.806 1.00 82.94 180 VAL A O 1
ATOM 1367 N N . TRP A 1 181 ? -3.330 -10.594 8.527 1.00 87.62 181 TRP A N 1
ATOM 1368 C CA . TRP A 1 181 ? -3.983 -10.846 7.249 1.00 87.62 181 TRP A CA 1
ATOM 1369 C C . TRP A 1 181 ? -5.067 -9.795 6.999 1.00 87.62 181 TRP A C 1
ATOM 1371 O O . TRP A 1 181 ? -5.849 -9.473 7.894 1.00 87.62 181 TRP A O 1
ATOM 1381 N N . VAL A 1 182 ? -5.073 -9.252 5.784 1.00 86.62 182 VAL A N 1
ATOM 1382 C CA . VAL A 1 182 ? -5.990 -8.213 5.310 1.00 86.62 182 VAL A CA 1
ATOM 1383 C C . VAL A 1 182 ? -6.696 -8.770 4.074 1.00 86.62 182 VAL A C 1
ATOM 1385 O O . VAL A 1 182 ? -6.026 -9.306 3.191 1.00 86.62 182 VAL A O 1
ATOM 1388 N N . ASP A 1 183 ? -8.030 -8.735 4.046 1.00 86.00 183 ASP A N 1
ATOM 1389 C CA . ASP A 1 183 ? -8.844 -9.474 3.068 1.00 86.00 183 ASP A CA 1
ATOM 1390 C C . ASP A 1 183 ? -10.172 -8.767 2.767 1.00 86.00 183 ASP A C 1
ATOM 1392 O O . ASP A 1 183 ? -10.910 -8.413 3.685 1.00 86.00 183 ASP A O 1
ATOM 1396 N N . GLY A 1 184 ? -10.502 -8.585 1.484 1.00 80.81 184 GLY A N 1
ATOM 1397 C CA . GLY A 1 184 ? -11.746 -7.923 1.065 1.00 80.81 184 GLY A CA 1
ATOM 1398 C C . GLY A 1 184 ? -11.840 -6.437 1.448 1.00 80.81 184 GLY A C 1
ATOM 1399 O O . GLY A 1 184 ? -12.941 -5.933 1.673 1.00 80.81 184 GLY A O 1
ATOM 1400 N N . CYS A 1 185 ? -10.699 -5.750 1.560 1.00 83.12 185 CYS A N 1
ATOM 1401 C CA . CYS A 1 185 ? -10.614 -4.321 1.865 1.00 83.12 185 CYS A CA 1
ATOM 1402 C C . CYS A 1 185 ? -10.517 -3.468 0.590 1.00 83.12 185 CYS A C 1
ATOM 1404 O O . CYS A 1 185 ? -9.896 -3.869 -0.389 1.00 83.12 185 CYS A O 1
ATOM 1406 N N . GLU A 1 186 ? -11.060 -2.254 0.654 1.00 85.06 186 GLU A N 1
ATOM 1407 C CA . GLU A 1 186 ? -10.924 -1.198 -0.355 1.00 85.06 186 GLU A CA 1
ATOM 1408 C C . GLU A 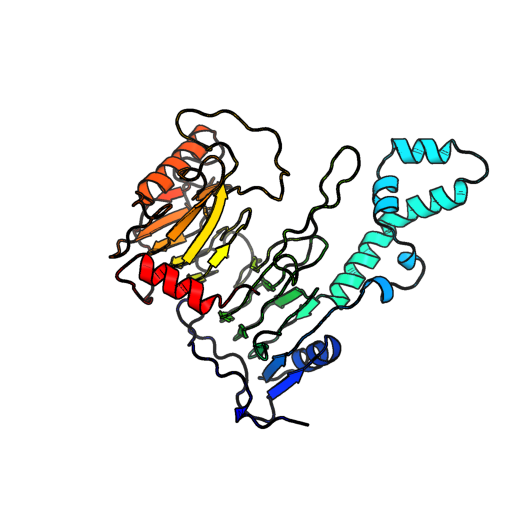1 186 ? -10.259 0.011 0.322 1.00 85.06 186 GLU A C 1
ATOM 1410 O O . GLU A 1 186 ? -10.751 0.494 1.344 1.00 85.06 186 GLU A O 1
ATOM 1415 N N . LEU A 1 187 ? -9.121 0.471 -0.200 1.00 85.62 187 LEU A N 1
ATOM 1416 C CA . LEU A 1 187 ? -8.326 1.571 0.360 1.00 85.62 187 LEU A CA 1
ATOM 1417 C C . LEU A 1 187 ? -8.232 2.682 -0.694 1.00 85.62 187 LEU A C 1
ATOM 1419 O O . LEU A 1 187 ? -7.940 2.383 -1.849 1.00 85.62 187 LEU A O 1
ATOM 1423 N N . GLN A 1 188 ? -8.547 3.929 -0.326 1.00 82.44 188 GLN A N 1
ATOM 1424 C CA . GLN A 1 188 ? -8.725 5.036 -1.284 1.00 82.44 188 GLN A CA 1
ATOM 1425 C C . GLN A 1 188 ? -8.685 6.431 -0.627 1.00 82.44 188 GLN A C 1
ATOM 1427 O O . GLN A 1 188 ? -8.769 6.556 0.591 1.00 82.44 188 GLN A O 1
ATOM 1432 N N . ASP A 1 189 ? -8.642 7.491 -1.434 1.00 79.44 189 ASP A N 1
ATOM 1433 C CA . ASP A 1 189 ? -8.493 8.887 -0.975 1.00 79.44 189 ASP A CA 1
ATOM 1434 C C . ASP A 1 189 ? -9.788 9.549 -0.454 1.00 79.44 189 ASP A C 1
ATOM 1436 O O . ASP A 1 189 ? -9.743 10.648 0.101 1.00 79.44 189 ASP A O 1
ATOM 1440 N N . GLN A 1 190 ? -10.961 8.941 -0.691 1.00 76.88 190 GLN A N 1
ATOM 1441 C CA . GLN A 1 190 ? -12.258 9.333 -0.112 1.00 76.88 190 GLN A CA 1
ATOM 1442 C C . GLN A 1 190 ? -13.371 8.317 -0.435 1.00 76.88 190 GLN A C 1
ATOM 1444 O O . GLN A 1 190 ? -13.278 7.560 -1.390 1.00 76.88 190 GLN A O 1
ATOM 1449 N N . LEU A 1 191 ? -14.490 8.371 0.303 1.00 78.50 191 LEU A N 1
ATOM 1450 C CA . LEU A 1 191 ? -15.669 7.493 0.137 1.00 78.50 191 LEU A CA 1
ATOM 1451 C C . LEU A 1 191 ? -16.393 7.526 -1.224 1.00 78.50 191 LEU A C 1
ATOM 1453 O O . LEU A 1 191 ? -17.361 6.787 -1.390 1.00 78.50 191 LEU A O 1
ATOM 1457 N N . SER A 1 192 ? -16.029 8.414 -2.149 1.00 79.94 192 SER A N 1
ATOM 1458 C CA . SER A 1 192 ? -16.679 8.512 -3.463 1.00 79.94 192 SER A CA 1
ATOM 1459 C C . SER A 1 192 ? -15.903 7.839 -4.597 1.00 79.94 192 SER A C 1
ATOM 1461 O O . SER A 1 192 ? -16.411 7.822 -5.715 1.00 79.94 192 SER A O 1
ATOM 1463 N N . GLY A 1 193 ? -14.671 7.369 -4.360 1.00 77.31 193 GLY A N 1
ATOM 1464 C CA . GLY A 1 193 ? -13.761 6.923 -5.423 1.00 77.31 193 GLY A CA 1
ATOM 1465 C C . GLY A 1 193 ? -13.357 8.016 -6.424 1.00 77.31 193 GLY A C 1
ATOM 1466 O O . GLY A 1 193 ? -12.675 7.736 -7.407 1.00 77.31 193 GLY A O 1
ATOM 1467 N N . GLU A 1 194 ? -13.769 9.271 -6.213 1.00 80.44 194 GLU A N 1
ATOM 1468 C CA . GLU A 1 194 ? -13.368 10.396 -7.058 1.00 80.44 194 GLU A CA 1
ATOM 1469 C C . GLU A 1 194 ? -11.965 10.875 -6.661 1.00 80.44 194 GLU A C 1
ATOM 1471 O O . GLU A 1 194 ? -11.677 11.047 -5.476 1.00 80.44 194 GLU A O 1
ATOM 1476 N N . TYR A 1 195 ? -11.111 11.173 -7.643 1.00 78.44 195 TYR A N 1
ATOM 1477 C CA . TYR A 1 195 ? -9.774 11.716 -7.391 1.00 78.44 195 TYR A CA 1
ATOM 1478 C C . TYR A 1 195 ? -9.824 13.041 -6.605 1.00 78.44 195 TYR A C 1
ATOM 1480 O O . TYR A 1 195 ? -10.494 14.002 -7.011 1.00 78.44 195 TYR A O 1
ATOM 1488 N N . VAL A 1 196 ? -9.080 13.115 -5.498 1.00 75.56 196 VAL A N 1
ATOM 1489 C CA . VAL A 1 196 ? -9.050 14.297 -4.631 1.00 75.56 196 VAL A CA 1
ATOM 1490 C C . VAL A 1 196 ? -8.046 15.316 -5.160 1.00 75.56 196 VAL A C 1
ATOM 1492 O O . VAL A 1 196 ? -6.845 15.204 -4.953 1.00 75.56 196 VAL A O 1
ATOM 1495 N N . GLN A 1 197 ? -8.559 16.373 -5.791 1.00 76.75 197 GLN A N 1
ATOM 1496 C CA . GLN A 1 197 ? -7.736 17.496 -6.248 1.00 76.75 197 GLN A CA 1
ATOM 1497 C C . GLN A 1 197 ? -6.921 18.101 -5.079 1.00 76.75 197 GLN A C 1
ATOM 1499 O O . GLN A 1 197 ? -7.509 18.384 -4.023 1.00 76.75 197 GLN A O 1
ATOM 1504 N N . PRO A 1 198 ? -5.613 18.366 -5.245 1.00 72.25 198 PRO A N 1
ATOM 1505 C CA . PRO A 1 198 ? -4.778 19.001 -4.223 1.00 72.25 198 PRO A CA 1
ATOM 1506 C C . PRO A 1 198 ? -5.185 20.456 -3.969 1.00 72.25 198 PRO A C 1
ATOM 1508 O O . PRO A 1 198 ? -5.731 21.137 -4.841 1.00 72.25 198 PRO A O 1
ATOM 1511 N N . ASP A 1 199 ? -4.854 20.982 -2.787 1.00 70.31 199 ASP A N 1
ATOM 1512 C CA . ASP A 1 199 ? -4.887 22.433 -2.581 1.00 70.31 199 ASP A CA 1
ATOM 1513 C C . ASP A 1 199 ? -3.660 23.071 -3.244 1.00 70.31 199 ASP A C 1
ATOM 1515 O O . ASP A 1 199 ? -2.521 22.753 -2.902 1.00 70.31 199 ASP A O 1
ATOM 1519 N N . ILE A 1 200 ? -3.889 23.993 -4.183 1.00 72.81 200 ILE A N 1
ATOM 1520 C CA . ILE A 1 200 ? -2.825 24.747 -4.860 1.00 72.81 200 ILE A CA 1
ATOM 1521 C C . ILE A 1 200 ? -2.558 26.056 -4.117 1.00 72.81 200 ILE A C 1
ATOM 1523 O O . ILE A 1 200 ? -3.464 26.872 -3.931 1.00 72.81 200 ILE A O 1
ATOM 1527 N N . ILE A 1 201 ? -1.301 26.294 -3.738 1.00 64.88 201 ILE A N 1
ATOM 1528 C CA . ILE A 1 201 ? -0.883 27.470 -2.966 1.00 64.88 201 ILE A CA 1
ATOM 1529 C C . ILE A 1 201 ? 0.199 28.257 -3.713 1.00 64.88 201 ILE A C 1
ATOM 1531 O O . ILE A 1 201 ? 1.193 27.704 -4.175 1.00 64.88 201 ILE A O 1
ATOM 1535 N N . ASP A 1 202 ? -0.003 29.572 -3.839 1.00 63.94 202 ASP A N 1
ATOM 1536 C CA . ASP A 1 202 ? 0.876 30.511 -4.555 1.00 63.94 202 ASP A CA 1
ATOM 1537 C C . ASP A 1 202 ? 2.364 30.342 -4.161 1.00 63.94 202 ASP A C 1
ATOM 1539 O O . ASP A 1 202 ? 2.673 30.341 -2.965 1.00 63.94 202 ASP A O 1
ATOM 1543 N N . PRO A 1 203 ? 3.308 30.192 -5.119 1.00 67.50 203 PRO A N 1
ATOM 1544 C CA . PRO A 1 203 ? 3.179 30.368 -6.577 1.00 67.50 203 PRO A CA 1
ATOM 1545 C C . PRO A 1 203 ? 2.709 29.144 -7.396 1.00 67.50 203 PRO A C 1
ATOM 1547 O O . PRO A 1 203 ? 2.806 29.178 -8.621 1.00 67.50 203 PRO A O 1
ATOM 1550 N N . GLY A 1 204 ? 2.242 28.061 -6.767 1.00 69.00 204 GLY A N 1
ATOM 1551 C CA . GLY A 1 204 ? 1.819 26.829 -7.458 1.00 69.00 204 GLY A CA 1
ATOM 1552 C C . GLY A 1 204 ? 2.216 25.525 -6.757 1.00 69.00 204 GLY A C 1
ATOM 1553 O O . GLY A 1 204 ? 2.335 24.496 -7.411 1.00 69.00 204 GLY A O 1
ATOM 1554 N N . TRP A 1 205 ? 2.469 25.565 -5.449 1.00 64.19 205 TRP A N 1
ATOM 1555 C CA . TRP A 1 205 ? 2.773 24.386 -4.644 1.00 64.19 205 TRP A CA 1
ATOM 1556 C C . TRP A 1 205 ? 1.498 23.573 -4.446 1.00 64.19 205 TRP A C 1
ATOM 1558 O O . TRP A 1 205 ? 0.512 24.095 -3.925 1.00 64.19 205 TRP A O 1
ATOM 1568 N N . GLN A 1 206 ? 1.534 22.304 -4.838 1.00 71.00 206 GLN A N 1
ATOM 1569 C CA . GLN A 1 206 ? 0.534 21.325 -4.431 1.00 71.00 206 GLN A CA 1
ATOM 1570 C C . GLN A 1 206 ? 0.750 20.991 -2.955 1.00 71.00 206 GLN A C 1
ATOM 1572 O O . GLN A 1 206 ? 1.882 20.778 -2.514 1.00 71.00 206 GLN A O 1
ATOM 1577 N N . VAL A 1 207 ? -0.333 20.983 -2.186 1.00 69.38 207 VAL A N 1
ATOM 1578 C CA . VAL A 1 207 ? -0.347 20.445 -0.829 1.00 69.38 207 VAL A CA 1
ATOM 1579 C C . VAL A 1 207 ? -0.855 19.019 -0.911 1.00 69.38 207 VAL A C 1
ATOM 1581 O O . VAL A 1 207 ? -2.036 18.805 -1.182 1.00 69.38 207 VAL A O 1
ATOM 1584 N N . ASP A 1 208 ? 0.041 18.075 -0.647 1.00 68.75 208 ASP A N 1
ATOM 1585 C CA . ASP A 1 208 ? -0.328 16.681 -0.444 1.00 68.75 208 ASP A CA 1
ATOM 1586 C C . ASP A 1 208 ? -1.047 16.508 0.908 1.00 68.75 208 ASP A C 1
ATOM 1588 O O . ASP A 1 208 ? -0.725 17.167 1.910 1.00 68.75 208 ASP A O 1
ATOM 1592 N N . ARG A 1 209 ? -2.068 15.655 0.903 1.00 71.69 209 ARG A N 1
ATOM 1593 C CA . ARG A 1 209 ? -2.957 15.326 2.029 1.00 71.69 209 ARG A CA 1
ATOM 1594 C C . ARG A 1 209 ? -2.645 13.915 2.544 1.00 71.69 209 ARG A C 1
ATOM 1596 O O . ARG A 1 209 ? -2.918 13.657 3.715 1.00 71.69 209 ARG A O 1
ATOM 1603 N N . PHE A 1 210 ? -2.148 13.020 1.709 1.00 75.94 210 PHE A N 1
ATOM 1604 C CA . PHE A 1 210 ? -2.135 11.584 1.971 1.00 75.94 210 PHE A CA 1
ATOM 1605 C C . PHE A 1 210 ? -0.735 11.136 2.413 1.00 75.94 210 PHE A C 1
ATOM 1607 O O . PHE A 1 210 ? 0.137 11.985 2.632 1.00 75.94 210 PHE A O 1
ATOM 1614 N N . ASP A 1 211 ? -0.528 9.840 2.644 1.00 77.81 211 ASP A N 1
ATOM 1615 C CA . ASP A 1 211 ? 0.819 9.302 2.903 1.00 77.81 211 ASP A CA 1
ATOM 1616 C C . ASP A 1 211 ? 1.037 7.962 2.179 1.00 77.81 211 ASP A C 1
ATOM 1618 O O . ASP A 1 211 ? 1.680 7.919 1.124 1.00 77.81 211 ASP A O 1
ATOM 1622 N N . GLY A 1 212 ? 0.439 6.884 2.689 1.00 78.50 212 GLY A N 1
ATOM 1623 C CA . GLY A 1 212 ? 0.466 5.558 2.081 1.00 78.50 212 GLY A CA 1
ATOM 1624 C C . GLY A 1 212 ? -0.722 4.716 2.536 1.00 78.50 212 GLY A C 1
ATOM 1625 O O . GLY A 1 212 ? -0.907 4.484 3.726 1.00 78.50 212 GLY A O 1
ATOM 1626 N N . LEU A 1 213 ? -1.519 4.215 1.587 1.00 84.88 213 LEU A N 1
ATOM 1627 C CA . LEU A 1 213 ? -2.741 3.455 1.889 1.00 84.88 213 LEU A CA 1
ATOM 1628 C C . LEU A 1 213 ? -2.475 2.212 2.762 1.00 84.88 213 LEU A C 1
ATOM 1630 O O . LEU A 1 213 ? -3.313 1.838 3.585 1.00 84.88 213 LEU A O 1
ATOM 1634 N N . PHE A 1 214 ? -1.325 1.556 2.577 1.00 86.12 214 PHE A N 1
ATOM 1635 C CA . PHE A 1 214 ? -0.939 0.361 3.326 1.00 86.12 214 PHE A CA 1
ATOM 1636 C C . PHE A 1 214 ? 0.585 0.277 3.505 1.00 86.12 214 PHE A C 1
ATOM 1638 O O . PHE A 1 214 ? 1.275 -0.423 2.758 1.00 86.12 214 PHE A O 1
ATOM 1645 N N . ASP A 1 215 ? 1.114 0.971 4.512 1.00 85.19 215 ASP A N 1
ATOM 1646 C CA . ASP A 1 215 ? 2.558 1.060 4.749 1.00 85.19 215 ASP A CA 1
ATOM 1647 C C . ASP A 1 215 ? 3.028 0.119 5.877 1.00 85.19 215 ASP A C 1
ATOM 1649 O O . ASP A 1 215 ? 2.322 -0.169 6.849 1.00 85.19 215 ASP A O 1
ATOM 1653 N N . CYS A 1 216 ? 4.232 -0.438 5.714 1.00 81.12 216 CYS A N 1
ATOM 1654 C CA . CYS A 1 216 ? 4.779 -1.510 6.553 1.00 81.12 216 CYS A CA 1
ATOM 1655 C C . CYS A 1 216 ? 6.259 -1.252 6.876 1.00 81.12 216 CYS A C 1
ATOM 1657 O O . CYS A 1 216 ? 7.134 -1.497 6.044 1.00 81.12 216 CYS A O 1
ATOM 1659 N N . GLU A 1 217 ? 6.550 -0.799 8.096 1.00 76.19 217 GLU A N 1
ATOM 1660 C CA . GLU A 1 217 ? 7.819 -0.147 8.446 1.00 76.19 217 GLU A CA 1
ATOM 1661 C C . GLU A 1 217 ? 8.524 -0.704 9.707 1.00 76.19 217 GLU A C 1
ATOM 1663 O O . GLU A 1 217 ? 8.066 -1.636 10.377 1.00 76.19 217 GLU A O 1
ATOM 1668 N N . ASP A 1 218 ? 9.691 -0.107 9.994 1.00 63.06 218 ASP A N 1
ATOM 1669 C CA . ASP A 1 218 ? 10.484 -0.143 11.239 1.00 63.06 218 ASP A CA 1
ATOM 1670 C C . ASP A 1 218 ? 10.824 -1.535 11.810 1.00 63.06 218 ASP A C 1
ATOM 1672 O O . ASP A 1 218 ? 11.090 -1.741 13.000 1.00 63.06 218 ASP A O 1
ATOM 1676 N N . GLY A 1 219 ? 10.892 -2.510 10.907 1.00 56.31 219 GLY A N 1
ATOM 1677 C CA . GLY A 1 219 ? 11.141 -3.900 11.227 1.00 56.31 219 GLY A CA 1
ATOM 1678 C C . GLY A 1 219 ? 9.878 -4.563 11.757 1.00 56.31 219 GLY A C 1
ATOM 1679 O O . GLY A 1 219 ? 9.653 -4.676 12.959 1.00 56.31 219 GLY A O 1
ATOM 1680 N N . THR A 1 220 ? 9.111 -5.132 10.839 1.00 56.16 220 THR A N 1
ATOM 1681 C CA . THR A 1 220 ? 8.283 -6.311 11.104 1.00 56.16 220 THR A CA 1
ATOM 1682 C C . THR A 1 220 ? 9.173 -7.544 10.850 1.00 56.16 220 THR A C 1
ATOM 1684 O O . THR A 1 220 ? 9.144 -8.136 9.776 1.00 56.16 220 THR A O 1
ATOM 1687 N N . ASP A 1 221 ? 10.112 -7.935 11.726 1.00 35.88 221 ASP A N 1
ATOM 1688 C CA . ASP A 1 221 ? 10.267 -7.717 13.184 1.00 35.88 221 ASP A CA 1
ATOM 1689 C C . 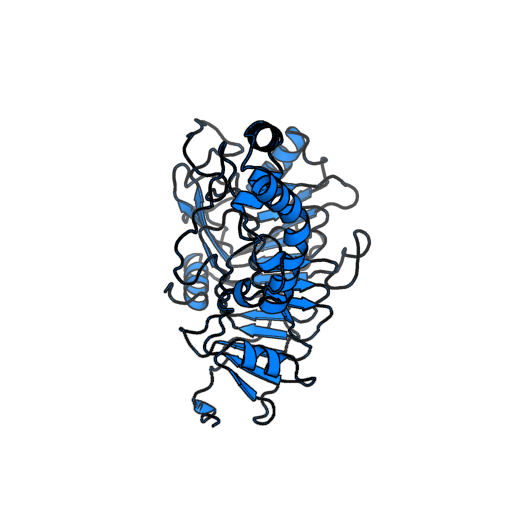ASP A 1 221 ? 11.642 -7.098 13.592 1.00 35.88 221 ASP A C 1
ATOM 1691 O O . ASP A 1 221 ? 12.689 -7.695 13.388 1.00 35.88 221 ASP A O 1
ATOM 1695 N N . ASN A 1 222 ? 11.660 -5.937 14.250 1.00 25.52 222 ASN A N 1
ATOM 1696 C CA . ASN A 1 222 ? 12.774 -5.276 14.953 1.00 25.52 222 ASN A CA 1
ATOM 1697 C C . ASN A 1 222 ? 14.061 -4.827 14.187 1.00 25.52 222 ASN A C 1
ATOM 1699 O O . ASN A 1 222 ? 15.117 -5.477 14.250 1.00 25.52 222 ASN A O 1
ATOM 1703 N N . VAL A 1 223 ? 13.988 -3.569 13.721 1.00 28.31 223 VAL A N 1
ATOM 1704 C CA . VAL A 1 223 ? 14.955 -2.442 13.826 1.00 28.31 223 VAL A CA 1
ATOM 1705 C C . VAL A 1 223 ? 16.285 -2.440 13.036 1.00 28.31 223 VAL A C 1
ATOM 1707 O O . VAL A 1 223 ? 17.332 -2.881 13.521 1.00 28.31 223 VAL A O 1
ATOM 1710 N N . THR A 1 224 ? 16.298 -1.629 11.973 1.00 27.84 224 THR A N 1
ATOM 1711 C CA . THR A 1 224 ? 17.430 -1.005 11.244 1.00 27.84 224 THR A CA 1
ATOM 1712 C C . THR A 1 224 ? 18.351 -1.899 10.405 1.00 27.84 224 THR A C 1
ATOM 1714 O O . THR A 1 224 ? 19.228 -2.597 10.922 1.00 27.84 224 THR A O 1
ATOM 1717 N N . ALA A 1 225 ? 18.249 -1.705 9.087 1.00 32.09 225 ALA A N 1
ATOM 1718 C CA . ALA A 1 225 ? 19.221 -1.925 8.013 1.00 32.09 225 ALA A CA 1
ATOM 1719 C C . ALA A 1 225 ? 19.933 -3.300 8.044 1.00 32.09 225 ALA A C 1
ATOM 1721 O O . ALA A 1 225 ? 19.434 -4.211 7.387 1.00 32.09 225 ALA A O 1
ATOM 1722 N N . PRO A 1 226 ? 21.021 -3.561 8.806 1.00 34.41 226 PRO A N 1
ATOM 1723 C CA . PRO A 1 226 ? 21.521 -4.932 8.973 1.00 34.41 226 PRO A CA 1
ATOM 1724 C C . PRO A 1 226 ? 20.557 -5.945 9.622 1.00 34.41 226 PRO A C 1
ATOM 1726 O O . PRO A 1 226 ? 20.927 -7.116 9.709 1.00 34.41 226 PRO A O 1
ATOM 1729 N N . ARG A 1 227 ? 19.390 -5.538 10.152 1.00 43.12 227 ARG A N 1
ATOM 1730 C CA . ARG A 1 227 ? 18.467 -6.434 10.888 1.00 43.12 227 ARG A CA 1
ATOM 1731 C C . ARG A 1 227 ? 17.168 -6.791 10.181 1.00 43.12 227 ARG A C 1
ATOM 1733 O O . ARG A 1 227 ? 16.516 -7.728 10.640 1.00 43.12 227 ARG A O 1
ATOM 1740 N N . ASP A 1 228 ? 16.785 -6.055 9.149 1.00 44.78 228 ASP A N 1
ATOM 1741 C CA . ASP A 1 228 ? 15.505 -6.254 8.456 1.00 44.78 228 ASP A CA 1
ATOM 1742 C C . ASP A 1 228 ? 15.634 -7.317 7.343 1.00 44.78 228 ASP A C 1
ATOM 1744 O O . ASP A 1 228 ? 14.658 -7.950 6.949 1.00 44.78 228 ASP A O 1
ATOM 1748 N N . LEU A 1 229 ? 16.877 -7.601 6.934 1.00 51.41 229 LEU A N 1
ATOM 1749 C CA . LEU A 1 229 ? 17.264 -8.704 6.054 1.00 51.41 229 LEU A CA 1
ATOM 1750 C C . LEU A 1 229 ? 16.828 -10.063 6.625 1.00 51.41 229 LEU A C 1
ATOM 1752 O O . LEU A 1 229 ? 17.200 -10.429 7.743 1.00 51.41 229 LEU A O 1
ATOM 1756 N N . GLY A 1 230 ? 16.074 -10.833 5.836 1.00 57.50 230 GLY A N 1
ATOM 1757 C CA . GLY A 1 230 ? 15.505 -12.120 6.264 1.00 57.50 230 GLY A CA 1
ATOM 1758 C C . GLY A 1 230 ? 14.278 -11.990 7.177 1.00 57.50 230 GLY A C 1
ATOM 1759 O O . GLY A 1 230 ? 13.932 -12.935 7.888 1.00 57.50 230 GLY A O 1
ATOM 1760 N N . LYS A 1 231 ? 13.637 -10.817 7.181 1.00 63.53 231 LYS A N 1
ATOM 1761 C CA . LYS A 1 231 ? 12.355 -10.526 7.837 1.00 63.53 231 LYS A CA 1
ATOM 1762 C C . LYS A 1 231 ? 11.428 -9.832 6.834 1.00 63.53 231 LYS A C 1
ATOM 1764 O O . LYS A 1 231 ? 11.718 -9.858 5.643 1.00 63.53 231 LYS A O 1
ATOM 1769 N N . MET A 1 232 ? 10.321 -9.241 7.301 1.00 79.38 232 MET A N 1
ATOM 1770 C CA . MET A 1 232 ? 9.367 -8.498 6.463 1.00 79.38 232 MET A CA 1
ATOM 1771 C C . MET A 1 232 ? 8.939 -9.313 5.230 1.00 79.38 232 MET A C 1
ATOM 1773 O O . MET A 1 232 ? 9.325 -9.031 4.098 1.00 79.38 232 MET A O 1
ATOM 1777 N N . HIS A 1 233 ? 8.192 -10.390 5.479 1.00 86.69 233 HIS A N 1
ATOM 1778 C CA . HIS A 1 233 ? 7.719 -11.291 4.432 1.00 86.69 233 HIS A CA 1
ATOM 1779 C C . HIS A 1 233 ? 6.259 -10.976 4.087 1.00 86.69 233 HIS A C 1
ATOM 1781 O O . HIS A 1 233 ? 5.403 -11.001 4.973 1.00 86.69 233 HIS A O 1
ATOM 1787 N N . PHE A 1 234 ? 5.972 -10.713 2.814 1.00 90.44 234 PHE A N 1
ATOM 1788 C CA . PHE A 1 234 ? 4.665 -10.271 2.334 1.00 90.44 234 PHE A CA 1
ATOM 1789 C C . PHE A 1 234 ? 4.150 -11.164 1.207 1.00 90.44 234 PHE A C 1
ATOM 1791 O O . PHE A 1 234 ? 4.889 -11.530 0.294 1.00 90.44 234 PHE A O 1
ATOM 1798 N N . THR A 1 235 ? 2.856 -11.466 1.250 1.00 91.75 235 THR A N 1
ATOM 1799 C CA . THR A 1 235 ? 2.119 -12.098 0.153 1.00 91.75 235 THR A CA 1
ATOM 1800 C C . THR A 1 235 ? 1.120 -11.072 -0.363 1.00 91.75 235 THR A C 1
ATOM 1802 O O . THR A 1 235 ? 0.176 -10.724 0.340 1.00 91.75 235 THR A O 1
ATOM 1805 N N . ILE A 1 236 ? 1.340 -10.579 -1.578 1.00 93.56 236 ILE A N 1
ATOM 1806 C CA . ILE A 1 236 ? 0.505 -9.576 -2.240 1.00 93.56 236 ILE A CA 1
ATOM 1807 C C . ILE A 1 236 ? -0.189 -10.309 -3.383 1.00 93.56 236 ILE A C 1
ATOM 1809 O O . ILE A 1 236 ? 0.367 -10.465 -4.471 1.00 93.56 236 ILE A O 1
ATOM 1813 N N . PHE A 1 237 ? -1.368 -10.855 -3.082 1.00 92.94 237 PHE A N 1
ATOM 1814 C CA . PHE A 1 237 ? -2.090 -11.765 -3.966 1.00 92.94 237 PHE A CA 1
ATOM 1815 C C . PHE A 1 237 ? -3.508 -11.281 -4.268 1.00 92.94 237 PHE A C 1
ATOM 1817 O O . PHE A 1 237 ? -4.276 -11.018 -3.347 1.00 92.94 237 PHE A O 1
ATOM 1824 N N . GLY A 1 238 ? -3.881 -11.253 -5.550 1.00 92.31 238 GLY A N 1
ATOM 1825 C CA . GLY A 1 238 ? -5.268 -11.034 -5.974 1.00 92.31 238 GLY A CA 1
ATOM 1826 C C . GLY A 1 238 ? -5.794 -9.597 -5.854 1.00 92.31 238 GLY A C 1
ATOM 1827 O O . GLY A 1 238 ? -7.005 -9.406 -5.943 1.00 92.31 238 GLY A O 1
ATOM 1828 N N . ASN A 1 239 ? -4.923 -8.604 -5.660 1.00 92.94 239 ASN A N 1
ATOM 1829 C CA . ASN A 1 239 ? -5.303 -7.200 -5.464 1.00 92.94 239 ASN A CA 1
ATOM 1830 C C . ASN A 1 239 ? -5.599 -6.491 -6.794 1.00 92.94 239 ASN A C 1
ATOM 1832 O O . ASN A 1 239 ? -5.009 -6.831 -7.823 1.00 92.94 239 ASN A O 1
ATOM 1836 N N . HIS A 1 240 ? -6.459 -5.467 -6.755 1.00 94.25 240 HIS A N 1
ATOM 1837 C CA . HIS A 1 240 ? -6.663 -4.509 -7.847 1.00 94.25 240 HIS A CA 1
ATOM 1838 C C . HIS A 1 240 ? -6.012 -3.177 -7.468 1.00 94.25 240 HIS A C 1
ATOM 1840 O O . HIS A 1 240 ? -6.545 -2.438 -6.647 1.00 94.25 240 HIS A O 1
ATOM 1846 N N . PHE A 1 241 ? -4.858 -2.876 -8.055 1.00 93.50 241 PHE A N 1
ATOM 1847 C CA . PHE A 1 241 ? -4.264 -1.542 -8.001 1.00 93.50 241 PHE A CA 1
ATOM 1848 C C . PHE A 1 241 ? -4.865 -0.738 -9.155 1.00 93.50 241 PHE A C 1
ATOM 1850 O O . PHE A 1 241 ? -4.727 -1.148 -10.307 1.00 93.50 241 PHE A O 1
ATOM 1857 N N . ASN A 1 242 ? -5.585 0.342 -8.851 1.00 90.56 242 ASN A N 1
ATOM 1858 C CA . ASN A 1 242 ? -6.448 1.037 -9.807 1.00 90.56 242 ASN A CA 1
ATOM 1859 C C . ASN A 1 242 ? -6.272 2.560 -9.691 1.00 90.56 242 ASN A C 1
ATOM 1861 O O . ASN A 1 242 ? -6.674 3.138 -8.684 1.00 90.56 242 ASN A O 1
ATOM 1865 N N . ASN A 1 243 ? -5.707 3.204 -10.716 1.00 88.06 243 ASN A N 1
ATOM 1866 C CA . ASN A 1 243 ? -5.366 4.635 -10.750 1.00 88.06 243 ASN A CA 1
ATOM 1867 C C . ASN A 1 243 ? -4.465 5.084 -9.578 1.00 88.06 243 ASN A C 1
ATOM 1869 O O . ASN A 1 243 ? -4.664 6.157 -9.007 1.00 88.06 243 ASN A O 1
ATOM 1873 N N . SER A 1 244 ? -3.472 4.266 -9.219 1.00 86.69 244 SER A N 1
ATOM 1874 C CA . SER A 1 244 ? -2.540 4.532 -8.118 1.00 86.69 244 SER A CA 1
ATOM 1875 C C . SER A 1 244 ? -1.209 5.050 -8.656 1.00 86.69 244 SER A C 1
ATOM 1877 O O . SER A 1 244 ? -0.456 4.319 -9.302 1.00 86.69 244 SER A O 1
ATOM 1879 N N . ALA A 1 245 ? -0.887 6.310 -8.355 1.00 85.44 245 ALA A N 1
ATOM 1880 C CA . ALA A 1 245 ? 0.253 7.016 -8.939 1.00 85.44 245 ALA A CA 1
ATOM 1881 C C . ALA A 1 245 ? 1.608 6.295 -8.773 1.00 85.44 245 ALA A C 1
ATOM 1883 O O . ALA A 1 245 ? 2.442 6.346 -9.679 1.00 85.44 245 ALA A O 1
ATOM 1884 N N . SER A 1 246 ? 1.863 5.636 -7.637 1.00 88.75 246 SER A N 1
ATOM 1885 C CA . SER A 1 246 ? 3.152 4.986 -7.355 1.00 88.75 246 SER A CA 1
ATOM 1886 C C . SER A 1 246 ? 3.049 3.906 -6.267 1.00 88.75 246 SER A C 1
ATOM 1888 O O . SER A 1 246 ? 1.998 3.733 -5.661 1.00 88.75 246 SER A O 1
ATOM 1890 N N . ARG A 1 247 ? 4.165 3.216 -5.977 1.00 90.81 247 ARG A N 1
ATOM 1891 C CA . ARG A 1 247 ? 4.332 2.308 -4.818 1.00 90.81 247 ARG A CA 1
ATOM 1892 C C . ARG A 1 247 ? 3.315 1.158 -4.765 1.00 90.81 247 ARG A C 1
ATOM 1894 O O . ARG A 1 247 ? 2.726 0.894 -3.723 1.00 90.81 247 ARG A O 1
ATOM 1901 N N . ASN A 1 248 ? 3.182 0.407 -5.854 1.00 93.38 248 ASN A N 1
ATOM 1902 C CA . ASN A 1 248 ? 2.237 -0.703 -5.991 1.00 93.38 248 ASN A CA 1
ATOM 1903 C C . ASN A 1 248 ? 2.919 -2.099 -6.048 1.00 93.38 248 ASN A C 1
ATOM 1905 O O . ASN A 1 248 ? 2.842 -2.760 -7.085 1.00 93.38 248 ASN A O 1
ATOM 1909 N N . PRO A 1 249 ? 3.567 -2.623 -4.981 1.00 94.12 249 PRO A N 1
ATOM 1910 C CA . PRO A 1 249 ? 4.171 -1.954 -3.818 1.00 94.12 249 PRO A CA 1
ATOM 1911 C C . PRO A 1 249 ? 5.534 -1.291 -4.142 1.00 94.12 249 PRO A C 1
ATOM 1913 O O . PRO A 1 249 ? 6.116 -1.507 -5.208 1.00 94.12 249 PRO A O 1
ATOM 1916 N N . THR A 1 250 ? 6.115 -0.578 -3.168 1.00 92.00 250 THR A N 1
ATOM 1917 C CA . THR A 1 250 ? 7.569 -0.300 -3.108 1.00 92.00 250 THR A CA 1
ATOM 1918 C C . THR A 1 250 ? 8.233 -1.158 -2.026 1.00 92.00 250 THR A C 1
ATOM 1920 O O . THR A 1 250 ? 7.720 -1.290 -0.920 1.00 92.00 250 THR A O 1
ATOM 1923 N N . MET A 1 251 ? 9.372 -1.775 -2.352 1.00 92.25 251 MET A N 1
ATOM 1924 C CA . MET A 1 251 ? 9.894 -2.966 -1.671 1.00 92.25 251 MET A CA 1
ATOM 1925 C C . MET A 1 251 ? 11.362 -2.789 -1.262 1.00 92.25 251 MET A C 1
ATOM 1927 O O . MET A 1 251 ? 12.236 -2.646 -2.116 1.00 92.25 251 MET A O 1
ATOM 1931 N N . ARG A 1 252 ? 11.649 -2.849 0.047 1.00 89.44 252 ARG A N 1
ATOM 1932 C CA . ARG A 1 252 ? 13.000 -2.788 0.649 1.00 89.44 252 ARG A CA 1
ATOM 1933 C C . ARG A 1 252 ? 13.206 -3.949 1.626 1.00 89.44 252 ARG A C 1
ATOM 1935 O O . ARG A 1 252 ? 12.261 -4.296 2.328 1.00 89.44 252 ARG A O 1
ATOM 1942 N N . PHE A 1 253 ? 14.428 -4.489 1.706 1.00 86.69 253 PHE A N 1
ATOM 1943 C CA . PHE A 1 253 ? 14.956 -5.479 2.682 1.00 86.69 253 PHE A CA 1
ATOM 1944 C C . PHE A 1 253 ? 14.260 -6.854 2.821 1.00 86.69 253 PHE A C 1
ATOM 1946 O O . PHE A 1 253 ? 14.922 -7.834 3.166 1.00 86.69 253 PHE A O 1
ATOM 1953 N N . GLY A 1 254 ? 12.945 -6.921 2.620 1.00 87.44 254 GLY A N 1
ATOM 1954 C CA . GLY A 1 254 ? 12.102 -8.087 2.865 1.00 87.44 254 GLY A CA 1
ATOM 1955 C C . GLY A 1 254 ? 11.882 -8.990 1.651 1.00 87.44 254 GLY A C 1
ATOM 1956 O O . GLY A 1 254 ? 12.463 -8.784 0.583 1.00 87.44 254 GLY A O 1
ATOM 1957 N N . THR A 1 255 ? 11.011 -9.988 1.814 1.00 90.19 255 THR A N 1
ATOM 1958 C CA . THR A 1 255 ? 10.605 -10.916 0.740 1.00 90.19 255 THR A CA 1
ATOM 1959 C C . THR A 1 255 ? 9.161 -10.648 0.326 1.00 90.19 255 THR A C 1
ATOM 1961 O O . THR A 1 255 ? 8.284 -10.591 1.184 1.00 90.19 255 THR A O 1
ATOM 1964 N N . PHE A 1 256 ? 8.906 -10.496 -0.972 1.00 93.12 256 PHE A N 1
ATOM 1965 C CA . PHE A 1 256 ? 7.624 -10.039 -1.511 1.00 93.12 256 PHE A CA 1
ATOM 1966 C C . PHE A 1 256 ? 7.132 -10.979 -2.613 1.00 93.12 256 PHE A C 1
ATOM 1968 O O . PHE A 1 256 ? 7.669 -10.976 -3.720 1.00 93.12 256 PHE A O 1
ATOM 1975 N N . ASP A 1 257 ? 6.079 -11.741 -2.329 1.00 93.69 257 ASP A N 1
ATOM 1976 C CA . ASP A 1 257 ? 5.408 -12.593 -3.310 1.00 93.69 257 ASP A CA 1
ATOM 1977 C C . ASP A 1 257 ? 4.226 -11.828 -3.920 1.00 93.69 257 ASP A C 1
ATOM 1979 O O . ASP A 1 257 ? 3.113 -11.848 -3.393 1.00 93.69 257 ASP A O 1
ATOM 1983 N N . VAL A 1 258 ? 4.482 -11.131 -5.031 1.00 95.00 258 VAL A N 1
ATOM 1984 C CA . VAL A 1 258 ? 3.513 -10.315 -5.783 1.00 95.00 258 VAL A CA 1
ATOM 1985 C C . VAL A 1 258 ? 2.889 -11.168 -6.895 1.00 95.00 258 VAL A C 1
ATOM 1987 O O . VAL A 1 258 ? 3.433 -11.261 -7.997 1.00 95.00 258 VAL A O 1
ATOM 1990 N N . TYR A 1 259 ? 1.796 -11.874 -6.597 1.00 93.44 259 TYR A N 1
ATOM 1991 C CA . TYR A 1 259 ? 1.232 -12.929 -7.458 1.00 93.44 259 TYR A CA 1
ATOM 1992 C C . TYR A 1 259 ? -0.224 -12.635 -7.864 1.00 93.44 259 TYR A C 1
ATOM 1994 O O . TYR A 1 259 ? -1.055 -12.320 -7.021 1.00 93.44 259 TYR A O 1
ATOM 2002 N N . ALA A 1 260 ? -0.571 -12.827 -9.139 1.00 93.69 260 ALA A N 1
ATOM 2003 C CA . ALA A 1 260 ? -1.953 -12.779 -9.642 1.00 93.69 260 ALA A CA 1
ATOM 2004 C C . ALA A 1 260 ? -2.741 -11.484 -9.325 1.00 93.69 260 ALA A C 1
ATOM 2006 O O . ALA A 1 260 ? -3.948 -11.529 -9.087 1.00 93.69 260 ALA A O 1
ATOM 2007 N N . ASN A 1 261 ? -2.069 -10.332 -9.309 1.00 94.94 261 ASN A N 1
ATOM 2008 C CA . ASN A 1 261 ? -2.700 -9.021 -9.128 1.00 94.94 261 ASN A CA 1
ATOM 2009 C C . ASN A 1 261 ? -3.112 -8.410 -10.478 1.00 94.94 261 ASN A C 1
ATOM 2011 O O . ASN A 1 261 ? -2.547 -8.747 -11.524 1.00 94.94 261 ASN A O 1
ATOM 2015 N N . LEU A 1 262 ? -4.072 -7.486 -10.438 1.00 95.56 262 LEU A N 1
ATOM 2016 C CA . LEU A 1 262 ? -4.438 -6.612 -11.549 1.00 95.56 262 LEU A CA 1
ATOM 2017 C C . LEU A 1 262 ? -3.902 -5.206 -11.272 1.00 95.56 262 LEU A C 1
ATOM 2019 O O . LEU A 1 262 ? -4.219 -4.615 -10.242 1.00 95.56 262 LEU A O 1
ATOM 2023 N N . PHE A 1 263 ? -3.126 -4.678 -12.207 1.00 96.38 263 PHE A N 1
ATOM 2024 C CA . PHE A 1 263 ? -2.658 -3.298 -12.223 1.00 96.38 263 PHE A CA 1
ATOM 2025 C C . PHE A 1 263 ? -3.398 -2.559 -13.340 1.00 96.38 263 PHE A C 1
ATOM 2027 O O . PHE A 1 263 ? -3.377 -3.022 -14.480 1.00 96.38 263 PHE A O 1
ATOM 2034 N N . GLU A 1 264 ? -4.082 -1.460 -13.028 1.00 94.06 264 GLU A N 1
ATOM 2035 C CA . GLU A 1 264 ? -4.914 -0.700 -13.965 1.00 94.06 264 GLU A CA 1
ATOM 2036 C C . GLU A 1 264 ? -4.681 0.808 -13.803 1.00 94.06 264 GLU A C 1
ATOM 2038 O O . GLU A 1 264 ? -5.096 1.395 -12.810 1.00 94.06 264 GLU A O 1
ATOM 2043 N N . ASP A 1 265 ? -4.020 1.445 -14.773 1.00 91.75 265 ASP A N 1
ATOM 2044 C CA . ASP A 1 265 ? -3.589 2.849 -14.664 1.00 91.75 265 ASP A CA 1
ATOM 2045 C C . ASP A 1 265 ? -3.735 3.650 -15.980 1.00 91.75 265 ASP A C 1
ATOM 2047 O O . ASP A 1 265 ? -3.911 3.108 -17.080 1.00 91.75 265 ASP A O 1
ATOM 2051 N N . ILE A 1 266 ? -3.660 4.982 -15.877 1.00 89.50 266 ILE A N 1
ATOM 2052 C CA . ILE A 1 266 ? -3.684 5.918 -17.015 1.00 89.50 266 ILE A CA 1
ATOM 2053 C C . ILE A 1 266 ? -2.268 6.467 -17.239 1.00 89.50 266 ILE A C 1
ATOM 2055 O O . ILE A 1 266 ? -1.829 7.399 -16.563 1.00 89.50 266 ILE A O 1
ATOM 2059 N N . ASN A 1 267 ? -1.546 5.920 -18.220 1.00 88.06 267 ASN A N 1
ATOM 2060 C CA . ASN A 1 267 ? -0.201 6.377 -18.558 1.00 88.06 267 ASN A CA 1
ATOM 2061 C C . ASN A 1 267 ? -0.247 7.491 -19.613 1.00 88.06 267 ASN A C 1
ATOM 2063 O O . ASN A 1 267 ? -0.241 7.283 -20.830 1.00 88.06 267 ASN A O 1
ATOM 2067 N N . ASP A 1 268 ? -0.306 8.710 -19.089 1.00 83.19 268 ASP A N 1
ATOM 2068 C CA . ASP A 1 268 ? -0.324 9.968 -19.837 1.00 83.19 268 ASP A CA 1
ATOM 2069 C C . ASP A 1 268 ? 1.052 10.666 -19.888 1.00 83.19 268 ASP A C 1
ATOM 2071 O O . ASP A 1 268 ? 1.151 11.826 -20.311 1.00 83.19 268 ASP A O 1
ATOM 2075 N N . ASN A 1 269 ? 2.091 9.950 -19.449 1.00 75.12 269 ASN A N 1
ATOM 2076 C CA . ASN A 1 269 ? 3.485 10.367 -19.338 1.00 75.12 269 ASN A CA 1
ATOM 2077 C C . ASN A 1 269 ? 4.296 10.004 -20.596 1.00 75.12 269 ASN A C 1
ATOM 2079 O O . ASN A 1 269 ? 3.871 9.211 -21.424 1.00 75.12 269 ASN A O 1
ATOM 2083 N N . GLU A 1 270 ? 5.515 10.529 -20.723 1.00 73.75 270 GLU A N 1
ATOM 2084 C CA . GLU A 1 270 ? 6.477 9.957 -21.676 1.00 73.75 270 GLU A CA 1
ATOM 2085 C C . GLU A 1 270 ? 7.114 8.681 -21.090 1.00 73.75 270 GLU A C 1
ATOM 2087 O O . GLU A 1 270 ? 7.453 8.680 -19.895 1.00 73.75 270 GLU A O 1
ATOM 2092 N N . PRO A 1 271 ? 7.342 7.627 -21.897 1.00 78.94 271 PRO A N 1
ATOM 2093 C CA . PRO A 1 271 ? 8.191 6.498 -21.529 1.00 78.94 271 PRO A CA 1
ATOM 2094 C C . PRO A 1 271 ? 9.566 6.945 -21.019 1.00 78.94 271 PRO A C 1
ATOM 2096 O O . PRO A 1 271 ? 10.181 7.860 -21.573 1.00 78.94 271 PRO A O 1
ATOM 2099 N N . ARG A 1 272 ? 10.070 6.274 -19.978 1.00 75.94 272 ARG A N 1
ATOM 2100 C CA . ARG A 1 272 ? 11.403 6.524 -19.399 1.00 75.94 272 ARG A CA 1
ATOM 2101 C C . ARG A 1 272 ? 12.519 6.105 -20.359 1.00 75.94 272 ARG A C 1
ATOM 2103 O O . ARG A 1 272 ? 13.547 6.770 -20.456 1.00 75.94 272 ARG A O 1
ATOM 2110 N N . PHE A 1 273 ? 12.281 5.029 -21.104 1.00 74.06 273 PHE A N 1
ATOM 2111 C CA . PHE A 1 273 ? 13.135 4.527 -22.174 1.00 74.06 273 PHE A CA 1
ATOM 2112 C C . PHE A 1 273 ? 12.274 3.931 -23.29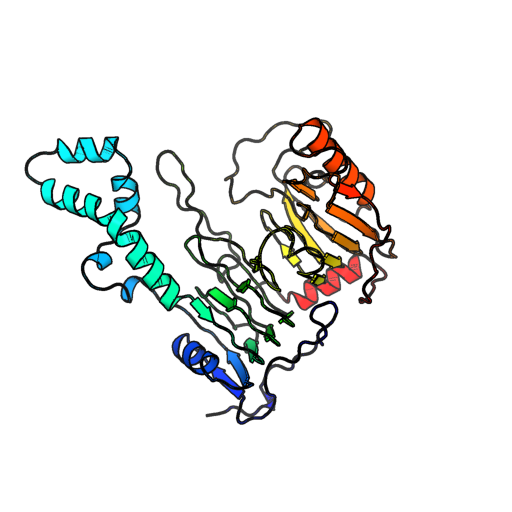6 1.00 74.06 273 PHE A C 1
ATOM 2114 O O . PHE A 1 273 ? 11.203 3.384 -23.052 1.00 74.06 273 PHE A O 1
ATOM 2121 N N . GLY A 1 274 ? 12.727 4.075 -24.543 1.00 60.81 274 GLY A N 1
ATOM 2122 C CA . GLY A 1 274 ? 11.954 3.718 -25.737 1.00 60.81 274 GLY A CA 1
ATOM 2123 C C . GLY A 1 274 ? 12.127 4.738 -26.865 1.00 60.81 274 GLY A C 1
ATOM 2124 O O . GLY A 1 274 ? 12.733 5.795 -26.687 1.00 60.81 274 GLY A O 1
ATOM 2125 N N . ALA A 1 275 ? 11.629 4.419 -28.062 1.00 41.16 275 ALA A N 1
ATOM 2126 C CA . ALA A 1 275 ? 11.815 5.256 -29.247 1.00 41.16 275 ALA A CA 1
ATOM 2127 C C . ALA A 1 275 ? 10.578 6.114 -29.573 1.00 41.16 275 ALA A C 1
ATOM 2129 O O . ALA A 1 275 ? 9.491 5.579 -29.773 1.00 41.16 275 ALA A O 1
ATOM 2130 N N . ASN A 1 276 ? 10.818 7.415 -29.805 1.00 39.75 276 ASN A N 1
ATOM 2131 C CA . ASN A 1 276 ? 9.864 8.492 -30.142 1.00 39.75 276 ASN A CA 1
ATOM 2132 C C . ASN A 1 276 ? 9.091 9.068 -28.937 1.00 39.75 276 ASN A C 1
ATOM 2134 O O . ASN A 1 276 ? 8.045 8.554 -28.567 1.00 39.75 276 ASN A O 1
ATOM 2138 N N . LEU A 1 277 ? 9.580 10.194 -28.399 1.00 45.34 277 LEU A N 1
ATOM 2139 C CA . LEU A 1 277 ? 9.024 10.899 -27.232 1.00 45.34 277 LEU A CA 1
ATOM 2140 C C . LEU A 1 277 ? 8.722 12.377 -27.566 1.00 45.34 277 LEU A C 1
ATOM 2142 O O . LEU A 1 277 ? 9.469 12.999 -28.333 1.00 45.34 277 LEU A O 1
ATOM 2146 N N . LYS A 1 278 ? 7.655 12.954 -26.996 1.00 34.09 278 LYS A N 1
ATOM 2147 C CA . LYS A 1 278 ? 7.255 14.374 -27.104 1.00 34.09 278 LYS A CA 1
ATOM 2148 C C . LYS A 1 278 ? 6.421 14.863 -25.900 1.00 34.09 278 LYS A C 1
ATOM 2150 O O . LYS A 1 278 ? 5.229 15.127 -26.050 1.00 34.09 278 LYS A O 1
ATOM 2155 N N . ARG A 1 279 ? 7.106 15.118 -24.774 1.00 36.19 279 ARG A N 1
ATOM 2156 C CA . ARG A 1 279 ? 6.566 15.672 -23.511 1.00 36.19 279 ARG A CA 1
ATOM 2157 C C . ARG A 1 279 ? 5.302 16.529 -23.685 1.00 36.19 279 ARG A C 1
ATOM 2159 O O . ARG A 1 279 ? 5.387 17.693 -24.082 1.00 36.19 279 ARG A O 1
ATOM 2166 N N . GLY A 1 280 ? 4.155 15.969 -23.310 1.00 41.03 280 GLY A N 1
ATOM 2167 C CA . GLY A 1 280 ? 2.920 16.723 -23.095 1.00 41.03 280 GLY A CA 1
ATOM 2168 C C . GLY A 1 280 ? 2.939 17.449 -21.748 1.00 41.03 280 GLY A C 1
ATOM 2169 O O . GLY A 1 280 ? 2.740 16.829 -20.708 1.00 41.03 280 GLY A O 1
ATOM 2170 N N . GLU A 1 281 ? 3.167 18.759 -21.757 1.00 40.84 281 GLU A N 1
ATOM 2171 C CA . GLU A 1 281 ? 3.037 19.618 -20.573 1.00 40.84 281 GLU A CA 1
ATOM 2172 C C . GLU A 1 281 ? 1.556 19.991 -20.375 1.00 40.84 281 GLU A C 1
ATOM 2174 O O . GLU A 1 281 ? 1.070 20.800 -21.154 1.00 40.84 281 GLU A O 1
ATOM 2179 N N . ASP A 1 282 ? 0.852 19.377 -19.403 1.00 43.00 282 ASP A N 1
ATOM 2180 C CA . ASP A 1 282 ? -0.432 19.875 -18.827 1.00 43.00 282 ASP A CA 1
ATOM 2181 C C . ASP A 1 282 ? -1.041 18.994 -17.685 1.00 43.00 282 ASP A C 1
ATOM 2183 O O . ASP A 1 282 ? -2.207 19.170 -17.333 1.00 43.00 282 ASP A O 1
ATOM 2187 N N . VAL A 1 283 ? -0.306 18.040 -17.080 1.00 43.06 283 VAL A N 1
ATOM 2188 C CA . VAL A 1 283 ? -0.854 17.124 -16.040 1.00 43.06 283 VAL A CA 1
ATOM 2189 C C . VAL A 1 283 ? -0.330 17.476 -14.624 1.00 43.06 283 VAL A C 1
ATOM 2191 O O . VAL A 1 283 ? 0.875 17.712 -14.498 1.00 43.06 283 VAL A O 1
ATOM 2194 N N . PRO A 1 284 ? -1.178 17.524 -13.568 1.00 45.56 284 PRO A N 1
ATOM 2195 C CA . PRO A 1 284 ? -0.755 17.715 -12.166 1.00 45.56 284 PRO A CA 1
ATOM 2196 C C . PRO A 1 284 ? 0.176 16.594 -11.670 1.00 45.56 284 PRO A C 1
ATOM 2198 O O . PRO A 1 284 ? -0.038 15.444 -12.028 1.00 45.56 284 PRO A O 1
ATOM 2201 N N . LEU A 1 285 ? 1.198 16.900 -10.858 1.00 48.19 285 LEU A N 1
ATOM 2202 C CA . LEU A 1 285 ? 2.299 15.955 -10.563 1.00 48.19 285 LEU A CA 1
ATOM 2203 C C . LEU A 1 285 ? 1.907 14.759 -9.676 1.00 48.19 285 LEU A C 1
ATOM 2205 O O . LEU A 1 285 ? 2.576 13.736 -9.706 1.00 48.19 285 LEU A O 1
ATOM 2209 N N . ASP A 1 286 ? 0.843 14.906 -8.901 1.00 50.31 286 ASP A N 1
ATOM 2210 C CA . ASP A 1 286 ? 0.271 13.958 -7.940 1.00 50.31 286 ASP A CA 1
ATOM 2211 C C . ASP A 1 286 ? -0.827 13.063 -8.542 1.00 50.31 286 ASP A C 1
ATOM 2213 O O . ASP A 1 286 ? -1.066 11.961 -8.062 1.00 50.31 286 ASP A O 1
ATOM 2217 N N . ALA A 1 287 ? -1.465 13.500 -9.631 1.00 52.59 287 ALA A N 1
ATOM 2218 C CA . ALA A 1 287 ? -2.443 12.722 -10.399 1.00 52.59 287 ALA A CA 1
ATOM 2219 C C . ALA A 1 287 ? -1.797 11.784 -11.443 1.00 52.59 287 ALA A C 1
ATOM 2221 O O . ALA A 1 287 ? -2.477 11.286 -12.3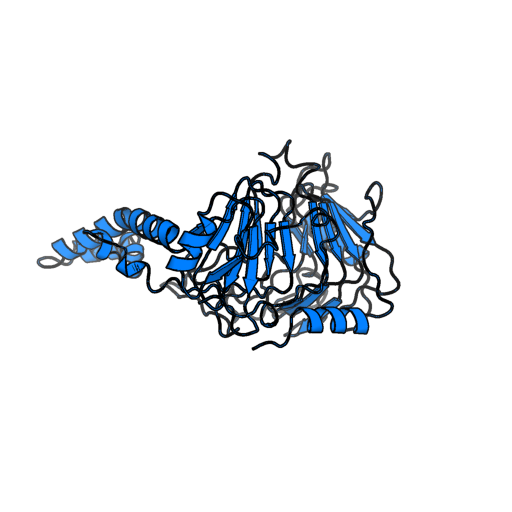43 1.00 52.59 287 ALA A O 1
ATOM 2222 N N . VAL A 1 288 ? -0.470 11.632 -11.418 1.00 72.44 288 VAL A N 1
ATOM 2223 C CA . VAL A 1 288 ? 0.320 11.113 -12.539 1.00 72.44 288 VAL A CA 1
ATOM 2224 C C . VAL A 1 288 ? 0.907 9.746 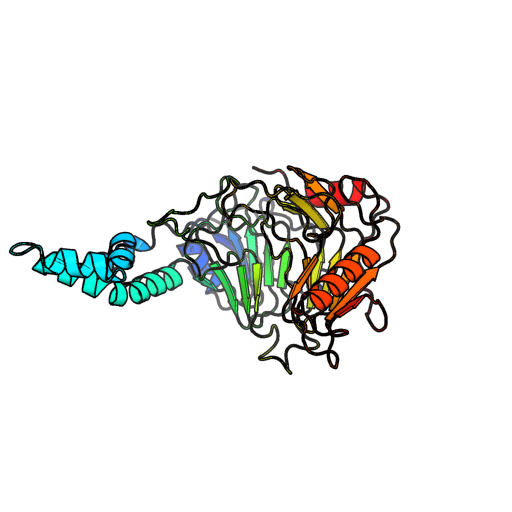-12.224 1.00 72.44 288 VAL A C 1
ATOM 2226 O O . VAL A 1 288 ? 1.685 9.589 -11.291 1.00 72.44 288 VAL A O 1
ATOM 2229 N N . PHE A 1 289 ? 0.600 8.770 -13.080 1.00 86.06 289 PHE A N 1
ATOM 2230 C CA . PHE A 1 289 ? 1.193 7.440 -13.014 1.00 86.06 289 PHE A CA 1
ATOM 2231 C C . PHE A 1 289 ? 2.723 7.490 -13.195 1.00 86.06 289 PHE A C 1
ATOM 2233 O O . PHE A 1 289 ? 3.256 7.755 -14.284 1.00 86.06 289 PHE A O 1
ATOM 2240 N N . GLU A 1 290 ? 3.446 7.237 -12.107 1.00 86.56 290 GLU A N 1
ATOM 2241 C CA . GLU A 1 290 ? 4.899 7.186 -12.061 1.00 86.56 290 GLU A CA 1
ATOM 2242 C C . GLU A 1 290 ? 5.428 5.787 -12.393 1.00 86.56 290 GLU A C 1
ATOM 2244 O O . GLU A 1 290 ? 6.300 5.673 -13.268 1.00 86.56 290 GLU A O 1
ATOM 2249 N N . TYR A 1 291 ? 4.960 4.766 -11.659 1.00 92.06 291 TYR A N 1
ATOM 2250 C CA . TYR A 1 291 ? 5.343 3.351 -11.764 1.00 92.06 291 TYR A CA 1
ATOM 2251 C C . TYR A 1 291 ? 4.420 2.423 -10.950 1.00 92.06 291 TYR A C 1
ATOM 2253 O O . TYR A 1 291 ? 3.821 2.859 -9.970 1.00 92.06 291 TYR A O 1
ATOM 2261 N N . HIS A 1 292 ? 4.389 1.120 -11.265 1.00 95.12 292 HIS A N 1
ATOM 2262 C CA . HIS A 1 292 ? 3.810 0.126 -10.345 1.00 95.12 292 HIS A CA 1
ATOM 2263 C C . HIS A 1 292 ? 4.843 -0.340 -9.297 1.00 95.12 292 HIS A C 1
ATOM 2265 O O . HIS A 1 292 ? 4.746 0.013 -8.126 1.00 95.12 292 HIS A O 1
ATOM 2271 N N . LEU A 1 293 ? 5.866 -1.102 -9.704 1.00 97.12 293 LEU A N 1
ATOM 2272 C CA . LEU A 1 293 ? 6.686 -1.919 -8.799 1.00 97.12 293 LEU A CA 1
ATOM 2273 C C . LEU A 1 293 ? 8.016 -1.243 -8.430 1.00 97.12 293 LEU A C 1
ATOM 2275 O O . LEU A 1 293 ? 8.932 -1.159 -9.250 1.00 97.12 293 LEU A O 1
ATOM 2279 N N . GLY A 1 294 ? 8.162 -0.801 -7.181 1.00 95.50 294 GLY A N 1
ATOM 2280 C CA . GLY A 1 294 ? 9.419 -0.243 -6.674 1.00 95.50 294 GLY A CA 1
ATOM 2281 C C . GLY A 1 294 ? 10.359 -1.319 -6.138 1.00 95.50 294 GLY A C 1
ATOM 2282 O O . GLY A 1 294 ? 10.140 -1.823 -5.042 1.00 95.50 294 GLY A O 1
ATOM 2283 N N . VAL A 1 295 ? 11.442 -1.636 -6.854 1.00 95.00 295 VAL A N 1
ATOM 2284 C CA . VAL A 1 295 ? 12.484 -2.580 -6.403 1.00 95.00 295 VAL A CA 1
ATOM 2285 C C . VAL A 1 295 ? 13.665 -1.800 -5.825 1.00 95.00 295 VAL A C 1
ATOM 2287 O O . VAL A 1 295 ? 14.484 -1.241 -6.555 1.00 95.00 295 VAL A O 1
ATOM 2290 N N . TYR A 1 296 ? 13.731 -1.723 -4.498 1.00 91.25 296 TYR A N 1
ATOM 2291 C CA . TYR A 1 296 ? 14.737 -0.950 -3.766 1.00 91.25 296 TYR A CA 1
ATOM 2292 C C . TYR A 1 296 ? 15.673 -1.900 -2.988 1.00 91.25 296 TYR A C 1
ATOM 2294 O O . TYR A 1 296 ? 15.475 -3.120 -2.982 1.00 91.25 296 TYR A O 1
ATOM 2302 N N . ASN A 1 297 ? 16.714 -1.344 -2.350 1.00 85.44 297 ASN A N 1
ATOM 2303 C CA . ASN A 1 297 ? 17.791 -2.071 -1.655 1.00 85.44 297 ASN A CA 1
ATOM 2304 C C . ASN A 1 297 ? 17.355 -3.380 -0.976 1.00 85.44 297 ASN A C 1
ATOM 2306 O O . ASN A 1 297 ? 16.461 -3.392 -0.125 1.00 85.44 297 ASN A O 1
ATOM 2310 N N . GLN A 1 298 ? 18.079 -4.458 -1.296 1.00 88.94 298 GLN A N 1
ATOM 2311 C CA . GLN A 1 298 ? 18.063 -5.734 -0.571 1.00 88.94 298 GLN A CA 1
ATOM 2312 C C . GLN A 1 298 ? 16.695 -6.443 -0.503 1.00 88.94 298 GLN A C 1
ATOM 2314 O O . GLN A 1 298 ? 16.539 -7.397 0.255 1.00 88.94 298 GLN A O 1
ATOM 2319 N N . SER A 1 299 ? 15.705 -6.004 -1.284 1.00 92.06 299 SER A N 1
ATOM 2320 C CA . SER A 1 299 ? 14.428 -6.707 -1.428 1.00 92.06 299 SER A CA 1
ATOM 2321 C C . SER A 1 299 ? 14.592 -8.000 -2.233 1.00 92.06 299 SER A C 1
ATOM 2323 O O . SER A 1 299 ? 15.402 -8.075 -3.155 1.00 92.06 299 SER A O 1
ATOM 2325 N N . THR A 1 300 ? 13.814 -9.028 -1.902 1.00 93.44 300 THR A N 1
ATOM 2326 C CA . THR A 1 300 ? 13.673 -10.252 -2.706 1.00 93.44 300 THR A CA 1
ATOM 2327 C C . THR A 1 300 ? 12.246 -10.314 -3.226 1.00 93.44 300 THR A C 1
ATOM 2329 O O . THR A 1 300 ? 11.320 -10.619 -2.479 1.00 93.44 300 THR A O 1
ATOM 2332 N N . VAL A 1 301 ? 12.053 -9.983 -4.499 1.00 94.88 301 VAL A N 1
ATOM 2333 C CA . VAL A 1 301 ? 10.735 -9.838 -5.122 1.00 94.88 301 VAL A CA 1
ATOM 2334 C C . VAL A 1 301 ? 10.474 -11.011 -6.056 1.00 94.88 301 VAL A C 1
ATOM 2336 O O . VAL A 1 301 ? 11.292 -11.318 -6.923 1.00 94.88 301 VAL A O 1
ATOM 2339 N N . GLN A 1 302 ? 9.319 -11.650 -5.908 1.00 94.56 302 GLN A N 1
ATOM 2340 C CA . GLN A 1 302 ? 8.841 -12.716 -6.779 1.00 94.56 302 GLN A CA 1
ATOM 2341 C C . GLN A 1 302 ? 7.555 -12.300 -7.476 1.00 94.56 302 GLN A C 1
ATOM 2343 O O . GLN A 1 302 ? 6.606 -11.873 -6.819 1.00 94.56 302 GLN A O 1
ATOM 2348 N N . LEU A 1 303 ? 7.503 -12.477 -8.795 1.00 94.94 303 LEU A N 1
ATOM 2349 C CA . LEU A 1 303 ? 6.348 -12.117 -9.612 1.00 94.94 303 LEU A CA 1
ATOM 2350 C C . LEU A 1 303 ? 5.859 -13.311 -10.434 1.00 94.94 303 LEU A C 1
ATOM 2352 O O . LEU A 1 303 ? 6.651 -13.977 -11.104 1.00 94.94 303 LEU A O 1
ATOM 2356 N N . ARG A 1 304 ? 4.545 -13.553 -10.407 1.00 92.62 304 ARG A N 1
ATOM 2357 C CA . ARG A 1 304 ? 3.850 -14.564 -11.222 1.00 92.62 304 ARG A CA 1
ATOM 2358 C C . ARG A 1 304 ? 2.415 -14.111 -11.507 1.00 92.62 304 ARG A C 1
ATOM 2360 O O . ARG A 1 304 ? 1.827 -13.414 -10.688 1.00 92.62 304 ARG A O 1
ATOM 2367 N N . ASP A 1 305 ? 1.838 -14.520 -12.633 1.00 93.00 305 ASP A N 1
ATOM 2368 C CA . ASP A 1 305 ? 0.409 -14.360 -12.974 1.00 93.00 305 ASP A CA 1
ATOM 2369 C C . ASP A 1 305 ? -0.153 -12.914 -13.011 1.00 93.00 305 ASP A C 1
ATOM 2371 O O . ASP A 1 305 ? -1.355 -12.744 -13.194 1.00 93.00 305 ASP A O 1
ATOM 2375 N N . ASN A 1 306 ? 0.663 -11.868 -12.826 1.00 94.62 306 ASN A N 1
ATOM 2376 C CA . ASN A 1 306 ? 0.184 -10.480 -12.772 1.00 94.62 306 ASN A CA 1
ATOM 2377 C C . ASN A 1 306 ? -0.255 -9.957 -14.151 1.00 94.62 306 ASN A C 1
ATOM 2379 O O . ASN A 1 306 ? 0.373 -10.245 -15.174 1.00 94.62 306 ASN A O 1
ATOM 2383 N N . VAL A 1 307 ? -1.306 -9.138 -14.155 1.00 95.69 307 VAL A N 1
ATOM 2384 C CA . VAL A 1 307 ? -1.935 -8.573 -15.356 1.00 95.69 307 VAL A CA 1
ATOM 2385 C C . VAL A 1 307 ? -1.864 -7.051 -15.300 1.00 95.69 307 VAL A C 1
ATOM 2387 O O . VAL A 1 307 ? -2.251 -6.459 -14.295 1.00 95.69 307 VAL A O 1
ATOM 2390 N N . PHE A 1 308 ? -1.416 -6.424 -16.387 1.00 96.50 308 PHE A N 1
ATOM 2391 C CA . PHE A 1 308 ? -1.330 -4.973 -16.527 1.00 96.50 308 PHE A CA 1
ATOM 2392 C C . PHE A 1 308 ? -2.341 -4.483 -17.576 1.00 96.50 308 PHE A C 1
ATOM 2394 O O . PHE A 1 308 ? -2.376 -4.963 -18.713 1.00 96.50 308 PHE A O 1
ATOM 2401 N N . LEU A 1 309 ? -3.162 -3.511 -17.201 1.00 94.88 309 LEU A N 1
ATOM 2402 C CA . LEU A 1 309 ? -4.065 -2.759 -18.064 1.00 94.88 309 LEU A CA 1
ATOM 2403 C C . LEU A 1 309 ? -3.637 -1.293 -17.998 1.00 94.88 309 LEU A C 1
ATOM 2405 O O . LEU A 1 309 ? -3.483 -0.730 -16.920 1.00 94.88 309 LEU A O 1
ATOM 2409 N N . GLN A 1 310 ? -3.410 -0.670 -19.146 1.00 93.38 310 GLN A N 1
ATOM 2410 C CA . GLN A 1 310 ? -2.857 0.676 -19.190 1.00 93.38 310 GLN A CA 1
ATOM 2411 C C . GLN A 1 310 ? -3.494 1.465 -20.326 1.00 93.38 310 GLN A C 1
ATOM 2413 O O . GLN A 1 310 ? -3.465 1.062 -21.490 1.00 93.38 310 GLN A O 1
ATOM 2418 N N . SER A 1 311 ? -4.079 2.604 -19.975 1.00 92.31 311 SER A N 1
ATOM 2419 C CA . SER A 1 311 ? -4.708 3.534 -20.915 1.00 92.31 311 SER A CA 1
ATOM 2420 C C . SER A 1 311 ? -3.919 4.850 -20.995 1.00 92.31 311 SER A C 1
ATOM 2422 O O . SER A 1 311 ? -2.756 4.895 -20.601 1.00 92.31 311 SER A O 1
ATOM 2424 N N . GLY A 1 312 ? -4.518 5.917 -21.531 1.00 88.50 312 GLY A N 1
ATOM 2425 C CA . GLY A 1 312 ? -3.865 7.222 -21.690 1.00 88.50 312 GLY A CA 1
ATOM 2426 C C . GLY A 1 312 ? -3.161 7.414 -23.038 1.00 88.50 312 GLY A C 1
ATOM 2427 O O . GLY A 1 312 ? -3.524 6.798 -24.044 1.00 88.50 312 GLY A O 1
ATOM 2428 N N . LYS A 1 313 ? -2.181 8.322 -23.074 1.00 86.81 313 LYS A N 1
ATOM 2429 C CA . LYS A 1 313 ? -1.406 8.697 -24.275 1.00 86.81 313 LYS A CA 1
ATOM 2430 C C . LYS A 1 313 ? -0.450 7.604 -24.763 1.00 86.81 313 LYS A C 1
ATOM 2432 O O . LYS A 1 313 ? -0.220 7.524 -25.970 1.00 86.81 313 LYS A O 1
ATOM 2437 N N . VAL A 1 314 ? 0.115 6.797 -23.860 1.00 85.50 314 VAL A N 1
ATOM 2438 C CA . VAL A 1 314 ? 1.110 5.751 -24.177 1.00 85.50 314 VAL A CA 1
ATOM 2439 C C . VAL A 1 314 ? 0.712 4.391 -23.578 1.00 85.50 314 VAL A C 1
ATOM 2441 O O . VAL A 1 314 ? 1.446 3.816 -22.779 1.00 85.50 314 VAL A O 1
ATOM 2444 N N . PRO A 1 315 ? -0.450 3.835 -23.969 1.00 88.12 315 PRO A N 1
ATOM 2445 C CA . PRO A 1 315 ? -1.026 2.648 -23.330 1.00 88.12 315 PRO A CA 1
ATOM 2446 C C . PRO A 1 315 ? -0.119 1.408 -23.388 1.00 88.12 315 PRO A C 1
ATOM 2448 O O . PRO A 1 315 ? -0.229 0.533 -22.537 1.00 88.12 315 PRO A O 1
ATOM 2451 N N . ASP A 1 316 ? 0.810 1.346 -24.343 1.00 89.88 316 ASP A N 1
ATOM 2452 C CA . ASP A 1 316 ? 1.712 0.209 -24.558 1.00 89.88 316 ASP A CA 1
ATOM 2453 C C . ASP A 1 316 ? 3.125 0.420 -23.950 1.00 89.88 316 ASP A C 1
ATOM 2455 O O . ASP A 1 316 ? 4.055 -0.324 -24.262 1.00 89.88 316 ASP A O 1
ATOM 2459 N N . ASP A 1 317 ? 3.322 1.441 -23.103 1.00 89.75 317 ASP A N 1
ATOM 2460 C CA . ASP A 1 317 ? 4.592 1.717 -22.412 1.00 89.75 317 ASP A CA 1
ATOM 2461 C C . ASP A 1 317 ? 4.871 0.717 -21.276 1.00 89.75 317 ASP A C 1
ATOM 2463 O O . ASP A 1 317 ? 4.163 0.684 -20.272 1.00 89.75 317 ASP A O 1
ATOM 2467 N N . THR A 1 318 ? 5.950 -0.058 -21.386 1.00 92.69 318 THR A N 1
ATOM 2468 C CA . THR A 1 318 ? 6.404 -0.981 -20.331 1.00 92.69 318 THR A CA 1
ATOM 2469 C C . THR A 1 318 ? 7.431 -0.369 -19.373 1.00 92.69 318 THR A C 1
ATOM 2471 O O . THR A 1 318 ? 7.737 -0.970 -18.343 1.00 92.69 318 THR A O 1
ATOM 2474 N N . SER A 1 319 ? 7.979 0.816 -19.670 1.00 89.50 319 SER A N 1
ATOM 2475 C CA . SER A 1 319 ? 9.122 1.407 -18.945 1.00 89.50 319 SER A CA 1
ATOM 2476 C C . SER A 1 319 ? 8.800 1.887 -17.523 1.00 89.50 319 SER A C 1
ATOM 2478 O O . SER A 1 319 ? 9.703 2.273 -16.779 1.00 89.50 319 SER A O 1
ATOM 2480 N N . ARG A 1 320 ? 7.517 1.849 -17.141 1.00 91.62 320 ARG A N 1
ATOM 2481 C CA . ARG A 1 320 ? 6.984 2.209 -15.817 1.00 91.62 320 ARG A CA 1
ATOM 2482 C C . ARG A 1 320 ? 6.488 1.011 -15.005 1.00 91.62 320 ARG A C 1
ATOM 2484 O O . ARG A 1 320 ? 6.073 1.185 -13.864 1.00 91.62 320 ARG A O 1
ATOM 2491 N N . ILE A 1 321 ? 6.572 -0.213 -15.535 1.00 95.12 321 ILE A N 1
ATOM 2492 C CA . ILE A 1 321 ? 6.184 -1.408 -14.768 1.00 95.12 321 ILE A CA 1
ATOM 2493 C C . ILE A 1 321 ? 7.067 -1.556 -13.521 1.00 95.12 321 ILE A C 1
ATOM 2495 O O . ILE A 1 321 ? 6.551 -1.847 -12.443 1.00 95.12 321 ILE A O 1
ATOM 2499 N N . PHE A 1 322 ? 8.365 -1.264 -13.647 1.00 95.56 322 PHE A N 1
ATOM 2500 C CA . PHE A 1 322 ? 9.320 -1.218 -12.541 1.00 95.56 322 PHE A CA 1
ATOM 2501 C C . PHE A 1 322 ? 9.930 0.179 -12.365 1.00 95.56 322 PHE A C 1
ATOM 2503 O O . PHE A 1 322 ? 10.118 0.924 -13.327 1.00 95.56 322 PHE A O 1
ATOM 2510 N N . THR A 1 323 ? 10.351 0.493 -11.141 1.00 94.00 323 THR A N 1
ATOM 2511 C CA . THR A 1 323 ? 11.378 1.505 -10.866 1.00 94.00 323 THR A CA 1
ATOM 2512 C C . THR A 1 323 ? 12.431 0.920 -9.930 1.00 94.00 323 THR A C 1
ATOM 2514 O O . THR A 1 323 ? 12.097 0.163 -9.018 1.00 94.00 323 THR A O 1
ATOM 2517 N N . ILE A 1 324 ? 13.696 1.290 -10.127 1.00 89.62 324 ILE A N 1
ATOM 2518 C CA . ILE A 1 324 ? 14.766 1.041 -9.156 1.00 89.62 324 ILE A CA 1
ATOM 2519 C C . ILE A 1 324 ? 14.990 2.331 -8.363 1.00 89.62 324 ILE A C 1
ATOM 2521 O O . ILE A 1 324 ? 14.813 3.424 -8.897 1.00 89.62 324 ILE A O 1
ATOM 2525 N N . SER A 1 325 ? 15.373 2.226 -7.094 1.00 83.31 325 SER A N 1
ATOM 2526 C CA . SER A 1 325 ? 16.006 3.333 -6.371 1.00 83.31 325 SER A CA 1
ATOM 2527 C C . SER A 1 325 ? 16.801 2.814 -5.176 1.00 83.31 325 SER A C 1
ATOM 2529 O O . SER A 1 325 ? 16.650 1.662 -4.767 1.00 83.31 325 SER A O 1
ATOM 2531 N N . GLU A 1 326 ? 17.689 3.652 -4.640 1.00 78.50 326 GLU A N 1
ATOM 2532 C CA . GLU A 1 326 ? 18.602 3.387 -3.512 1.00 78.50 326 GLU A CA 1
ATOM 2533 C C . GLU A 1 326 ? 19.602 2.223 -3.717 1.00 78.50 326 GLU A C 1
ATOM 2535 O O . GLU A 1 326 ? 20.583 2.143 -2.973 1.00 78.50 326 GLU A O 1
ATOM 2540 N N . ALA A 1 327 ? 19.394 1.358 -4.718 1.00 81.12 327 ALA A N 1
ATOM 2541 C CA . ALA A 1 327 ? 20.143 0.145 -5.039 1.00 81.12 327 ALA A CA 1
ATOM 2542 C C . ALA A 1 327 ? 21.613 0.439 -5.376 1.00 81.12 327 ALA A C 1
ATOM 2544 O O . ALA A 1 327 ? 21.991 0.654 -6.531 1.00 81.12 327 ALA A O 1
ATOM 2545 N N . THR A 1 328 ? 22.448 0.452 -4.337 1.00 81.81 328 THR A N 1
ATOM 2546 C CA . THR A 1 328 ? 23.823 0.985 -4.370 1.00 81.81 328 THR A CA 1
ATOM 2547 C C . THR A 1 328 ? 24.874 0.030 -3.794 1.00 81.81 328 THR A C 1
ATOM 2549 O O . THR A 1 328 ? 26.053 0.379 -3.764 1.00 81.81 328 THR A O 1
ATOM 2552 N N . ILE A 1 329 ? 24.478 -1.177 -3.367 1.00 87.38 329 ILE A N 1
ATOM 2553 C CA . ILE A 1 329 ? 25.338 -2.147 -2.664 1.00 87.38 329 ILE A CA 1
ATOM 2554 C C . ILE A 1 329 ? 25.364 -3.495 -3.421 1.00 87.38 329 ILE A C 1
ATOM 2556 O O . ILE A 1 329 ? 24.564 -4.379 -3.116 1.00 87.38 329 ILE A O 1
ATOM 2560 N N . PRO A 1 330 ? 26.270 -3.696 -4.400 1.00 91.31 330 PRO A N 1
ATOM 2561 C CA . PRO A 1 330 ? 26.374 -4.953 -5.155 1.00 91.31 330 PRO A CA 1
ATOM 2562 C C . PRO A 1 330 ? 26.723 -6.188 -4.310 1.00 91.31 330 PRO A C 1
ATOM 2564 O O . PRO A 1 330 ? 26.474 -7.314 -4.730 1.00 91.31 330 PRO A O 1
ATOM 2567 N N . GLU A 1 331 ? 27.294 -6.008 -3.117 1.00 90.25 331 GLU A N 1
ATOM 2568 C CA . GLU A 1 331 ? 27.585 -7.096 -2.175 1.00 90.25 331 GLU A CA 1
ATOM 2569 C C . GLU A 1 331 ? 26.335 -7.640 -1.463 1.00 90.25 331 GLU A C 1
ATOM 2571 O O . GLU A 1 331 ? 26.391 -8.724 -0.883 1.00 90.25 331 GLU A O 1
ATOM 2576 N N . LEU A 1 332 ? 25.227 -6.891 -1.476 1.00 88.69 332 LEU A N 1
ATOM 2577 C CA . LEU A 1 332 ? 23.935 -7.255 -0.889 1.00 88.69 332 LEU A CA 1
ATOM 2578 C C . LEU A 1 332 ? 22.813 -6.770 -1.832 1.00 88.69 332 LEU A C 1
ATOM 2580 O O . LEU A 1 332 ? 22.146 -5.777 -1.531 1.00 88.69 332 LEU A O 1
ATOM 2584 N N . PRO A 1 333 ? 22.640 -7.413 -2.999 1.00 93.50 333 PRO A N 1
ATOM 2585 C CA . PRO A 1 333 ? 21.748 -6.927 -4.043 1.00 93.50 333 PRO A CA 1
ATOM 2586 C C . PRO A 1 333 ? 20.267 -7.134 -3.706 1.00 93.50 333 PRO A C 1
ATOM 2588 O O . PRO A 1 333 ? 19.899 -8.049 -2.969 1.00 93.50 333 PRO A O 1
ATOM 2591 N N . ALA A 1 334 ? 19.405 -6.321 -4.314 1.00 94.31 334 ALA A N 1
ATOM 2592 C CA . ALA A 1 334 ? 18.003 -6.682 -4.500 1.00 94.31 334 ALA A CA 1
ATOM 2593 C C . ALA A 1 334 ? 17.876 -7.776 -5.579 1.00 94.31 334 ALA A C 1
ATOM 2595 O O . ALA A 1 334 ? 18.683 -7.837 -6.508 1.00 94.31 334 ALA A O 1
ATOM 2596 N N . THR A 1 335 ? 16.862 -8.630 -5.484 1.00 95.38 335 THR A N 1
ATOM 2597 C CA . THR A 1 335 ? 16.620 -9.739 -6.420 1.00 95.38 335 THR A CA 1
ATOM 2598 C C . THR A 1 335 ? 15.209 -9.654 -6.991 1.00 95.38 335 THR A C 1
ATOM 2600 O O . THR A 1 335 ? 14.247 -9.559 -6.233 1.00 95.38 335 THR A O 1
ATOM 2603 N N . VAL A 1 336 ? 15.083 -9.721 -8.318 1.00 97.06 336 VAL A N 1
ATOM 2604 C CA . VAL A 1 336 ? 13.803 -9.761 -9.043 1.00 97.06 336 VAL A CA 1
ATOM 2605 C C . VAL A 1 336 ? 13.673 -11.106 -9.744 1.00 97.06 336 VAL A C 1
ATOM 2607 O O . VAL A 1 336 ? 14.342 -11.373 -10.742 1.00 97.06 336 VAL A O 1
ATOM 2610 N N . CYS A 1 337 ? 12.787 -11.948 -9.228 1.00 96.19 337 CYS A N 1
ATOM 2611 C CA . CYS A 1 337 ? 12.501 -13.268 -9.760 1.00 96.19 337 CYS A CA 1
ATOM 2612 C C . CYS A 1 337 ? 11.155 -13.272 -10.494 1.00 96.19 337 CYS A C 1
ATOM 2614 O O . CYS A 1 337 ? 10.091 -13.202 -9.875 1.00 96.19 337 CYS A O 1
ATOM 2616 N N . ILE A 1 338 ? 11.196 -13.397 -11.821 1.00 95.12 338 ILE A N 1
ATOM 2617 C CA . ILE A 1 338 ? 10.004 -13.653 -12.637 1.00 95.12 338 ILE A CA 1
ATOM 2618 C C . ILE A 1 338 ? 9.821 -15.170 -12.735 1.00 95.12 338 ILE A C 1
ATOM 2620 O O . ILE A 1 338 ? 10.721 -15.874 -13.193 1.00 95.12 338 ILE A O 1
ATOM 2624 N N . ARG A 1 339 ? 8.683 -15.689 -12.267 1.00 91.56 339 ARG A N 1
ATOM 2625 C CA . ARG A 1 339 ? 8.393 -17.130 -12.238 1.00 91.56 339 ARG A CA 1
ATOM 2626 C C . ARG A 1 339 ? 7.654 -17.577 -13.499 1.00 91.56 339 ARG A C 1
ATOM 2628 O O . ARG A 1 339 ? 6.685 -16.940 -13.906 1.00 91.56 339 ARG A O 1
ATOM 2635 N N . ASP A 1 340 ? 8.063 -18.722 -14.046 1.00 86.75 340 ASP A N 1
ATOM 2636 C CA . ASP A 1 340 ? 7.331 -19.426 -15.105 1.00 86.75 340 ASP A CA 1
ATOM 2637 C C . ASP A 1 340 ? 5.879 -19.720 -14.678 1.00 86.75 340 ASP A C 1
ATOM 2639 O O . ASP A 1 340 ? 5.620 -20.089 -13.527 1.00 86.75 340 ASP A O 1
ATOM 2643 N N . SER A 1 341 ? 4.932 -19.605 -15.614 1.00 85.38 341 SER A N 1
ATOM 2644 C CA . SER A 1 341 ? 3.518 -19.928 -15.391 1.00 85.38 341 SER A CA 1
ATOM 2645 C C . SER A 1 341 ? 2.791 -20.316 -16.684 1.00 85.38 341 SER A C 1
ATOM 2647 O O . SER A 1 341 ? 3.280 -20.084 -17.789 1.00 85.38 341 SER A O 1
ATOM 2649 N N . SER A 1 342 ? 1.597 -20.894 -16.537 1.00 83.31 342 SER A N 1
ATOM 2650 C CA . SER A 1 342 ? 0.578 -21.013 -17.588 1.00 83.31 342 SER A CA 1
ATOM 2651 C C . SER A 1 342 ? -0.009 -19.661 -18.006 1.00 83.31 342 SER A C 1
ATOM 2653 O O . SER A 1 342 ? -0.470 -19.535 -19.139 1.00 83.31 342 SER A O 1
ATOM 2655 N N . VAL A 1 343 ? 0.020 -18.657 -17.122 1.00 86.44 343 VAL A N 1
ATOM 2656 C CA . VAL A 1 343 ? -0.394 -17.281 -17.430 1.00 86.44 343 VAL A CA 1
ATOM 2657 C C . VAL A 1 343 ? 0.853 -16.437 -17.721 1.00 86.44 343 VAL A C 1
ATOM 2659 O O . VAL A 1 343 ? 1.593 -16.131 -16.783 1.00 86.44 343 VAL A O 1
ATOM 2662 N N . PRO A 1 344 ? 1.118 -16.045 -18.983 1.00 84.00 344 PRO A N 1
ATOM 2663 C CA . PRO A 1 344 ? 2.164 -15.070 -19.263 1.00 84.00 344 PRO A CA 1
ATOM 2664 C C . PRO A 1 344 ? 1.779 -13.711 -18.651 1.00 84.00 344 PRO A C 1
ATOM 2666 O O . PRO A 1 344 ? 0.593 -13.362 -18.638 1.00 84.00 344 PRO A O 1
ATOM 2669 N N . PRO A 1 345 ? 2.745 -12.909 -18.170 1.00 87.06 345 PRO A N 1
ATOM 2670 C CA . PRO A 1 345 ? 2.496 -11.504 -17.879 1.00 87.06 345 PRO A CA 1
ATOM 2671 C C . PRO A 1 345 ? 2.007 -10.797 -19.148 1.00 87.06 345 PRO A C 1
ATOM 2673 O O . PRO A 1 345 ? 2.578 -10.991 -20.223 1.00 87.06 345 PRO A O 1
ATOM 2676 N N . THR A 1 346 ? 0.964 -9.973 -19.038 1.00 92.56 346 THR A N 1
ATOM 2677 C CA . THR A 1 346 ? 0.407 -9.240 -20.189 1.00 92.56 346 THR A CA 1
ATOM 2678 C C . THR A 1 346 ? 0.229 -7.759 -19.894 1.00 92.56 346 THR A C 1
ATOM 2680 O O . THR A 1 346 ? -0.164 -7.399 -18.786 1.00 92.56 346 THR A O 1
ATOM 2683 N N . LEU A 1 347 ? 0.464 -6.920 -20.907 1.00 94.19 347 LEU A N 1
ATOM 2684 C CA . LEU A 1 347 ? 0.048 -5.518 -20.952 1.00 94.19 347 LEU A CA 1
ATOM 2685 C C . LEU A 1 347 ? -1.077 -5.386 -21.982 1.00 94.19 347 LEU A C 1
ATOM 2687 O O . LEU A 1 347 ? -0.912 -5.794 -23.131 1.00 94.19 347 LEU A O 1
ATOM 2691 N N . ASN A 1 348 ? -2.242 -4.872 -21.581 1.00 93.88 348 ASN A N 1
ATOM 2692 C CA . ASN A 1 348 ? -3.429 -4.731 -22.442 1.00 93.88 348 ASN A CA 1
ATOM 2693 C C . ASN A 1 348 ? -3.871 -6.035 -23.150 1.00 93.88 348 ASN A C 1
ATOM 2695 O O . ASN A 1 348 ? -4.522 -6.008 -24.196 1.00 93.88 348 ASN A O 1
ATOM 2699 N N . GLY A 1 349 ? -3.535 -7.194 -22.571 1.00 89.31 349 GLY A N 1
ATOM 2700 C CA . GLY A 1 349 ? -3.807 -8.514 -23.148 1.00 89.31 349 GLY A CA 1
ATOM 2701 C C . GLY A 1 349 ? -2.835 -8.965 -24.247 1.00 89.31 349 GLY A C 1
ATOM 2702 O O . GLY A 1 349 ? -3.108 -9.973 -24.898 1.00 89.31 349 GLY A O 1
ATOM 2703 N N . ALA A 1 350 ? -1.723 -8.254 -24.456 1.00 90.62 350 ALA A N 1
ATOM 2704 C CA . ALA A 1 350 ? -0.570 -8.724 -25.221 1.00 90.62 350 ALA A CA 1
ATOM 2705 C C . ALA A 1 350 ? 0.522 -9.247 -24.271 1.00 90.62 350 ALA A C 1
ATOM 2707 O O . ALA A 1 350 ? 0.793 -8.624 -23.244 1.00 90.62 350 ALA A O 1
ATOM 2708 N N . ASP A 1 351 ? 1.143 -10.377 -24.613 1.00 91.00 351 ASP A N 1
ATOM 2709 C CA . ASP A 1 351 ? 2.219 -10.994 -23.825 1.00 91.00 351 ASP A CA 1
ATOM 2710 C C . ASP A 1 351 ? 3.446 -10.068 -23.733 1.00 91.00 351 ASP A C 1
ATOM 2712 O O . ASP A 1 351 ? 3.870 -9.494 -24.740 1.00 91.00 351 ASP A O 1
ATOM 2716 N N . ILE A 1 352 ? 4.032 -9.939 -22.536 1.00 92.75 352 ILE A N 1
ATOM 2717 C CA . ILE A 1 352 ? 5.237 -9.132 -22.293 1.00 92.75 352 ILE A CA 1
ATOM 2718 C C . ILE A 1 352 ? 6.358 -9.941 -21.629 1.00 92.75 352 ILE A C 1
ATOM 2720 O O . ILE A 1 352 ? 6.149 -10.686 -20.671 1.00 92.75 352 ILE A O 1
ATOM 2724 N N . GLU A 1 353 ? 7.587 -9.734 -22.102 1.00 92.69 353 GLU A N 1
ATOM 2725 C CA . GLU A 1 353 ? 8.803 -10.348 -21.554 1.00 92.69 353 GLU A CA 1
ATOM 2726 C C . GLU A 1 353 ? 9.229 -9.631 -20.261 1.00 92.69 353 GLU A C 1
ATOM 2728 O O . GLU A 1 353 ? 10.197 -8.869 -20.227 1.00 92.69 353 GLU A O 1
ATOM 2733 N N . LEU A 1 354 ? 8.472 -9.842 -19.178 1.00 94.00 354 LEU A N 1
ATOM 2734 C CA . LEU A 1 354 ? 8.616 -9.112 -17.909 1.00 94.00 354 LEU A CA 1
ATOM 2735 C C . LEU A 1 354 ? 10.036 -9.196 -17.311 1.00 94.00 354 LEU A C 1
ATOM 2737 O O . LEU A 1 354 ? 10.487 -8.248 -16.674 1.00 94.00 354 LEU A O 1
ATOM 2741 N N . GLY A 1 355 ? 10.761 -10.294 -17.555 1.00 94.50 355 GLY A N 1
ATOM 2742 C CA . GLY A 1 355 ? 12.165 -10.445 -17.154 1.00 94.50 355 GLY A CA 1
ATOM 2743 C C . GLY A 1 355 ? 13.133 -9.576 -17.963 1.00 94.50 355 GLY A C 1
ATOM 2744 O O . GLY A 1 355 ? 14.062 -9.009 -17.393 1.00 94.50 355 GLY A O 1
ATOM 2745 N N . SER A 1 356 ? 12.895 -9.406 -19.268 1.00 94.56 356 SER A N 1
ATOM 2746 C CA . SER A 1 356 ? 13.652 -8.453 -20.088 1.00 94.56 356 SER A CA 1
ATOM 2747 C C . SER A 1 356 ? 13.335 -7.017 -19.689 1.00 94.56 356 SER A C 1
ATOM 2749 O O . SER A 1 356 ? 14.260 -6.243 -19.492 1.00 94.56 356 SER A O 1
ATOM 2751 N N . ILE A 1 357 ? 12.059 -6.688 -19.456 1.00 95.31 357 ILE A N 1
ATOM 2752 C CA . ILE A 1 357 ? 11.643 -5.353 -18.996 1.00 95.31 357 ILE A CA 1
ATOM 2753 C C . ILE A 1 357 ? 12.309 -5.007 -17.656 1.00 95.31 357 ILE A C 1
ATOM 2755 O O . ILE A 1 357 ? 12.843 -3.911 -17.510 1.00 95.31 357 ILE A O 1
ATOM 2759 N N . ALA A 1 358 ? 12.355 -5.945 -16.702 1.00 96.12 358 ALA A N 1
ATOM 2760 C CA . ALA A 1 358 ? 13.067 -5.753 -15.438 1.00 96.12 358 ALA A CA 1
ATOM 2761 C C . ALA A 1 358 ? 14.571 -5.486 -15.642 1.00 96.12 358 ALA A C 1
ATOM 2763 O O . ALA A 1 358 ? 15.129 -4.609 -14.981 1.00 96.12 358 ALA A O 1
ATOM 2764 N N . GLN A 1 359 ? 15.230 -6.206 -16.559 1.00 96.25 359 GLN A N 1
ATOM 2765 C CA . GLN A 1 359 ? 16.654 -6.003 -16.847 1.00 96.25 359 GLN A CA 1
ATOM 2766 C C . GLN A 1 359 ? 16.913 -4.679 -17.578 1.00 96.25 359 GLN A C 1
ATOM 2768 O O . GLN A 1 359 ? 17.854 -3.979 -17.215 1.00 96.25 359 GLN A O 1
ATOM 2773 N N . ASP A 1 360 ? 16.066 -4.301 -18.538 1.00 94.62 360 ASP A N 1
ATOM 2774 C CA . ASP A 1 360 ? 16.143 -3.021 -19.249 1.00 94.62 360 ASP A CA 1
ATOM 2775 C C . ASP A 1 360 ? 15.967 -1.841 -18.274 1.00 94.62 360 ASP A C 1
ATOM 2777 O O . ASP A 1 360 ? 16.713 -0.863 -18.345 1.00 94.62 360 ASP A O 1
ATOM 2781 N N . THR A 1 361 ? 15.049 -1.946 -17.300 1.00 94.12 361 THR A N 1
ATOM 2782 C CA . THR A 1 361 ? 14.919 -0.955 -16.217 1.00 94.12 361 THR A CA 1
ATOM 2783 C C . THR A 1 361 ? 16.183 -0.895 -15.351 1.00 94.12 361 THR A C 1
ATOM 2785 O O . THR A 1 361 ? 16.654 0.202 -15.051 1.00 94.12 361 THR A O 1
ATOM 2788 N N . VAL A 1 362 ? 16.756 -2.037 -14.948 1.00 94.88 362 VAL A N 1
ATOM 2789 C CA . VAL A 1 362 ? 17.997 -2.072 -14.146 1.00 94.88 362 VAL A CA 1
ATOM 2790 C C . VAL A 1 362 ? 19.168 -1.446 -14.902 1.00 94.88 362 VAL A C 1
ATOM 2792 O O . VAL A 1 362 ? 19.876 -0.615 -14.335 1.00 94.88 362 VAL A O 1
ATOM 2795 N N . ASP A 1 363 ? 19.357 -1.795 -16.174 1.00 94.00 363 ASP A N 1
ATOM 2796 C CA . ASP A 1 363 ? 20.444 -1.260 -16.995 1.00 94.00 363 ASP A CA 1
ATOM 2797 C C . ASP A 1 363 ? 20.273 0.255 -17.229 1.00 94.00 363 ASP A C 1
ATOM 2799 O O . ASP A 1 363 ? 21.251 0.991 -17.113 1.00 94.00 363 ASP A O 1
ATOM 2803 N N . TRP A 1 364 ? 19.042 0.752 -17.428 1.00 92.19 364 TRP A N 1
ATOM 2804 C CA . TRP A 1 364 ? 18.751 2.193 -17.527 1.00 92.19 364 TRP A CA 1
ATOM 2805 C C . TRP A 1 364 ? 19.133 2.968 -16.255 1.00 92.19 364 TRP A C 1
ATOM 2807 O O . TRP A 1 364 ? 19.841 3.972 -16.332 1.00 92.19 364 TRP A O 1
ATOM 2817 N N . PHE A 1 365 ? 18.738 2.480 -15.073 1.00 88.88 365 PHE A N 1
ATOM 2818 C CA . PHE A 1 365 ? 19.102 3.111 -13.795 1.00 88.88 365 PHE A CA 1
ATOM 2819 C C . PHE A 1 365 ? 20.612 3.044 -13.497 1.00 88.88 365 PHE A C 1
ATOM 2821 O O . PHE A 1 365 ? 21.138 3.902 -12.786 1.00 88.88 365 PHE A O 1
ATOM 2828 N N . VAL A 1 366 ? 21.326 2.051 -14.035 1.00 92.06 366 VAL A N 1
ATOM 2829 C CA . VAL A 1 366 ? 22.793 1.953 -13.937 1.00 92.06 366 VAL A CA 1
ATOM 2830 C C . VAL A 1 366 ? 23.497 2.922 -14.896 1.00 92.06 366 VAL A C 1
ATOM 2832 O O . VAL A 1 366 ? 24.507 3.512 -14.507 1.00 92.06 366 VAL A O 1
ATOM 2835 N N . ASP A 1 367 ? 22.979 3.121 -16.111 1.00 90.31 367 ASP A N 1
ATOM 2836 C CA . ASP A 1 367 ? 23.571 4.021 -17.114 1.00 90.31 367 ASP A CA 1
ATOM 2837 C C . ASP A 1 367 ? 23.337 5.514 -16.797 1.00 90.31 367 ASP A C 1
ATOM 2839 O O . ASP A 1 367 ? 24.247 6.321 -17.007 1.00 90.31 367 ASP A O 1
ATOM 2843 N N . GLU A 1 368 ? 22.188 5.891 -16.218 1.00 87.62 368 GLU A N 1
ATOM 2844 C CA . GLU A 1 368 ? 21.965 7.247 -15.669 1.00 87.62 368 GLU A CA 1
ATOM 2845 C C . GLU A 1 368 ? 22.769 7.497 -14.369 1.00 87.62 368 GLU A C 1
ATOM 2847 O O . GLU A 1 368 ? 23.037 8.642 -14.001 1.00 87.62 368 GLU A O 1
ATOM 2852 N N . GLY A 1 369 ? 23.226 6.430 -13.698 1.00 86.56 369 GLY A N 1
ATOM 2853 C CA . GLY A 1 369 ? 24.093 6.488 -12.512 1.00 86.56 369 GLY A CA 1
ATOM 2854 C C . GLY A 1 369 ? 23.373 6.486 -11.157 1.00 86.56 369 GLY A C 1
ATOM 2855 O O . GLY A 1 369 ? 24.035 6.612 -10.125 1.00 86.56 369 GLY A O 1
ATOM 2856 N N . ASP A 1 370 ? 22.052 6.305 -11.150 1.00 85.00 370 ASP A N 1
ATOM 2857 C CA . ASP A 1 370 ? 21.207 6.229 -9.948 1.00 85.00 370 ASP A CA 1
ATOM 2858 C C . ASP A 1 370 ? 21.255 4.849 -9.252 1.00 85.00 370 ASP A C 1
ATOM 2860 O O . ASP A 1 370 ? 20.859 4.719 -8.090 1.00 85.00 370 ASP A O 1
ATOM 2864 N N . SER A 1 371 ? 21.774 3.811 -9.920 1.00 90.06 371 SER A N 1
ATOM 2865 C CA . SER A 1 371 ? 22.015 2.482 -9.340 1.00 90.06 371 SER A CA 1
ATOM 2866 C C . SER A 1 371 ? 23.440 1.973 -9.586 1.00 90.06 371 SER A C 1
ATOM 2868 O O . SER A 1 371 ? 24.055 2.214 -10.625 1.00 90.06 371 SER A O 1
ATOM 2870 N N . ALA A 1 372 ? 23.987 1.225 -8.625 1.00 93.62 372 ALA A N 1
ATOM 2871 C CA . ALA A 1 372 ? 25.279 0.563 -8.781 1.00 93.62 372 ALA A CA 1
ATOM 2872 C C . ALA A 1 372 ? 25.132 -0.751 -9.566 1.00 93.62 372 ALA A C 1
ATOM 2874 O O . ALA A 1 372 ? 24.320 -1.609 -9.218 1.00 93.62 372 ALA A O 1
ATOM 2875 N N . LYS A 1 373 ? 25.972 -0.960 -10.590 1.00 95.38 373 LYS A N 1
ATOM 2876 C CA . LYS A 1 373 ? 25.954 -2.185 -11.406 1.00 95.38 373 LYS A CA 1
ATOM 2877 C C . LYS A 1 373 ? 26.055 -3.445 -10.534 1.00 95.38 373 LYS A C 1
ATOM 2879 O O . LYS A 1 373 ? 27.074 -3.670 -9.885 1.00 95.38 373 LYS A O 1
ATOM 2884 N N . GLY A 1 374 ? 25.021 -4.284 -10.588 1.00 94.88 374 GLY A N 1
ATOM 2885 C CA . GLY A 1 374 ? 24.927 -5.524 -9.813 1.00 94.88 374 GLY A CA 1
ATOM 2886 C C . GLY A 1 374 ? 24.294 -5.379 -8.425 1.00 94.88 374 GLY A C 1
ATOM 2887 O O . GLY A 1 374 ? 24.218 -6.376 -7.724 1.00 94.88 374 GLY A O 1
ATOM 2888 N N . ALA A 1 375 ? 23.814 -4.192 -8.030 1.00 94.81 375 ALA A N 1
ATOM 2889 C CA . ALA A 1 375 ? 22.999 -4.003 -6.822 1.00 94.81 375 ALA A CA 1
ATOM 2890 C C . ALA A 1 375 ? 21.524 -4.421 -6.999 1.00 94.81 375 ALA A C 1
ATOM 2892 O O . ALA A 1 375 ? 20.777 -4.462 -6.022 1.00 94.81 375 ALA A O 1
ATOM 2893 N N . VAL A 1 376 ? 21.118 -4.767 -8.224 1.00 96.69 376 VAL A N 1
ATOM 2894 C CA . VAL A 1 376 ? 19.882 -5.497 -8.532 1.00 96.69 376 VAL A CA 1
ATOM 2895 C C . VAL A 1 376 ? 20.239 -6.669 -9.447 1.00 96.69 376 VAL A C 1
ATOM 2897 O O . VAL A 1 376 ? 21.029 -6.502 -10.380 1.00 96.69 376 VAL A O 1
ATOM 2900 N N . LEU A 1 377 ? 19.671 -7.847 -9.184 1.00 96.88 377 LEU A N 1
ATOM 2901 C CA . LEU A 1 377 ? 19.828 -9.058 -9.989 1.00 96.88 377 LEU A CA 1
ATOM 2902 C C . LEU A 1 377 ? 18.460 -9.546 -10.477 1.00 96.88 377 LEU A C 1
ATOM 2904 O O . LEU A 1 377 ? 17.589 -9.856 -9.666 1.00 96.88 377 LEU A O 1
ATOM 2908 N N . VAL A 1 378 ? 18.278 -9.676 -11.793 1.00 97.19 378 VAL A N 1
ATOM 2909 C CA . VAL A 1 378 ? 17.094 -10.336 -12.365 1.00 97.19 378 VAL A CA 1
ATOM 2910 C C . VAL A 1 378 ? 17.373 -11.840 -12.435 1.00 97.19 378 VAL A C 1
ATOM 2912 O O . VAL A 1 378 ? 17.997 -12.335 -13.373 1.00 97.19 378 VAL A O 1
ATOM 2915 N N . THR A 1 379 ? 16.999 -12.568 -11.383 1.00 96.00 379 THR A N 1
ATOM 2916 C CA . THR A 1 379 ? 17.257 -14.008 -11.228 1.00 96.00 379 THR A CA 1
ATOM 2917 C C . THR A 1 379 ? 16.276 -14.652 -10.248 1.00 96.00 379 THR A C 1
ATOM 2919 O O . THR A 1 379 ? 15.698 -13.988 -9.393 1.00 96.00 379 THR A O 1
ATOM 2922 N N . CYS A 1 380 ? 16.125 -15.971 -10.357 1.00 94.25 380 CYS A N 1
ATOM 2923 C CA . CYS A 1 380 ? 15.358 -16.818 -9.443 1.00 94.25 380 CYS A CA 1
ATOM 2924 C C . CYS A 1 380 ? 16.233 -17.840 -8.688 1.00 94.25 380 CYS A C 1
ATOM 2926 O O . CYS A 1 380 ? 15.700 -18.774 -8.084 1.00 94.25 380 CYS A O 1
ATOM 2928 N N . GLU A 1 381 ? 17.561 -17.701 -8.756 1.00 92.06 381 GLU A N 1
ATOM 2929 C CA . GLU A 1 381 ? 18.524 -18.518 -8.004 1.00 92.06 381 GLU A CA 1
ATOM 2930 C C . GLU A 1 381 ? 18.385 -18.273 -6.490 1.00 92.06 381 GLU A C 1
ATOM 2932 O O . GLU A 1 381 ? 18.149 -17.148 -6.064 1.00 92.06 381 GLU A O 1
ATOM 2937 N N . ASP A 1 382 ? 18.459 -19.343 -5.691 1.00 85.00 382 ASP A N 1
ATOM 2938 C CA . ASP A 1 382 ? 18.253 -19.389 -4.229 1.00 85.00 382 ASP A CA 1
ATOM 2939 C C . ASP A 1 382 ? 16.931 -18.809 -3.660 1.00 85.00 382 ASP A C 1
ATOM 2941 O O . ASP A 1 382 ? 16.655 -18.961 -2.467 1.00 85.00 382 ASP A O 1
ATOM 2945 N N . VAL A 1 383 ? 16.040 -18.254 -4.489 1.00 86.44 383 VAL A N 1
ATOM 2946 C CA . VAL A 1 383 ? 14.701 -17.809 -4.067 1.00 86.44 383 VAL A CA 1
ATOM 2947 C C . VAL A 1 383 ? 13.738 -19.003 -3.959 1.00 86.44 383 VAL A C 1
ATOM 2949 O O . VAL A 1 383 ? 13.548 -19.755 -4.920 1.00 86.44 383 VAL A O 1
ATOM 2952 N N . ALA A 1 384 ? 13.072 -19.167 -2.812 1.00 83.19 384 ALA A N 1
ATOM 2953 C CA . ALA A 1 384 ? 12.079 -20.225 -2.581 1.00 83.19 384 ALA A CA 1
ATOM 2954 C C . ALA A 1 384 ? 10.713 -19.910 -3.226 1.00 83.19 384 ALA A C 1
ATOM 2956 O O . ALA A 1 384 ? 10.309 -18.756 -3.285 1.00 83.19 384 ALA A O 1
ATOM 2957 N N . VAL A 1 385 ? 9.975 -20.925 -3.687 1.00 79.88 385 VAL A N 1
ATOM 2958 C CA . VAL A 1 385 ? 8.620 -20.760 -4.260 1.00 79.88 385 VAL A CA 1
ATOM 2959 C C . VAL A 1 385 ? 7.563 -20.926 -3.164 1.00 79.88 385 VAL A C 1
ATOM 2961 O O . VAL A 1 385 ? 7.570 -21.943 -2.469 1.00 79.88 385 VAL A O 1
ATOM 2964 N N . GLY A 1 386 ? 6.647 -19.963 -3.032 1.00 73.31 386 GLY A N 1
ATOM 2965 C CA . GLY A 1 386 ? 5.456 -20.092 -2.185 1.00 73.31 386 GLY A CA 1
ATOM 2966 C C . GLY A 1 386 ? 4.349 -20.925 -2.847 1.00 73.31 386 GLY A C 1
ATOM 2967 O O . GLY A 1 386 ? 4.187 -20.903 -4.069 1.00 73.31 386 GLY A O 1
ATOM 2968 N N . ASP A 1 387 ? 3.592 -21.672 -2.039 1.00 81.31 387 ASP A N 1
ATOM 2969 C CA . ASP A 1 387 ? 2.449 -22.464 -2.509 1.00 81.31 387 ASP A CA 1
ATOM 2970 C C . ASP A 1 387 ? 1.189 -21.585 -2.553 1.00 81.31 387 ASP A C 1
ATOM 2972 O O . ASP A 1 387 ? 0.659 -21.173 -1.519 1.00 81.31 387 ASP A O 1
ATOM 2976 N N . TYR A 1 388 ? 0.749 -21.259 -3.769 1.00 84.94 388 TYR A N 1
ATOM 2977 C CA . TYR A 1 388 ? -0.325 -20.307 -4.051 1.00 84.94 388 TYR A CA 1
ATOM 2978 C C . TYR A 1 388 ? -1.261 -20.847 -5.124 1.00 84.94 388 TYR A C 1
ATOM 2980 O O . TYR A 1 388 ? -0.827 -21.552 -6.042 1.00 84.94 388 TYR A O 1
ATOM 2988 N N . GLN A 1 389 ? -2.532 -20.436 -5.062 1.00 86.44 389 GLN A N 1
ATOM 2989 C CA . GLN A 1 389 ? -3.506 -20.711 -6.116 1.00 86.44 389 GLN A CA 1
ATOM 2990 C C . GLN A 1 389 ? -2.936 -20.319 -7.491 1.00 86.44 389 GLN A C 1
ATOM 2992 O O . GLN A 1 389 ? -2.297 -19.280 -7.658 1.00 86.44 389 GLN A O 1
ATOM 2997 N N . THR A 1 390 ? -3.148 -21.198 -8.465 1.00 88.38 390 THR A N 1
ATOM 2998 C CA . THR A 1 390 ? -2.728 -21.042 -9.860 1.00 88.38 390 THR A CA 1
ATOM 2999 C C . THR A 1 390 ? -3.937 -20.759 -10.747 1.00 88.38 390 THR A C 1
ATOM 3001 O O . THR A 1 390 ? -5.079 -21.023 -10.366 1.00 88.38 390 THR A O 1
ATOM 3004 N N . PHE A 1 391 ? -3.674 -20.215 -11.932 1.00 92.00 391 PHE A N 1
ATOM 3005 C CA . PHE A 1 391 ? -4.675 -19.878 -12.940 1.00 92.00 391 PHE A CA 1
ATOM 3006 C C . PHE A 1 391 ? -4.232 -20.437 -14.301 1.00 92.00 391 PHE A C 1
ATOM 3008 O O . PHE A 1 391 ? -3.033 -20.592 -14.549 1.00 92.00 391 PHE A O 1
ATOM 3015 N N . GLU A 1 392 ? -5.174 -20.751 -15.192 1.00 92.00 392 GLU A N 1
ATOM 3016 C CA . GLU A 1 392 ? -4.856 -21.230 -16.545 1.00 92.00 392 GLU A CA 1
ATOM 3017 C C . GLU A 1 392 ? -4.862 -20.085 -17.570 1.00 92.00 392 GLU A C 1
ATOM 3019 O O . GLU A 1 392 ? -4.231 -20.201 -18.619 1.00 92.00 392 GLU A O 1
ATOM 3024 N N . THR A 1 393 ? -5.539 -18.964 -17.280 1.00 92.88 393 THR A N 1
ATOM 3025 C CA . THR A 1 393 ? -5.645 -17.815 -18.199 1.00 92.88 393 THR A CA 1
ATOM 3026 C C . THR A 1 393 ? -5.625 -16.445 -17.511 1.00 92.88 393 THR A C 1
ATOM 3028 O O . THR A 1 393 ? -6.107 -16.277 -16.390 1.00 92.88 393 THR A O 1
ATOM 3031 N N . VAL A 1 394 ? -5.183 -15.418 -18.250 1.00 91.69 394 VAL A N 1
ATOM 3032 C CA . VAL A 1 394 ? -5.303 -13.991 -17.877 1.00 91.69 394 VAL A CA 1
ATOM 3033 C C . VAL A 1 394 ? -6.741 -13.646 -17.471 1.00 91.69 394 VAL A C 1
ATOM 3035 O O . VAL A 1 394 ? -6.975 -13.001 -16.454 1.00 91.69 394 VAL A O 1
ATOM 3038 N N . GLN A 1 395 ? -7.734 -14.137 -18.221 1.00 93.06 395 GLN A N 1
ATOM 3039 C CA . GLN A 1 395 ? -9.146 -13.847 -17.962 1.00 93.06 395 GLN A CA 1
ATOM 3040 C C . GLN A 1 395 ? -9.690 -14.544 -16.706 1.00 93.06 395 GLN A C 1
ATOM 3042 O O . GLN A 1 395 ? -10.785 -14.201 -16.262 1.00 93.06 395 GLN A O 1
ATOM 3047 N N . GLU A 1 396 ? -8.985 -15.520 -16.133 1.00 94.44 396 GLU A N 1
ATOM 3048 C CA . GLU A 1 396 ? -9.289 -16.061 -14.806 1.00 94.44 396 GLU A CA 1
ATOM 3049 C C . GLU A 1 396 ? -8.676 -15.217 -13.696 1.00 94.44 396 GLU A C 1
ATOM 3051 O O . GLU A 1 396 ? -9.389 -14.955 -12.731 1.00 94.44 396 GLU A O 1
ATOM 3056 N N . VAL A 1 397 ? -7.443 -14.718 -13.861 1.00 93.94 397 VAL A N 1
ATOM 3057 C CA . VAL A 1 397 ? -6.837 -13.749 -12.930 1.00 93.94 397 VAL A CA 1
ATOM 3058 C C . VAL A 1 397 ? -7.707 -12.495 -12.845 1.00 93.94 397 VAL A C 1
ATOM 3060 O O . VAL A 1 397 ? -8.225 -12.182 -11.778 1.00 93.94 397 VAL A O 1
ATOM 3063 N N . THR A 1 398 ? -8.000 -11.838 -13.972 1.00 93.38 398 THR A N 1
ATOM 3064 C CA . THR A 1 398 ? -8.844 -10.628 -14.000 1.00 93.38 398 THR A CA 1
ATOM 3065 C C . THR A 1 398 ? -10.237 -10.876 -13.399 1.00 93.38 398 THR A C 1
ATOM 3067 O O . THR A 1 398 ? -10.760 -10.029 -12.683 1.00 93.38 398 THR A O 1
ATOM 3070 N N . ARG A 1 399 ? -10.848 -12.052 -13.627 1.00 93.31 399 ARG A N 1
ATOM 3071 C CA . ARG A 1 399 ? -12.163 -12.415 -13.050 1.00 93.31 399 ARG A CA 1
ATOM 3072 C C . ARG A 1 399 ? -12.088 -12.837 -11.579 1.00 93.31 399 ARG A C 1
ATOM 3074 O O . ARG A 1 399 ? -13.112 -12.840 -10.898 1.00 93.31 399 ARG A O 1
ATOM 3081 N N . TYR A 1 400 ? -10.924 -13.257 -11.098 1.00 92.69 400 TYR A N 1
ATOM 3082 C CA . TYR A 1 400 ? -10.675 -13.475 -9.680 1.00 92.69 400 TYR A CA 1
ATOM 3083 C C . TYR A 1 400 ? -10.572 -12.123 -8.978 1.00 92.69 400 TYR A C 1
ATOM 3085 O O . TYR A 1 400 ? -11.404 -11.826 -8.128 1.00 92.69 400 TYR A O 1
ATOM 3093 N N . VAL A 1 401 ? -9.644 -11.274 -9.423 1.00 92.00 401 VAL A N 1
ATOM 3094 C CA . VAL A 1 401 ? -9.371 -9.960 -8.829 1.00 92.00 401 VAL A CA 1
ATOM 3095 C C . VAL A 1 401 ? -10.628 -9.082 -8.803 1.00 92.00 401 VAL A C 1
ATOM 3097 O O . VAL A 1 401 ? -11.078 -8.694 -7.730 1.00 92.00 401 VAL A O 1
ATOM 3100 N N . LEU A 1 402 ? -11.292 -8.878 -9.950 1.00 90.62 402 LEU A N 1
ATOM 3101 C CA . LEU A 1 402 ? -12.522 -8.070 -10.041 1.00 90.62 402 LEU A CA 1
ATOM 3102 C C . LEU A 1 402 ? -13.757 -8.708 -9.368 1.00 90.62 402 LEU A C 1
ATOM 3104 O O . LEU A 1 402 ? -14.840 -8.126 -9.384 1.00 90.62 402 LEU A O 1
ATOM 3108 N N . ARG A 1 403 ? -13.641 -9.925 -8.818 1.00 88.00 403 ARG A N 1
ATOM 3109 C CA . ARG A 1 403 ? -14.677 -10.525 -7.966 1.00 88.00 403 ARG A CA 1
ATOM 3110 C C . ARG A 1 403 ? -14.400 -10.242 -6.494 1.00 88.00 403 ARG A C 1
ATOM 3112 O O . ARG A 1 403 ? -15.339 -9.869 -5.796 1.00 88.00 403 ARG A O 1
ATOM 3119 N N . GLU A 1 404 ? -13.154 -10.405 -6.049 1.00 82.12 404 GLU A N 1
ATOM 3120 C CA . GLU A 1 404 ? -12.783 -10.205 -4.641 1.00 82.12 404 GLU A CA 1
ATOM 3121 C C . GLU A 1 404 ? -12.642 -8.725 -4.258 1.00 82.12 404 GLU A C 1
ATOM 3123 O O . GLU A 1 404 ? -12.993 -8.364 -3.139 1.00 82.12 404 GLU A O 1
ATOM 3128 N N . ALA A 1 405 ? -12.273 -7.850 -5.202 1.00 73.00 405 ALA A N 1
ATOM 3129 C CA . ALA A 1 405 ? -12.386 -6.394 -5.043 1.00 73.00 405 ALA A CA 1
ATOM 3130 C C . ALA A 1 405 ? -13.849 -5.913 -4.898 1.00 73.00 405 ALA A C 1
ATOM 3132 O O . ALA A 1 405 ? -14.107 -4.789 -4.479 1.00 73.00 405 ALA A O 1
ATOM 3133 N N . GLY A 1 406 ? -14.828 -6.763 -5.233 1.00 65.31 406 GLY A N 1
ATOM 3134 C CA . GLY A 1 406 ? -16.245 -6.415 -5.217 1.00 65.31 406 GLY A CA 1
ATOM 3135 C C . GLY A 1 406 ? -16.655 -5.455 -6.346 1.00 65.31 406 GLY A C 1
ATOM 3136 O O . GLY A 1 406 ? -15.894 -5.197 -7.276 1.00 65.31 406 GLY A O 1
ATOM 3137 N N . PRO A 1 407 ? -17.908 -4.964 -6.336 1.00 53.00 407 PRO A N 1
ATOM 3138 C CA . PRO A 1 407 ? -18.322 -3.900 -7.238 1.00 53.00 407 PRO A CA 1
ATOM 3139 C C . PRO A 1 407 ? -17.855 -2.548 -6.697 1.00 53.00 407 PRO A C 1
ATOM 3141 O O . PRO A 1 407 ? -18.212 -2.202 -5.570 1.00 53.00 407 PRO A O 1
ATOM 3144 N N . THR A 1 408 ? -17.159 -1.779 -7.533 1.00 47.47 408 THR A N 1
ATOM 3145 C CA . THR A 1 408 ? -16.939 -0.345 -7.311 1.00 47.47 408 THR A CA 1
ATOM 3146 C C . THR A 1 408 ? -18.281 0.358 -7.068 1.00 47.47 408 THR A C 1
ATOM 3148 O O . THR A 1 408 ? -19.292 0.016 -7.698 1.00 47.47 408 THR A O 1
ATOM 3151 N N . SER A 1 409 ? -18.308 1.259 -6.084 1.00 41.06 409 SER A N 1
ATOM 3152 C CA . SER A 1 409 ? -19.534 1.781 -5.453 1.00 41.06 409 SER A CA 1
ATOM 3153 C C . SER A 1 409 ? -20.315 2.800 -6.284 1.00 41.06 409 SER A C 1
ATOM 3155 O O . SER A 1 409 ? -19.663 3.726 -6.810 1.00 41.06 409 SER A O 1
#

Radius of gyration: 23.61 Å; chains: 1; bounding box: 57×74×57 Å

pLDDT: mean 80.13, std 15.78, range [25.52, 97.19]

Sequence (409 aa):
MAEDPETLPQLHHTPFGYGGASTGGSTNRSSIYIVSNHTQLREALALPFTKTIYCTLATCEYYTAATSGASSQFDFILYLLSLNATYVSLVEDARKNATEYRALLGHQNGWRPVVSNTQKAQVGFTLTNNTSLIGMGKGAALNGINLYLSSVDNIWDCFPAPETFPSSFDAVGLVTATNVWVDGCELQDQLSGEYVQPDIIDPGWQVDRFDGLFDCEDGTDNVTAPRDLGKMHFTIFGNHFNNSASRNPTMRFGTFDVYANLFEDINDNEPRFGANLKRGEDVPLDAVFEYHLGVYNQSTVQLRDNVFLQSGKVPDDTSRIFTISEATIPELPATVCIRDSSVPPTLNGADIELGSIAQDTVDWFVDEGDSAKGAVLVTCEDVAVGDYQTFETVQEVTRYVLREAGPTS

InterPro domains:
  IPR002022 Pectate lyase [PF00544] (225-309)
  IPR011050 Pectin lyase fold/virulence factor [SSF51126] (14-314)
  IPR012334 Pectin lyase fold [G3DSA:2.160.20.10] (12-225)
  IPR012334 Pectin lyase fold [G3DSA:2.160.20.10] (226-409)